Protein AF-A0A843KVV0-F1 (afdb_monomer_lite)

pLDDT: mean 82.15, std 13.53, range [39.56, 96.38]

Structure (mmCIF, N/CA/C/O backbone):
data_AF-A0A843KVV0-F1
#
_entry.id   AF-A0A843KVV0-F1
#
loop_
_atom_site.group_PDB
_atom_site.id
_atom_site.type_symbol
_atom_site.label_atom_id
_atom_site.label_alt_id
_atom_site.label_comp_id
_atom_site.label_asym_id
_atom_site.label_entity_id
_atom_site.label_seq_id
_atom_site.pdbx_PDB_ins_code
_atom_site.Cartn_x
_atom_site.Cartn_y
_atom_site.Cartn_z
_atom_site.occupancy
_atom_site.B_iso_or_equiv
_atom_site.auth_seq_id
_atom_site.auth_comp_id
_atom_site.auth_asym_id
_atom_site.auth_atom_id
_atom_site.pdbx_PDB_model_num
ATOM 1 N N . MET A 1 1 ? 4.583 -51.978 4.975 1.00 39.91 1 MET A N 1
ATOM 2 C CA . MET A 1 1 ? 3.640 -50.945 5.466 1.00 39.91 1 MET A CA 1
ATOM 3 C C . MET A 1 1 ? 4.152 -49.564 5.041 1.00 39.91 1 MET A C 1
ATOM 5 O O . MET A 1 1 ? 4.975 -48.965 5.723 1.00 39.91 1 MET A O 1
ATOM 9 N N . ILE A 1 2 ? 3.775 -49.108 3.843 1.00 44.06 2 ILE A N 1
ATOM 10 C CA . ILE A 1 2 ? 4.245 -47.837 3.266 1.00 44.06 2 ILE A CA 1
ATOM 11 C C . ILE A 1 2 ? 3.274 -46.750 3.731 1.00 44.06 2 ILE A C 1
ATOM 13 O O . ILE A 1 2 ? 2.187 -46.601 3.186 1.00 44.06 2 ILE A O 1
ATOM 17 N N . LEU A 1 3 ? 3.636 -46.039 4.799 1.00 44.34 3 LEU A N 1
ATOM 18 C CA . LEU A 1 3 ? 2.911 -44.844 5.232 1.00 44.34 3 LEU A CA 1
ATOM 19 C C . LEU A 1 3 ? 2.886 -43.823 4.073 1.00 44.34 3 LEU A C 1
ATOM 21 O O . LEU A 1 3 ? 3.948 -43.579 3.490 1.00 44.34 3 LEU A O 1
ATOM 25 N N . PRO A 1 4 ? 1.729 -43.217 3.738 1.00 61.59 4 PRO A N 1
ATOM 26 C CA . PRO A 1 4 ? 1.621 -42.285 2.618 1.00 61.59 4 PRO A CA 1
ATOM 27 C C . PRO A 1 4 ? 2.607 -41.128 2.821 1.00 61.59 4 PRO A C 1
ATOM 29 O O . PRO A 1 4 ? 2.735 -40.619 3.940 1.00 61.59 4 PRO A O 1
ATOM 32 N N . ALA A 1 5 ? 3.321 -40.733 1.759 1.00 60.72 5 ALA A N 1
ATOM 33 C CA . ALA A 1 5 ? 4.412 -39.746 1.776 1.00 60.72 5 ALA A CA 1
ATOM 34 C C . ALA A 1 5 ? 4.095 -38.474 2.597 1.00 60.72 5 ALA A C 1
ATOM 36 O O . ALA A 1 5 ? 4.961 -37.969 3.315 1.00 60.72 5 ALA A O 1
ATOM 37 N N . CYS A 1 6 ? 2.832 -38.032 2.610 1.00 59.38 6 CYS A N 1
ATOM 38 C CA . CYS A 1 6 ? 2.340 -36.922 3.434 1.00 59.38 6 CYS A CA 1
ATOM 39 C C . CYS A 1 6 ? 2.599 -37.069 4.944 1.00 59.38 6 CYS A C 1
ATOM 41 O O . CYS A 1 6 ? 2.869 -36.081 5.624 1.00 59.38 6 CYS A O 1
ATOM 43 N N . THR A 1 7 ? 2.551 -38.280 5.500 1.00 70.19 7 THR A N 1
ATOM 44 C CA . THR A 1 7 ? 2.744 -38.488 6.949 1.00 70.19 7 THR A CA 1
ATOM 45 C C . THR A 1 7 ? 4.208 -38.374 7.372 1.00 70.19 7 THR A C 1
ATOM 47 O O . THR A 1 7 ? 4.494 -37.878 8.464 1.00 70.19 7 THR A O 1
ATOM 50 N N . ARG A 1 8 ? 5.152 -38.770 6.504 1.00 71.31 8 ARG A N 1
ATOM 51 C CA . ARG A 1 8 ? 6.592 -38.566 6.735 1.00 71.31 8 ARG A CA 1
ATOM 52 C C . ARG A 1 8 ? 6.965 -37.091 6.647 1.00 71.31 8 ARG A C 1
ATOM 54 O O . ARG A 1 8 ? 7.672 -36.608 7.526 1.00 71.31 8 ARG A O 1
ATOM 61 N N . ILE A 1 9 ? 6.440 -36.379 5.648 1.00 69.19 9 ILE A N 1
ATOM 62 C CA . ILE A 1 9 ? 6.676 -34.937 5.483 1.00 69.19 9 ILE A CA 1
ATOM 63 C C . ILE A 1 9 ? 6.153 -34.178 6.707 1.00 69.19 9 ILE A C 1
ATOM 65 O O . ILE A 1 9 ? 6.880 -33.375 7.281 1.00 69.19 9 ILE A O 1
ATOM 69 N N . ARG A 1 10 ? 4.953 -34.512 7.203 1.00 74.44 10 ARG A N 1
ATOM 70 C CA . ARG A 1 10 ? 4.397 -33.887 8.414 1.00 74.44 10 ARG A CA 1
ATOM 71 C C . ARG A 1 10 ? 5.274 -34.093 9.658 1.00 74.44 10 ARG A C 1
ATOM 73 O O . ARG A 1 10 ? 5.443 -33.165 10.441 1.00 74.44 10 ARG A O 1
ATOM 80 N N . ARG A 1 11 ? 5.871 -35.279 9.838 1.00 76.25 11 ARG A N 1
ATOM 81 C CA . ARG A 1 11 ? 6.811 -35.536 10.950 1.00 76.25 11 ARG A CA 1
ATOM 82 C C . ARG A 1 11 ? 8.110 -34.737 10.817 1.00 76.25 11 ARG A C 1
ATOM 84 O O . ARG A 1 11 ? 8.640 -34.296 11.831 1.00 76.25 11 ARG A O 1
ATOM 91 N N . LEU A 1 12 ? 8.617 -34.553 9.598 1.00 73.88 12 LEU A N 1
ATOM 92 C CA . LEU A 1 12 ? 9.807 -33.734 9.344 1.00 73.88 12 LEU A CA 1
ATOM 93 C C . LEU A 1 12 ? 9.539 -32.252 9.612 1.00 73.88 12 LEU A C 1
ATOM 95 O O . LEU A 1 12 ? 10.337 -31.618 10.294 1.00 73.88 12 LEU A O 1
ATOM 99 N N . VAL A 1 13 ? 8.397 -31.734 9.153 1.00 75.12 13 VAL A N 1
ATOM 100 C CA . VAL A 1 13 ? 7.965 -30.355 9.434 1.00 75.12 13 VAL A CA 1
ATOM 101 C C . VAL A 1 13 ? 7.851 -30.130 10.939 1.00 75.12 13 VAL A C 1
ATOM 103 O O . VAL A 1 13 ? 8.415 -29.172 11.450 1.00 75.12 13 VAL A O 1
ATOM 106 N N . ARG A 1 14 ? 7.223 -31.055 11.674 1.00 78.12 14 ARG A N 1
ATOM 107 C CA . ARG A 1 14 ? 7.117 -30.953 13.134 1.00 78.12 14 ARG A CA 1
ATOM 108 C C . ARG A 1 14 ? 8.486 -30.903 13.825 1.00 78.12 14 ARG A C 1
ATOM 110 O O . ARG A 1 14 ? 8.701 -30.045 14.670 1.00 78.12 14 ARG A O 1
ATOM 117 N N . ARG A 1 15 ? 9.437 -31.752 13.418 1.00 77.81 15 ARG A N 1
ATOM 118 C CA . ARG A 1 15 ? 10.816 -31.722 13.948 1.00 77.81 15 ARG A CA 1
ATOM 119 C C . ARG A 1 15 ? 11.567 -30.433 13.601 1.00 77.81 15 ARG A C 1
ATOM 121 O O . ARG A 1 15 ? 12.422 -30.010 14.369 1.00 77.81 15 ARG A O 1
ATOM 128 N N . LEU A 1 16 ? 11.291 -29.837 12.440 1.00 73.06 16 LEU A N 1
ATOM 129 C CA . LEU A 1 16 ? 11.863 -28.546 12.044 1.00 73.06 16 LEU A CA 1
ATOM 130 C C . LEU A 1 16 ? 11.303 -27.407 12.901 1.00 73.06 16 LEU A C 1
ATOM 132 O O . LEU A 1 16 ? 12.073 -26.555 13.331 1.00 73.06 16 LEU A O 1
ATOM 136 N N . VAL A 1 17 ? 10.001 -27.430 13.196 1.00 79.19 17 VAL A N 1
ATOM 137 C CA . VAL A 1 17 ? 9.359 -26.462 14.100 1.00 79.19 17 VAL A CA 1
ATOM 138 C C . VAL A 1 17 ? 9.904 -26.584 15.523 1.00 79.19 17 VAL A C 1
ATOM 140 O O . VAL A 1 17 ? 10.209 -25.575 16.148 1.00 79.19 17 VAL A O 1
ATOM 143 N N . GLU A 1 18 ? 10.095 -27.813 16.008 1.00 80.12 18 GLU A N 1
ATOM 144 C CA . GLU A 1 18 ? 10.676 -28.088 17.330 1.00 80.12 18 GLU A CA 1
ATOM 145 C C . GLU A 1 18 ? 12.155 -27.659 17.438 1.00 80.12 18 GLU A C 1
ATOM 147 O O . GLU A 1 18 ? 12.623 -27.393 18.542 1.00 80.12 18 GLU A O 1
ATOM 152 N N . ARG A 1 19 ? 12.889 -27.558 16.317 1.00 81.50 19 ARG A N 1
ATOM 153 C CA . ARG A 1 19 ? 14.288 -27.090 16.296 1.00 81.50 19 ARG A CA 1
ATOM 154 C C . ARG A 1 19 ? 14.425 -25.580 16.497 1.00 81.50 19 ARG A C 1
ATOM 156 O O . ARG A 1 19 ? 15.286 -25.176 17.266 1.00 81.50 19 ARG A O 1
ATOM 163 N N . ASP A 1 20 ? 13.583 -24.781 15.836 1.00 80.62 20 ASP A N 1
ATOM 164 C CA . ASP A 1 20 ? 13.666 -23.310 15.844 1.00 80.62 20 ASP A CA 1
ATOM 165 C C . ASP A 1 20 ? 12.325 -22.661 16.242 1.00 80.62 20 ASP A C 1
ATOM 167 O O . ASP A 1 20 ? 11.668 -22.015 15.418 1.00 80.62 20 ASP A O 1
ATOM 171 N N . PRO A 1 21 ? 11.891 -22.780 17.508 1.00 81.19 21 PRO A N 1
ATOM 172 C CA . PRO A 1 21 ? 10.547 -22.370 17.920 1.00 81.19 21 PRO A CA 1
ATOM 173 C C . PRO A 1 21 ? 10.270 -20.873 17.709 1.00 81.19 21 PRO A C 1
ATOM 175 O O . PRO A 1 21 ? 9.140 -20.497 17.409 1.00 81.19 21 PRO A O 1
ATOM 178 N N . ILE A 1 22 ? 11.292 -20.016 17.817 1.00 83.50 22 ILE A N 1
ATOM 179 C CA . ILE A 1 22 ? 11.153 -18.555 17.692 1.00 83.50 22 ILE A CA 1
ATOM 180 C C . ILE A 1 22 ? 10.743 -18.160 16.266 1.00 83.50 22 ILE A C 1
ATOM 182 O O . ILE A 1 22 ? 9.790 -17.408 16.081 1.00 83.50 22 ILE A O 1
ATOM 186 N N . ARG A 1 23 ? 11.416 -18.710 15.247 1.00 81.62 23 ARG A N 1
ATOM 187 C CA . ARG A 1 23 ? 11.162 -18.380 13.835 1.00 81.62 23 ARG A CA 1
ATOM 188 C C . ARG A 1 23 ? 9.767 -18.807 13.379 1.00 81.62 23 ARG A C 1
ATOM 190 O O . ARG A 1 23 ? 9.136 -18.129 12.576 1.00 81.62 23 ARG A O 1
ATOM 197 N N . TYR A 1 24 ? 9.294 -19.956 13.853 1.00 84.19 24 TYR A N 1
ATOM 198 C CA . TYR A 1 24 ? 7.967 -20.450 13.483 1.00 84.19 24 TYR A CA 1
ATOM 199 C C . TYR A 1 24 ? 6.849 -19.820 14.315 1.00 84.19 24 TYR A C 1
ATOM 201 O O . TYR A 1 24 ? 5.714 -19.775 13.843 1.00 84.19 24 TYR A O 1
ATOM 209 N N . ARG A 1 25 ? 7.162 -19.286 15.505 1.00 85.31 25 ARG A N 1
ATOM 210 C CA . ARG A 1 25 ? 6.241 -18.438 16.266 1.00 85.31 25 ARG A CA 1
ATOM 211 C C . ARG A 1 25 ? 5.974 -17.126 15.532 1.00 85.31 25 ARG A C 1
ATOM 213 O O . ARG A 1 25 ? 4.811 -16.832 15.290 1.00 85.31 25 ARG A O 1
ATOM 220 N N . SER A 1 26 ? 7.011 -16.413 15.086 1.00 86.06 26 SER A N 1
ATOM 221 C CA . SER A 1 26 ? 6.810 -15.176 14.315 1.00 86.06 26 SER A CA 1
ATOM 222 C C . SER A 1 26 ? 6.075 -15.432 12.995 1.00 86.06 26 SER A C 1
ATOM 224 O O . SER A 1 26 ? 5.195 -14.668 12.620 1.00 86.06 26 SER A O 1
ATOM 226 N N . LEU A 1 27 ? 6.346 -16.559 12.323 1.00 86.62 27 LEU A N 1
ATOM 227 C CA . LEU A 1 27 ? 5.577 -16.963 11.142 1.00 86.62 27 LEU A CA 1
ATOM 228 C C . LEU A 1 27 ? 4.102 -17.239 11.474 1.00 86.62 27 LEU A C 1
ATOM 230 O O . LEU A 1 27 ? 3.225 -16.927 10.674 1.00 86.62 27 LEU A O 1
ATOM 234 N N . HIS A 1 28 ? 3.813 -17.847 12.626 1.00 87.69 28 HIS A N 1
ATOM 235 C CA . HIS A 1 28 ? 2.439 -18.075 13.063 1.00 87.69 28 HIS A CA 1
ATOM 236 C C . HIS A 1 28 ? 1.712 -16.759 13.346 1.00 87.69 28 HIS A C 1
ATOM 238 O O . HIS A 1 28 ? 0.599 -16.576 12.856 1.00 87.69 28 HIS A O 1
ATOM 244 N N . GLU A 1 29 ? 2.360 -15.844 14.064 1.00 85.69 29 GLU A N 1
ATOM 245 C CA . GLU A 1 29 ? 1.857 -14.492 14.317 1.00 85.69 29 GLU A CA 1
ATOM 246 C C . GLU A 1 29 ? 1.594 -13.756 12.997 1.00 85.69 29 GLU A C 1
ATOM 248 O O . GLU A 1 29 ? 0.510 -13.212 12.803 1.00 85.69 29 GLU A O 1
ATOM 253 N N . ASP A 1 30 ? 2.518 -13.834 12.034 1.00 87.25 30 ASP A N 1
ATOM 254 C CA . ASP A 1 30 ? 2.344 -13.234 10.710 1.00 87.25 30 ASP A CA 1
ATOM 255 C C . ASP A 1 30 ? 1.168 -13.848 9.935 1.00 87.25 30 ASP A C 1
ATOM 257 O O . ASP A 1 30 ? 0.440 -13.123 9.264 1.00 87.25 30 ASP A O 1
ATOM 261 N N . LEU A 1 31 ? 0.928 -15.161 10.036 1.00 87.75 31 LEU A N 1
ATOM 262 C CA . LEU A 1 31 ? -0.222 -15.821 9.398 1.00 87.75 31 LEU A CA 1
ATOM 263 C C . LEU A 1 31 ? -1.564 -15.374 10.001 1.00 87.75 31 LEU A C 1
ATOM 265 O O . LEU A 1 31 ? -2.535 -15.192 9.260 1.00 87.75 31 LEU A O 1
ATOM 269 N N . VAL A 1 32 ? -1.620 -15.216 11.328 1.00 85.62 32 VAL A N 1
ATOM 270 C CA . VAL A 1 32 ? -2.810 -14.736 12.053 1.00 85.62 32 VAL A CA 1
ATOM 271 C C . VAL A 1 32 ? -3.075 -13.270 11.711 1.00 85.62 32 VAL A C 1
ATOM 273 O O . VAL A 1 32 ? -4.189 -12.911 11.316 1.00 85.62 32 VAL A O 1
ATOM 276 N N . ALA A 1 33 ? -2.031 -12.445 11.767 1.00 85.56 33 ALA A N 1
ATOM 277 C CA . ALA A 1 33 ? -2.090 -11.022 11.470 1.00 85.56 33 ALA A CA 1
ATOM 278 C C . ALA A 1 33 ? -2.371 -10.743 9.980 1.00 85.56 33 ALA A C 1
ATOM 280 O O . ALA A 1 33 ? -3.014 -9.750 9.651 1.00 85.56 33 ALA A O 1
ATOM 281 N N . ALA A 1 34 ? -1.969 -11.635 9.067 1.00 86.62 34 ALA A N 1
ATOM 282 C CA . ALA A 1 34 ? -2.304 -11.574 7.640 1.00 86.62 34 ALA A CA 1
ATOM 283 C C . ALA A 1 34 ? -3.702 -12.129 7.297 1.00 86.62 34 ALA A C 1
ATOM 285 O O . ALA A 1 34 ? -4.107 -12.066 6.139 1.00 86.62 34 ALA A O 1
ATOM 286 N N . ASN A 1 35 ? -4.439 -12.688 8.267 1.00 83.25 35 ASN A N 1
ATOM 287 C CA . ASN A 1 35 ? -5.769 -13.280 8.077 1.00 83.25 35 ASN A CA 1
ATOM 288 C C . ASN A 1 35 ? -5.836 -14.376 6.988 1.00 83.25 35 ASN A C 1
ATOM 290 O O . ASN A 1 35 ? -6.824 -14.503 6.267 1.00 83.25 35 ASN A O 1
ATOM 294 N N . LEU A 1 36 ? -4.788 -15.196 6.854 1.00 84.00 36 LEU A N 1
ATOM 295 C CA . LEU A 1 36 ? -4.689 -16.178 5.761 1.00 84.00 36 LEU A CA 1
ATOM 296 C C . LEU A 1 36 ? -5.561 -17.435 5.956 1.00 84.00 36 LEU A C 1
ATOM 298 O O . LEU A 1 36 ? -5.596 -18.295 5.076 1.00 84.00 36 LEU A O 1
ATOM 302 N N . GLY A 1 37 ? -6.245 -17.579 7.098 1.00 83.56 37 GLY A N 1
ATOM 303 C CA . GLY A 1 37 ? -7.181 -18.683 7.364 1.00 83.56 37 GLY A CA 1
ATOM 304 C C . GLY A 1 37 ? -6.549 -20.084 7.353 1.00 83.56 37 GLY A C 1
ATOM 305 O O . GLY A 1 37 ? -7.247 -21.087 7.204 1.00 83.56 37 GLY A O 1
ATOM 306 N N . VAL A 1 38 ? -5.221 -20.177 7.480 1.00 87.06 38 VAL A N 1
ATOM 307 C CA . VAL A 1 38 ? -4.466 -21.435 7.420 1.00 87.06 38 VAL A CA 1
ATOM 308 C C . VAL A 1 38 ? -3.647 -21.650 8.685 1.00 87.06 38 VAL A C 1
ATOM 310 O O . VAL A 1 38 ? -2.989 -20.752 9.196 1.00 87.06 38 VAL A O 1
ATOM 313 N N . THR A 1 39 ? -3.645 -22.887 9.174 1.00 88.31 39 THR A N 1
ATOM 314 C CA . THR A 1 39 ? -2.791 -23.316 10.290 1.00 88.31 39 THR A CA 1
ATOM 315 C C . THR A 1 39 ? -1.321 -23.353 9.866 1.00 88.31 39 THR A C 1
ATOM 317 O O . THR A 1 39 ? -1.035 -23.773 8.738 1.00 88.31 39 THR A O 1
ATOM 320 N N . LEU A 1 40 ? -0.402 -23.051 10.790 1.00 87.06 40 LEU A N 1
ATOM 321 C CA . LEU A 1 40 ? 1.053 -23.090 10.576 1.00 87.06 40 LEU A CA 1
ATOM 322 C C . LEU A 1 40 ? 1.519 -24.400 9.909 1.00 87.06 40 LEU A C 1
ATOM 324 O O . LEU A 1 40 ? 2.195 -24.365 8.883 1.00 87.06 40 LEU A O 1
ATOM 328 N N . ASP A 1 41 ? 1.084 -25.552 10.427 1.00 84.94 41 ASP A N 1
ATOM 329 C CA . ASP A 1 41 ? 1.437 -26.878 9.898 1.00 84.94 41 ASP A CA 1
ATOM 330 C C . ASP A 1 41 ? 1.081 -27.043 8.414 1.00 84.94 41 ASP A C 1
ATOM 332 O O . ASP A 1 41 ? 1.881 -27.522 7.605 1.00 84.94 41 ASP A O 1
ATOM 336 N N . ARG A 1 42 ? -0.148 -26.653 8.052 1.00 86.75 42 ARG A N 1
ATOM 337 C CA . ARG A 1 42 ? -0.658 -26.752 6.678 1.00 86.75 42 ARG A CA 1
ATOM 338 C C . ARG A 1 42 ? 0.081 -25.795 5.752 1.00 86.75 42 ARG A C 1
ATOM 340 O O . ARG A 1 42 ? 0.346 -26.157 4.607 1.00 86.75 42 ARG A O 1
ATOM 347 N N . TYR A 1 43 ? 0.416 -24.605 6.248 1.00 89.50 43 TYR A N 1
ATOM 348 C CA . TYR A 1 43 ? 1.170 -23.617 5.492 1.00 89.50 43 TYR A CA 1
ATOM 349 C C . TYR A 1 43 ? 2.577 -24.120 5.174 1.00 89.50 43 TYR A C 1
ATOM 351 O O . TYR A 1 43 ? 2.945 -24.196 4.006 1.00 89.50 43 TYR A O 1
ATOM 359 N N . LEU A 1 44 ? 3.318 -24.576 6.187 1.00 88.25 44 LEU A N 1
ATOM 360 C CA . LEU A 1 44 ? 4.665 -25.120 6.014 1.00 88.25 44 LEU A CA 1
ATOM 361 C C . LEU A 1 44 ? 4.683 -26.311 5.055 1.00 88.25 44 LEU A C 1
ATOM 363 O O . LEU A 1 44 ? 5.523 -26.370 4.160 1.00 88.25 44 LEU A O 1
ATOM 367 N N . LEU A 1 45 ? 3.727 -27.234 5.190 1.00 87.44 45 LEU A N 1
ATOM 368 C CA . LEU A 1 45 ? 3.606 -28.371 4.280 1.00 87.44 45 LEU A CA 1
ATOM 369 C C . LEU A 1 45 ? 3.382 -27.915 2.832 1.00 87.44 45 LEU A C 1
ATOM 371 O O . LEU A 1 45 ? 4.034 -28.434 1.926 1.00 87.44 45 LEU A O 1
ATOM 375 N N . LYS A 1 46 ? 2.492 -26.940 2.608 1.00 88.12 46 LYS A N 1
ATOM 376 C CA . LYS A 1 46 ? 2.251 -26.377 1.273 1.00 88.12 46 LYS A CA 1
ATOM 377 C C . LYS A 1 46 ? 3.512 -25.703 0.734 1.00 88.12 46 LYS A C 1
ATOM 379 O O . LYS A 1 46 ? 3.861 -25.945 -0.414 1.00 88.12 46 LYS A O 1
ATOM 384 N N . THR A 1 47 ? 4.219 -24.941 1.562 1.00 88.75 47 THR A N 1
ATOM 385 C CA . THR A 1 47 ? 5.470 -24.272 1.194 1.00 88.75 47 THR A CA 1
ATOM 386 C C . THR A 1 47 ? 6.532 -25.264 0.735 1.00 88.75 47 THR A C 1
ATOM 388 O O . THR A 1 47 ? 7.051 -25.101 -0.363 1.00 88.75 47 THR A O 1
ATOM 391 N N . PHE A 1 48 ? 6.803 -26.327 1.501 1.00 88.44 48 PHE A N 1
ATOM 392 C CA . PHE A 1 48 ? 7.796 -27.340 1.118 1.00 88.44 48 PHE A CA 1
ATOM 393 C C . PHE A 1 48 ? 7.395 -28.143 -0.125 1.00 88.44 48 PHE A C 1
ATOM 395 O O . PHE A 1 48 ? 8.250 -28.485 -0.940 1.00 88.44 48 PHE A O 1
ATOM 402 N N . LEU A 1 49 ? 6.106 -28.460 -0.289 1.00 88.38 49 LEU A N 1
ATOM 403 C CA . LEU A 1 49 ? 5.632 -29.158 -1.487 1.00 88.38 49 LEU A CA 1
ATOM 404 C C . LEU A 1 49 ? 5.739 -28.275 -2.731 1.00 88.38 49 LEU A C 1
ATOM 406 O O . LEU A 1 49 ? 6.250 -28.721 -3.753 1.00 88.38 49 LEU A O 1
ATOM 410 N N . VAL A 1 50 ? 5.277 -27.027 -2.648 1.00 89.88 50 VAL A N 1
ATOM 411 C CA . VAL A 1 50 ? 5.301 -26.092 -3.778 1.00 89.88 50 VAL A CA 1
ATOM 412 C C . VAL A 1 50 ? 6.737 -25.719 -4.135 1.00 89.88 50 VAL A C 1
ATOM 414 O O . VAL A 1 50 ? 7.071 -25.714 -5.315 1.00 89.88 50 VAL A O 1
ATOM 417 N N . SER A 1 51 ? 7.611 -25.478 -3.154 1.00 90.88 51 SER A N 1
ATOM 418 C CA . SER A 1 51 ? 9.021 -25.188 -3.422 1.00 90.88 51 SER A CA 1
ATOM 419 C C . SER A 1 51 ? 9.762 -26.390 -4.011 1.00 90.88 51 SER A C 1
ATOM 421 O O . SER A 1 51 ? 10.562 -26.217 -4.927 1.00 90.88 51 SER A O 1
ATOM 423 N N . GLY A 1 52 ? 9.452 -27.611 -3.561 1.00 90.00 52 GLY A N 1
ATOM 424 C CA . GLY A 1 52 ? 9.982 -28.841 -4.148 1.00 90.00 52 GLY A CA 1
ATOM 425 C C . GLY A 1 52 ? 9.528 -29.050 -5.595 1.00 90.00 52 GLY A C 1
ATOM 426 O O . GLY A 1 52 ? 10.348 -29.372 -6.453 1.00 90.00 52 GLY A O 1
ATOM 427 N N . LEU A 1 53 ? 8.247 -28.815 -5.897 1.00 92.62 53 LEU A N 1
ATOM 428 C CA . LEU A 1 53 ? 7.722 -28.877 -7.267 1.00 92.62 53 LEU A CA 1
ATOM 429 C C . LEU A 1 53 ? 8.326 -27.790 -8.162 1.00 92.62 53 LEU A C 1
ATOM 431 O O . LEU A 1 53 ? 8.685 -28.069 -9.303 1.00 92.62 53 LEU A O 1
ATOM 435 N N . PHE A 1 54 ? 8.484 -26.574 -7.639 1.00 92.50 54 PHE A N 1
ATOM 436 C CA . PHE A 1 54 ? 9.135 -25.471 -8.342 1.00 92.50 54 PHE A CA 1
ATOM 437 C C . PHE A 1 54 ? 10.597 -25.798 -8.658 1.00 92.50 54 PHE A C 1
ATOM 439 O O . PHE A 1 54 ? 11.035 -25.628 -9.794 1.00 92.50 54 PHE A O 1
ATOM 446 N N . GLY A 1 55 ? 11.331 -26.350 -7.689 1.00 92.06 55 GLY A N 1
ATOM 447 C CA . GLY A 1 55 ? 12.694 -26.819 -7.911 1.00 92.06 55 GLY A CA 1
ATOM 448 C C . GLY A 1 55 ? 12.766 -27.927 -8.958 1.00 92.06 55 GLY A C 1
ATOM 449 O O . GLY A 1 55 ? 13.630 -27.895 -9.830 1.00 92.06 55 GLY A O 1
ATOM 450 N N . ALA A 1 56 ? 11.836 -28.889 -8.922 1.00 92.31 56 ALA A N 1
ATOM 451 C CA . ALA A 1 56 ? 11.773 -29.976 -9.901 1.00 92.31 56 ALA A CA 1
ATOM 452 C C . ALA A 1 56 ? 11.489 -29.455 -11.316 1.00 92.31 56 ALA A C 1
ATOM 454 O O . ALA A 1 56 ? 12.106 -29.915 -12.274 1.00 92.31 56 ALA A O 1
ATOM 455 N N . PHE A 1 57 ? 10.603 -28.466 -11.438 1.00 93.94 57 PHE A N 1
ATOM 456 C CA . PHE A 1 57 ? 10.304 -27.802 -12.702 1.00 93.94 57 PHE A CA 1
ATOM 457 C C . PHE A 1 57 ? 11.544 -27.113 -13.289 1.00 93.94 57 PHE A C 1
ATOM 459 O O . PHE A 1 57 ? 11.881 -27.354 -14.447 1.00 93.94 57 PHE A O 1
ATOM 466 N N . TRP A 1 58 ? 12.273 -26.327 -12.491 1.00 92.19 58 TRP A N 1
ATOM 467 C CA . TRP A 1 58 ? 13.497 -25.659 -12.947 1.00 92.19 58 TRP A CA 1
ATOM 468 C C . TRP A 1 58 ? 14.639 -26.624 -13.245 1.00 92.19 58 TRP A C 1
ATOM 470 O O . TRP A 1 58 ? 15.385 -26.407 -14.194 1.00 92.19 58 TRP A O 1
ATOM 480 N N . ALA A 1 59 ? 14.765 -27.704 -12.478 1.00 91.19 59 ALA A N 1
ATOM 481 C CA . ALA A 1 59 ? 15.750 -28.745 -12.740 1.00 91.19 59 ALA A CA 1
ATOM 482 C C . ALA A 1 59 ? 15.459 -29.491 -14.047 1.00 91.19 59 ALA A C 1
ATOM 484 O O . ALA A 1 59 ? 16.376 -29.730 -14.829 1.00 91.19 59 ALA A O 1
ATOM 485 N N . LEU A 1 60 ? 14.187 -29.810 -14.313 1.00 91.38 60 LEU A N 1
ATOM 486 C CA . LEU A 1 60 ? 13.754 -30.415 -15.571 1.00 91.38 60 LEU A CA 1
ATOM 487 C C . LEU A 1 60 ? 13.995 -29.467 -16.746 1.00 91.38 60 LEU A C 1
ATOM 489 O O . LEU A 1 60 ? 14.522 -29.892 -17.771 1.00 91.38 60 LEU A O 1
ATOM 493 N N . LEU A 1 61 ? 13.646 -28.188 -16.585 1.00 89.31 61 LEU A N 1
ATOM 494 C CA . LEU A 1 61 ? 13.885 -27.166 -17.597 1.00 89.31 61 LEU A CA 1
ATOM 495 C C . LEU A 1 61 ? 15.382 -27.025 -17.879 1.00 89.31 61 LEU A C 1
ATOM 497 O O . LEU A 1 61 ? 15.774 -27.065 -19.036 1.00 89.31 61 LEU A O 1
ATOM 501 N N . ALA A 1 62 ? 16.218 -26.936 -16.843 1.00 85.69 62 ALA A N 1
ATOM 502 C CA . ALA A 1 62 ? 17.668 -26.863 -16.981 1.00 85.69 62 ALA A CA 1
ATOM 503 C C . ALA A 1 62 ? 18.263 -28.119 -17.630 1.00 85.69 62 ALA A C 1
ATOM 505 O O . ALA A 1 62 ? 19.159 -28.025 -18.461 1.00 85.69 62 ALA A O 1
ATOM 506 N N . PHE A 1 63 ? 17.760 -29.304 -17.282 1.00 86.19 63 PHE A N 1
ATOM 507 C CA . PHE A 1 63 ? 18.177 -30.548 -17.921 1.00 86.19 63 PHE A CA 1
ATOM 508 C C . PHE A 1 63 ? 17.806 -30.562 -19.410 1.00 86.19 63 PHE A C 1
ATOM 510 O O . PHE A 1 63 ? 18.622 -30.941 -20.248 1.00 86.19 63 PHE A O 1
ATOM 517 N N . LEU A 1 64 ? 16.596 -30.111 -19.752 1.00 84.69 64 LEU A N 1
ATOM 518 C CA . LEU A 1 64 ? 16.116 -30.035 -21.128 1.00 84.69 64 LEU A CA 1
ATOM 519 C C . LEU A 1 64 ? 16.907 -28.995 -21.931 1.00 84.69 64 LEU A C 1
ATOM 521 O O . LEU A 1 64 ? 17.378 -29.304 -23.023 1.00 84.69 64 LEU A O 1
ATOM 525 N N . THR A 1 65 ? 17.131 -27.800 -21.382 1.00 81.50 65 THR A N 1
ATOM 526 C CA . THR A 1 65 ? 17.940 -26.771 -22.043 1.00 81.50 65 THR A CA 1
ATOM 527 C C . THR A 1 65 ? 19.377 -27.232 -22.222 1.00 81.50 65 THR A C 1
ATOM 529 O O . THR A 1 65 ? 19.885 -27.110 -23.322 1.00 81.50 65 THR A O 1
ATOM 532 N N . LEU A 1 66 ? 20.022 -27.844 -21.224 1.00 79.06 66 LEU A N 1
ATOM 533 C CA . LEU A 1 66 ? 21.389 -28.364 -21.364 1.00 79.06 66 LEU A CA 1
ATOM 534 C C . LEU A 1 66 ? 21.501 -29.526 -22.363 1.00 79.06 66 LEU A C 1
ATOM 536 O O . LEU A 1 66 ? 22.571 -29.729 -22.933 1.00 79.06 66 LEU A O 1
ATOM 540 N N . ARG A 1 67 ? 20.424 -30.296 -22.565 1.00 75.06 67 ARG A N 1
ATOM 541 C CA . ARG A 1 67 ? 20.393 -31.433 -23.495 1.00 75.06 67 ARG A CA 1
ATOM 542 C C . ARG A 1 67 ? 20.094 -31.034 -24.940 1.00 75.06 67 ARG A C 1
ATOM 544 O O . ARG A 1 67 ? 20.606 -31.683 -25.847 1.00 75.06 67 ARG A O 1
ATOM 551 N N . PHE A 1 68 ? 19.270 -30.008 -25.156 1.00 70.88 68 PHE A N 1
ATOM 552 C CA . PHE A 1 68 ? 18.914 -29.508 -26.492 1.00 70.88 68 PHE A CA 1
ATOM 553 C C . PHE A 1 68 ? 19.714 -28.276 -26.923 1.00 70.88 68 PHE A C 1
ATOM 555 O O . PHE A 1 68 ? 19.774 -27.985 -28.117 1.00 70.88 68 PHE A O 1
ATOM 562 N N . ALA A 1 69 ? 20.344 -27.555 -25.993 1.00 64.94 69 ALA A N 1
ATOM 563 C CA . ALA A 1 69 ? 21.312 -26.530 -26.339 1.00 64.94 69 ALA A CA 1
ATOM 564 C C . ALA A 1 69 ? 22.492 -27.221 -27.015 1.00 64.94 69 ALA A C 1
ATOM 566 O O . ALA A 1 69 ? 23.232 -27.983 -26.394 1.00 64.94 69 ALA A O 1
ATOM 567 N N . VAL A 1 70 ? 22.663 -26.944 -28.305 1.00 54.00 70 VAL A N 1
ATOM 568 C CA . VAL A 1 70 ? 23.896 -27.242 -29.025 1.00 54.00 70 VAL A CA 1
ATOM 569 C C . VAL A 1 70 ? 24.980 -26.419 -28.339 1.00 54.00 70 VAL A C 1
ATOM 571 O O . VAL A 1 70 ? 25.133 -25.235 -28.627 1.00 54.00 70 VAL A O 1
ATOM 574 N N . LEU A 1 71 ? 25.679 -27.006 -27.363 1.00 52.50 71 LEU A N 1
ATOM 575 C CA . LEU A 1 71 ? 26.856 -26.372 -26.784 1.00 52.50 71 LEU A CA 1
ATOM 576 C C . LEU A 1 71 ? 27.815 -26.127 -27.956 1.00 52.50 71 LEU A C 1
ATOM 578 O O . LEU A 1 71 ? 28.226 -27.103 -28.594 1.00 52.50 71 LEU A O 1
ATOM 582 N N . PRO A 1 72 ? 28.146 -24.865 -28.299 1.00 46.84 72 PRO A N 1
ATOM 583 C CA . PRO A 1 72 ? 29.171 -24.621 -29.296 1.00 46.84 72 PRO A CA 1
ATOM 584 C C . PRO A 1 72 ? 30.422 -25.339 -28.800 1.00 46.84 72 PRO A C 1
ATOM 586 O O . PRO A 1 72 ? 30.794 -25.198 -27.635 1.00 46.84 72 PRO A O 1
ATOM 589 N N . GLN A 1 73 ? 31.024 -26.172 -29.649 1.00 46.03 73 GLN A N 1
ATOM 590 C CA . GLN A 1 73 ? 32.276 -26.841 -29.325 1.00 46.03 73 GLN A CA 1
ATOM 591 C C . GLN A 1 73 ? 33.307 -25.753 -29.020 1.00 46.03 73 GLN A C 1
ATOM 593 O O . GLN A 1 73 ? 33.869 -25.146 -29.930 1.00 46.03 73 GLN A O 1
ATOM 598 N N . VAL A 1 74 ? 33.520 -25.452 -27.737 1.00 39.56 74 VAL A N 1
ATOM 599 C CA . VAL A 1 74 ? 34.532 -24.490 -27.310 1.00 39.56 74 VAL A CA 1
ATOM 600 C C . VAL A 1 74 ? 35.879 -25.171 -27.506 1.00 39.56 74 VAL A C 1
ATOM 602 O O . VAL A 1 74 ? 36.430 -25.796 -26.603 1.00 39.56 74 VAL A O 1
ATOM 605 N N . SER A 1 75 ? 36.415 -25.089 -28.722 1.00 42.72 75 SER A N 1
ATOM 606 C CA . SER A 1 75 ? 37.807 -25.418 -28.973 1.00 42.72 75 SER A CA 1
ATOM 607 C C . SER A 1 75 ? 38.651 -24.280 -28.407 1.00 42.72 75 SER A C 1
ATOM 609 O O . SER A 1 75 ? 38.839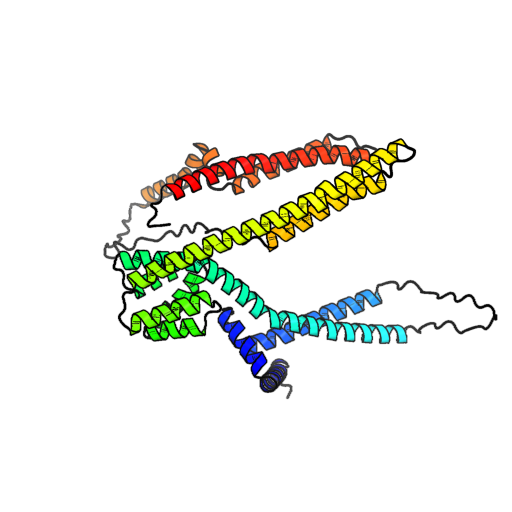 -23.252 -29.059 1.00 42.72 75 SER A O 1
ATOM 611 N N . ILE A 1 76 ? 39.164 -24.443 -27.188 1.00 45.94 76 ILE A N 1
ATOM 612 C CA . ILE A 1 76 ? 40.241 -23.585 -26.694 1.00 45.94 76 ILE A CA 1
ATOM 613 C C . ILE A 1 76 ? 41.472 -23.924 -27.542 1.00 45.94 76 ILE A C 1
ATOM 615 O O . ILE A 1 76 ? 42.206 -24.871 -27.264 1.00 45.94 76 ILE A O 1
ATOM 619 N N . ARG A 1 77 ? 41.680 -23.182 -28.633 1.00 41.28 77 ARG A N 1
ATOM 620 C CA . ARG A 1 77 ? 42.912 -23.248 -29.423 1.00 41.28 77 ARG A CA 1
ATOM 621 C C . ARG A 1 77 ? 43.997 -22.504 -28.646 1.00 41.28 77 ARG A C 1
ATOM 623 O O . ARG A 1 77 ? 44.269 -21.335 -28.895 1.00 41.28 77 ARG A O 1
ATOM 630 N N . VAL A 1 78 ? 44.607 -23.178 -27.673 1.00 47.97 78 VAL A N 1
ATOM 631 C CA . VAL A 1 78 ? 45.883 -22.719 -27.114 1.00 47.97 78 VAL A CA 1
ATOM 632 C C . VAL A 1 78 ? 46.913 -22.821 -28.240 1.00 47.97 78 VAL A C 1
ATOM 634 O O . VAL A 1 78 ? 47.117 -23.904 -28.793 1.00 47.97 78 VAL A O 1
ATOM 637 N N . TYR A 1 79 ? 47.524 -21.699 -28.628 1.00 44.25 79 TYR A N 1
ATOM 638 C CA . TYR A 1 79 ? 48.581 -21.685 -29.641 1.00 44.25 79 TYR A CA 1
ATOM 639 C C . TYR A 1 79 ? 49.793 -22.436 -29.080 1.00 44.25 79 TYR A C 1
ATOM 641 O O . TYR A 1 79 ? 50.484 -21.970 -28.175 1.00 44.25 79 TYR A O 1
ATOM 649 N N . ASN A 1 80 ? 49.997 -23.656 -29.560 1.00 42.94 80 ASN A N 1
ATOM 650 C CA . ASN A 1 80 ? 50.981 -24.579 -29.022 1.00 42.94 80 ASN A CA 1
ATOM 651 C C . ASN A 1 80 ? 52.330 -24.374 -29.720 1.00 42.94 80 ASN A C 1
ATOM 653 O O . ASN A 1 80 ? 52.581 -24.943 -30.781 1.00 42.94 80 ASN A O 1
ATOM 657 N N . VAL A 1 81 ? 53.194 -23.551 -29.122 1.00 56.34 81 VAL A N 1
ATOM 658 C CA . VAL A 1 81 ? 54.532 -23.217 -29.651 1.00 56.34 81 VAL A CA 1
ATOM 659 C C . VAL A 1 81 ? 55.481 -24.433 -29.653 1.00 56.34 81 VAL A C 1
ATOM 661 O O . VAL A 1 81 ? 56.484 -24.424 -30.358 1.00 56.34 81 VAL A O 1
ATOM 664 N N . PHE A 1 82 ? 55.147 -25.519 -28.941 1.00 46.44 82 PHE A N 1
ATOM 665 C CA . PHE A 1 82 ? 56.029 -26.680 -28.748 1.00 46.44 82 PHE A CA 1
ATOM 666 C C . PHE A 1 82 ? 55.606 -27.966 -29.477 1.00 46.44 82 PHE A C 1
ATOM 668 O O . PHE A 1 82 ? 56.209 -29.010 -29.249 1.00 46.44 82 PHE A O 1
ATOM 675 N N . ALA A 1 83 ? 54.591 -27.933 -30.351 1.00 50.31 83 ALA A N 1
ATOM 676 C CA . ALA A 1 83 ? 54.128 -29.104 -31.120 1.00 50.31 83 ALA A CA 1
ATOM 677 C C . ALA A 1 83 ? 53.843 -30.377 -30.279 1.00 50.31 83 ALA A C 1
ATOM 679 O O . ALA A 1 83 ? 53.817 -31.492 -30.804 1.00 50.31 83 ALA A O 1
ATOM 680 N N . ILE A 1 84 ? 53.585 -30.231 -28.975 1.00 56.59 84 ILE A N 1
ATOM 681 C CA . ILE A 1 84 ? 53.226 -31.349 -28.101 1.00 56.59 84 ILE A CA 1
ATOM 682 C C . ILE A 1 84 ? 51.757 -31.672 -28.364 1.00 56.59 84 ILE A C 1
ATOM 684 O O . ILE A 1 84 ? 50.893 -30.847 -28.081 1.00 56.59 84 ILE A O 1
ATOM 688 N N . ARG A 1 85 ? 51.438 -32.853 -28.903 1.00 47.81 85 ARG A N 1
ATOM 689 C CA . ARG A 1 85 ? 50.042 -33.297 -29.054 1.00 47.81 85 ARG A CA 1
ATOM 690 C C . ARG A 1 85 ? 49.405 -33.470 -27.670 1.00 47.81 85 ARG A C 1
ATOM 692 O O . ARG A 1 85 ? 49.447 -34.555 -27.102 1.00 47.81 85 ARG A O 1
ATOM 699 N N . LEU A 1 86 ? 48.830 -32.402 -27.122 1.00 49.06 86 LEU A N 1
ATOM 700 C CA . LEU A 1 86 ? 47.942 -32.506 -25.973 1.00 49.06 86 LEU A CA 1
ATOM 701 C C . LEU A 1 86 ? 46.691 -33.264 -26.438 1.00 49.06 86 LEU A C 1
ATOM 703 O O . LEU A 1 86 ? 46.122 -32.891 -27.471 1.00 49.06 86 LEU A O 1
ATOM 707 N N . PRO A 1 87 ? 46.271 -34.333 -25.741 1.00 46.16 87 PRO A N 1
ATOM 708 C CA . PRO A 1 87 ? 45.023 -35.000 -26.065 1.00 46.16 87 PRO A CA 1
ATOM 709 C C . PRO A 1 87 ? 43.898 -33.969 -25.966 1.00 46.16 87 PRO A C 1
ATOM 711 O O . PRO A 1 87 ? 43.722 -33.321 -24.934 1.00 46.16 87 PRO A O 1
ATOM 714 N N . ALA A 1 88 ? 43.153 -33.786 -27.057 1.00 49.44 88 ALA A N 1
ATOM 715 C CA . ALA A 1 88 ? 41.898 -33.061 -26.997 1.00 49.44 88 ALA A CA 1
ATOM 716 C C . ALA A 1 88 ? 41.013 -33.808 -25.994 1.00 49.44 88 ALA A C 1
ATOM 718 O O . ALA A 1 88 ? 40.709 -34.983 -26.207 1.00 49.44 88 ALA A O 1
ATOM 719 N N . PHE A 1 89 ? 40.641 -33.162 -24.888 1.00 45.19 89 PHE A N 1
ATOM 720 C CA . PHE A 1 89 ? 39.641 -33.696 -23.971 1.00 45.19 89 PHE A CA 1
ATOM 721 C C . PHE A 1 89 ? 38.297 -33.726 -24.708 1.00 45.19 89 PHE A C 1
ATOM 723 O O . PHE A 1 89 ? 37.485 -32.814 -24.592 1.00 45.19 89 PHE A O 1
ATOM 730 N N . MET A 1 90 ? 38.064 -34.766 -25.508 1.00 49.31 90 MET A N 1
ATOM 731 C CA . MET A 1 90 ? 36.711 -35.152 -25.869 1.00 49.31 90 MET A CA 1
ATOM 732 C C . MET A 1 90 ? 36.085 -35.686 -24.586 1.00 49.31 90 MET A C 1
ATOM 734 O O . MET A 1 90 ? 36.372 -36.807 -24.167 1.00 49.31 90 MET A O 1
ATOM 738 N N . LEU A 1 91 ? 35.282 -34.855 -23.916 1.00 51.75 91 LEU A N 1
ATOM 739 C CA . LEU A 1 91 ? 34.351 -35.355 -22.914 1.00 51.75 91 LEU A CA 1
ATOM 740 C C . LEU A 1 91 ? 33.484 -36.404 -23.618 1.00 51.75 91 LEU A C 1
ATOM 742 O O . LEU A 1 91 ? 32.667 -36.072 -24.471 1.00 51.75 91 LEU A O 1
ATOM 746 N N . VAL A 1 92 ? 33.720 -37.673 -23.302 1.00 52.78 92 VAL A N 1
ATOM 747 C CA . VAL A 1 92 ? 32.932 -38.805 -23.791 1.00 52.78 92 VAL A CA 1
ATOM 748 C C . VAL A 1 92 ? 31.471 -38.558 -23.379 1.00 52.78 92 VAL A C 1
ATOM 750 O O . VAL A 1 92 ? 31.232 -38.180 -22.231 1.00 52.78 92 VAL A O 1
ATOM 753 N N . ASP A 1 93 ? 30.507 -38.766 -24.283 1.00 63.88 93 ASP A N 1
ATOM 754 C CA . ASP A 1 93 ? 29.053 -38.582 -24.076 1.00 63.88 93 ASP A CA 1
ATOM 755 C C . ASP A 1 93 ? 28.505 -38.926 -22.662 1.00 63.88 93 ASP A C 1
ATOM 757 O O . ASP A 1 93 ? 27.715 -38.145 -22.122 1.00 63.88 93 ASP A O 1
ATOM 761 N N . PRO A 1 94 ? 28.917 -40.021 -21.980 1.00 67.50 94 PRO A N 1
ATOM 762 C CA . PRO A 1 94 ? 28.504 -40.304 -20.601 1.00 67.50 94 PRO A CA 1
ATOM 763 C C . PRO A 1 94 ? 28.956 -39.264 -19.564 1.00 67.50 94 PRO A C 1
ATOM 765 O O . PRO A 1 94 ? 28.202 -38.979 -18.637 1.00 67.50 94 PRO A O 1
ATOM 768 N N . ALA A 1 95 ? 30.148 -38.673 -19.691 1.00 70.12 95 ALA A N 1
ATOM 769 C CA . ALA A 1 95 ? 30.646 -37.673 -18.742 1.00 70.12 95 ALA A CA 1
ATOM 770 C C . ALA A 1 95 ? 29.852 -36.358 -18.826 1.00 70.12 95 ALA A C 1
ATOM 772 O O . ALA A 1 95 ? 29.567 -35.741 -17.799 1.00 70.12 95 ALA A O 1
ATOM 773 N N . VAL A 1 96 ? 29.431 -35.971 -20.037 1.00 72.88 96 VAL A N 1
ATOM 774 C CA . VAL A 1 96 ? 28.535 -34.824 -20.259 1.00 72.88 96 VAL A CA 1
ATOM 775 C C . VAL A 1 96 ? 27.167 -35.091 -19.628 1.00 72.88 96 VAL A C 1
ATOM 777 O O . VAL A 1 96 ? 26.637 -34.227 -18.934 1.00 72.88 96 VAL A O 1
ATOM 780 N N . GLY A 1 97 ? 26.632 -36.308 -19.777 1.00 76.06 97 GLY A N 1
ATOM 781 C CA . GLY A 1 97 ? 25.374 -36.714 -19.143 1.00 76.06 97 GLY A CA 1
ATOM 782 C C . GLY A 1 97 ? 25.420 -36.674 -17.611 1.00 76.06 97 GLY A C 1
ATOM 783 O O . GLY A 1 97 ? 24.499 -36.149 -16.983 1.00 76.06 97 GLY A O 1
ATOM 784 N N . VAL A 1 98 ? 26.504 -37.159 -16.988 1.00 82.81 98 VAL A N 1
ATOM 785 C CA . VAL A 1 98 ? 26.674 -37.061 -15.524 1.00 82.81 98 VAL A CA 1
ATOM 786 C C . VAL A 1 98 ? 26.753 -35.598 -15.084 1.00 82.81 98 VAL A C 1
ATOM 788 O O . VAL A 1 98 ? 26.076 -35.216 -14.130 1.00 82.81 98 VAL A O 1
ATOM 791 N N . LEU A 1 99 ? 27.512 -34.760 -15.798 1.00 81.62 99 LEU A N 1
ATOM 792 C CA . LEU A 1 99 ? 27.621 -33.333 -15.492 1.00 81.62 99 LEU A CA 1
ATOM 793 C C . LEU A 1 99 ? 26.265 -32.617 -15.597 1.00 81.62 99 LEU A C 1
ATOM 795 O O . LEU A 1 99 ? 25.945 -31.804 -14.735 1.00 81.62 99 LEU A O 1
ATOM 799 N N . GLN A 1 100 ? 25.442 -32.950 -16.597 1.00 82.12 100 GLN A N 1
ATOM 800 C CA . GLN A 1 100 ? 24.087 -32.407 -16.752 1.00 82.12 100 GLN A CA 1
ATOM 801 C C . GLN A 1 100 ? 23.166 -32.800 -15.592 1.00 82.12 100 GLN A C 1
ATOM 803 O O . GLN A 1 100 ? 22.444 -31.952 -15.068 1.00 82.12 100 GLN A O 1
ATOM 808 N N . VAL A 1 101 ? 23.205 -34.064 -15.154 1.00 86.94 101 VAL A N 1
ATOM 809 C CA . VAL A 1 101 ? 22.415 -34.524 -14.002 1.00 86.94 101 VAL A CA 1
ATOM 810 C C . VAL A 1 101 ? 22.857 -33.800 -12.733 1.00 86.94 101 VAL A C 1
ATOM 812 O O . VAL A 1 101 ? 22.011 -33.276 -12.010 1.00 86.94 101 VAL A O 1
ATOM 815 N N . VAL A 1 102 ? 24.166 -33.688 -12.493 1.00 89.44 102 VAL A N 1
ATOM 816 C CA . VAL A 1 102 ? 24.701 -32.956 -11.336 1.00 89.44 102 VAL A CA 1
ATOM 817 C C . VAL A 1 102 ? 24.304 -31.480 -11.393 1.00 89.44 102 VAL A C 1
ATOM 819 O O . VAL A 1 102 ? 23.803 -30.954 -10.402 1.00 89.44 102 VAL A O 1
ATOM 822 N N . ALA A 1 103 ? 24.442 -30.822 -12.546 1.00 87.38 103 ALA A N 1
ATOM 823 C CA . ALA A 1 103 ? 24.032 -29.432 -12.730 1.00 87.38 103 ALA A CA 1
ATOM 824 C C . ALA A 1 103 ? 22.528 -29.242 -12.468 1.00 87.38 103 ALA A C 1
ATOM 826 O O . ALA A 1 103 ? 22.144 -28.337 -11.728 1.00 87.38 103 ALA A O 1
ATOM 827 N N . SER A 1 104 ? 21.675 -30.131 -12.988 1.00 88.44 104 SER A N 1
ATOM 828 C CA . SER A 1 104 ? 20.229 -30.087 -12.737 1.00 88.44 104 SER A CA 1
ATOM 829 C C . SER A 1 104 ? 19.880 -30.316 -11.261 1.00 88.44 104 SER A C 1
ATOM 831 O O . SER A 1 104 ? 18.992 -29.650 -10.733 1.00 88.44 104 SER A O 1
ATOM 833 N N . ALA A 1 105 ? 20.616 -31.185 -10.559 1.00 91.62 105 ALA A N 1
ATOM 834 C CA . ALA A 1 105 ? 20.438 -31.429 -9.130 1.00 91.62 105 ALA A CA 1
ATOM 835 C C . ALA A 1 105 ? 20.878 -30.225 -8.280 1.00 91.62 105 ALA A C 1
ATOM 837 O O . ALA A 1 105 ? 20.219 -29.885 -7.299 1.00 91.62 105 ALA A O 1
ATOM 838 N N . VAL A 1 106 ? 21.950 -29.530 -8.667 1.00 92.81 106 VAL A N 1
ATOM 839 C CA . VAL A 1 106 ? 22.356 -28.274 -8.018 1.00 92.81 106 VAL A CA 1
ATOM 840 C C . VAL A 1 106 ? 21.295 -27.196 -8.239 1.00 92.81 106 VAL A C 1
ATOM 842 O O . VAL A 1 106 ? 20.870 -26.555 -7.279 1.00 92.81 106 VAL A O 1
ATOM 845 N N . ILE A 1 107 ? 20.803 -27.041 -9.473 1.00 91.81 107 ILE A N 1
ATOM 846 C CA . ILE A 1 107 ? 19.730 -26.090 -9.799 1.00 91.81 107 ILE A CA 1
ATOM 847 C C . ILE A 1 107 ? 18.461 -26.418 -9.010 1.00 91.81 107 ILE A C 1
ATOM 849 O O . ILE A 1 107 ? 17.856 -25.500 -8.458 1.00 91.81 107 ILE A O 1
ATOM 853 N N . PHE A 1 108 ? 18.098 -27.698 -8.874 1.00 93.56 108 PHE A N 1
ATOM 854 C CA . PHE A 1 108 ? 16.996 -28.148 -8.019 1.00 93.56 108 PHE A CA 1
ATOM 855 C C . PHE A 1 108 ? 17.153 -27.635 -6.585 1.00 93.56 108 PHE A C 1
ATOM 857 O O . PHE A 1 108 ? 16.242 -27.006 -6.056 1.00 93.56 108 PHE A O 1
ATOM 864 N N . ILE A 1 109 ? 18.312 -27.874 -5.960 1.00 92.62 109 ILE A N 1
ATOM 865 C CA . ILE A 1 109 ? 18.563 -27.490 -4.563 1.00 92.62 109 ILE A CA 1
ATOM 866 C C . ILE A 1 109 ? 18.491 -25.969 -4.404 1.00 92.62 109 ILE A C 1
ATOM 868 O O . ILE A 1 109 ? 17.815 -25.481 -3.498 1.00 92.62 109 ILE A O 1
ATOM 872 N N . VAL A 1 110 ? 19.147 -25.218 -5.294 1.00 93.38 110 VAL A N 1
ATOM 873 C CA . VAL A 1 110 ? 19.187 -23.750 -5.236 1.00 93.38 110 VAL A CA 1
ATOM 874 C C . VAL A 1 110 ? 17.789 -23.162 -5.423 1.00 93.38 110 VAL A C 1
ATOM 876 O O . VAL A 1 110 ? 17.341 -22.366 -4.602 1.00 93.38 110 VAL A O 1
ATOM 879 N N . THR A 1 111 ? 17.063 -23.577 -6.460 1.00 91.44 111 THR A N 1
ATOM 880 C CA . THR A 1 111 ? 15.727 -23.036 -6.763 1.00 91.44 111 THR A CA 1
ATOM 881 C C . THR A 1 111 ? 14.673 -23.473 -5.747 1.00 91.44 111 THR A C 1
ATOM 883 O O . THR A 1 111 ? 13.834 -22.658 -5.366 1.00 91.44 111 THR A O 1
ATOM 886 N N . ALA A 1 112 ? 14.739 -24.703 -5.225 1.00 92.19 112 ALA A N 1
ATOM 887 C CA . ALA A 1 112 ? 13.873 -25.148 -4.133 1.00 92.19 112 ALA A CA 1
ATOM 888 C C . ALA A 1 112 ? 14.156 -24.381 -2.831 1.00 92.19 112 ALA A C 1
ATOM 890 O O . ALA A 1 112 ? 13.221 -24.032 -2.105 1.00 92.19 112 ALA A O 1
ATOM 891 N N . TYR A 1 113 ? 15.424 -24.079 -2.535 1.00 91.81 113 TYR A N 1
ATOM 892 C CA . TYR A 1 113 ? 15.799 -23.262 -1.381 1.00 91.81 113 TYR A CA 1
ATOM 893 C C . TYR A 1 113 ? 15.285 -21.825 -1.523 1.00 91.81 113 TYR A C 1
ATOM 895 O O . TYR A 1 113 ? 14.573 -21.346 -0.641 1.00 91.81 113 TYR A O 1
ATOM 903 N N . VAL A 1 114 ? 15.563 -21.172 -2.657 1.00 92.62 114 VAL A N 1
ATOM 904 C CA . VAL A 1 114 ? 15.090 -19.809 -2.953 1.00 92.62 114 VAL A CA 1
ATOM 905 C C . VAL A 1 114 ? 13.563 -19.742 -2.913 1.00 92.62 114 VAL A C 1
ATOM 907 O O . VAL A 1 114 ? 13.007 -18.872 -2.245 1.00 92.62 114 VAL A O 1
ATOM 910 N N . GLY A 1 115 ? 12.878 -20.702 -3.541 1.00 90.00 115 GLY A N 1
ATOM 911 C CA . GLY A 1 115 ? 11.421 -20.802 -3.494 1.00 90.00 115 GLY A CA 1
ATOM 912 C C . GLY A 1 115 ? 10.904 -20.953 -2.063 1.00 90.00 115 GLY A C 1
ATOM 913 O O . GLY A 1 115 ? 9.977 -20.254 -1.667 1.00 90.00 115 GLY A O 1
ATOM 914 N N . SER A 1 116 ? 11.535 -21.802 -1.247 1.00 88.50 116 SER A N 1
ATOM 915 C CA . SER A 1 116 ? 11.151 -21.973 0.161 1.00 88.50 116 SER A CA 1
ATOM 916 C C . SER A 1 116 ? 11.315 -20.681 0.963 1.00 88.50 116 SER A C 1
ATOM 918 O O . SER A 1 116 ? 10.429 -20.338 1.739 1.00 88.50 116 SER A O 1
ATOM 920 N N . VAL A 1 117 ? 12.414 -19.944 0.771 1.00 89.56 117 VAL A N 1
ATOM 921 C CA . VAL A 1 117 ? 12.637 -18.649 1.435 1.00 89.56 117 VAL A CA 1
ATOM 922 C C . VAL A 1 117 ? 11.569 -17.637 1.020 1.00 89.56 117 VAL A C 1
ATOM 924 O O . VAL A 1 117 ? 10.966 -17.013 1.890 1.00 89.56 117 VAL A O 1
ATOM 927 N N . PHE A 1 118 ? 11.282 -17.532 -0.279 1.00 90.62 118 PHE A N 1
ATOM 928 C CA . PHE A 1 118 ? 10.253 -16.636 -0.807 1.00 90.62 118 PHE A CA 1
ATOM 929 C C . PHE A 1 118 ? 8.869 -16.940 -0.217 1.00 90.62 118 PHE A C 1
ATOM 931 O O . PHE A 1 118 ? 8.210 -16.055 0.327 1.00 90.62 118 PHE A O 1
ATOM 938 N N . PHE A 1 119 ? 8.446 -18.206 -0.243 1.00 89.25 119 PHE A N 1
ATOM 939 C CA . PHE A 1 119 ? 7.160 -18.608 0.325 1.00 89.25 119 PHE A CA 1
ATOM 940 C C . PHE A 1 119 ? 7.107 -18.435 1.846 1.00 89.25 119 PHE A C 1
ATOM 942 O O . PHE A 1 119 ? 6.049 -18.125 2.368 1.00 89.25 119 PHE A O 1
ATOM 949 N N . LEU A 1 120 ? 8.213 -18.577 2.581 1.00 88.94 120 LEU A N 1
ATOM 950 C CA . LEU A 1 120 ? 8.220 -18.286 4.021 1.00 88.94 120 LEU A CA 1
ATOM 951 C C . LEU A 1 120 ? 8.114 -16.785 4.332 1.00 88.94 120 LEU A C 1
ATOM 953 O O . LEU A 1 120 ? 7.614 -16.434 5.395 1.00 88.94 120 LEU A O 1
ATOM 957 N N . GLN A 1 121 ? 8.559 -15.907 3.430 1.00 89.06 121 GLN A N 1
ATOM 958 C CA . GLN A 1 121 ? 8.445 -14.449 3.585 1.00 89.06 121 GLN A CA 1
ATOM 959 C C . GLN A 1 121 ? 7.097 -13.893 3.107 1.00 89.06 121 GLN A C 1
ATOM 961 O O . GLN A 1 121 ? 6.705 -12.798 3.509 1.00 89.06 121 GLN A O 1
ATOM 966 N N . TYR A 1 122 ? 6.365 -14.644 2.284 1.00 90.69 122 TYR A N 1
ATOM 967 C CA . TYR A 1 122 ? 5.082 -14.222 1.728 1.00 90.69 122 TYR A CA 1
ATOM 968 C C . TYR A 1 122 ? 4.056 -13.743 2.780 1.00 90.69 122 TYR A C 1
ATOM 970 O O . TYR A 1 122 ? 3.475 -12.679 2.565 1.00 90.69 122 TYR A O 1
ATOM 978 N N . PRO A 1 123 ? 3.844 -14.417 3.933 1.00 91.25 123 PRO A N 1
ATOM 979 C CA . PRO A 1 123 ? 2.895 -13.942 4.943 1.00 91.25 123 PRO A CA 1
ATOM 980 C C . PRO A 1 123 ? 3.273 -12.580 5.514 1.00 91.25 123 PRO A C 1
ATOM 982 O O . PRO A 1 123 ? 2.397 -11.752 5.729 1.00 91.25 123 PRO A O 1
ATOM 985 N N . SER A 1 124 ? 4.571 -12.317 5.686 1.00 90.56 124 SER A N 1
ATOM 986 C CA . SER A 1 124 ? 5.070 -11.024 6.158 1.00 90.56 124 SER A CA 1
ATOM 987 C C . SER A 1 124 ? 4.762 -9.902 5.158 1.00 90.56 124 SER A C 1
ATOM 989 O O . SER A 1 124 ? 4.359 -8.812 5.556 1.00 90.56 124 SER A O 1
ATOM 991 N N . LEU A 1 125 ? 4.864 -10.172 3.849 1.00 88.56 125 LEU A N 1
ATOM 992 C CA . LEU A 1 125 ? 4.476 -9.212 2.807 1.00 88.56 125 LEU A CA 1
ATOM 993 C C . LEU A 1 125 ? 2.968 -8.924 2.825 1.00 88.56 125 LEU A C 1
ATOM 995 O O . LEU A 1 125 ? 2.565 -7.765 2.749 1.00 88.56 125 LEU A O 1
ATOM 999 N N . VAL A 1 126 ? 2.138 -9.964 2.959 1.00 90.38 126 VAL A N 1
ATOM 1000 C CA . VAL A 1 126 ? 0.675 -9.810 3.053 1.00 90.38 126 VAL A CA 1
ATOM 1001 C C . VAL A 1 126 ? 0.291 -9.047 4.320 1.00 90.38 126 VAL A C 1
ATOM 1003 O O . VAL A 1 126 ? -0.519 -8.127 4.246 1.00 90.38 126 VAL A O 1
ATOM 1006 N N . LYS A 1 127 ? 0.914 -9.371 5.460 1.00 91.50 127 LYS A N 1
ATOM 1007 C CA . LYS A 1 127 ? 0.742 -8.663 6.734 1.00 91.50 127 LYS A CA 1
ATOM 1008 C C . LYS A 1 127 ? 1.045 -7.173 6.589 1.00 91.50 127 LYS A C 1
ATOM 1010 O O . LYS A 1 127 ? 0.205 -6.370 6.970 1.00 91.50 127 LYS A O 1
ATOM 1015 N N . LYS A 1 128 ? 2.193 -6.811 6.003 1.00 89.75 128 LYS A N 1
ATOM 1016 C CA . LYS A 1 128 ? 2.581 -5.406 5.784 1.00 89.75 128 LYS A CA 1
ATOM 1017 C C . LYS A 1 128 ? 1.596 -4.665 4.883 1.00 89.75 128 LYS A C 1
ATOM 1019 O O . LYS A 1 128 ? 1.207 -3.549 5.190 1.00 89.75 128 LYS A O 1
ATOM 1024 N N . ASN A 1 129 ? 1.148 -5.294 3.796 1.00 88.19 129 ASN A N 1
ATOM 1025 C CA . ASN A 1 129 ? 0.141 -4.696 2.914 1.00 88.19 129 ASN A CA 1
ATOM 1026 C C . ASN A 1 129 ? -1.176 -4.444 3.671 1.00 88.19 129 ASN A C 1
ATOM 1028 O O . ASN A 1 129 ? -1.753 -3.362 3.594 1.00 88.19 129 ASN A O 1
ATOM 1032 N N . ARG A 1 130 ? -1.611 -5.422 4.472 1.00 90.12 130 ARG A N 1
ATOM 1033 C CA . ARG A 1 130 ? -2.807 -5.324 5.314 1.00 90.12 130 ARG A CA 1
ATOM 1034 C C . ARG A 1 130 ? -2.676 -4.237 6.386 1.00 90.12 130 ARG A C 1
ATOM 1036 O O . ARG A 1 130 ? -3.597 -3.450 6.558 1.00 90.12 130 ARG A O 1
ATOM 1043 N N . GLU A 1 131 ? -1.531 -4.159 7.058 1.00 91.81 131 GLU A N 1
ATOM 1044 C CA . GLU A 1 131 ? -1.185 -3.092 8.004 1.00 91.81 131 GLU A CA 1
ATOM 1045 C C . GLU A 1 131 ? -1.322 -1.707 7.362 1.00 91.81 131 GLU A C 1
ATOM 1047 O O . GLU A 1 131 ? -2.003 -0.846 7.916 1.00 91.81 131 GLU A O 1
ATOM 1052 N N . THR A 1 132 ? -0.750 -1.507 6.169 1.00 87.06 132 THR A N 1
ATOM 1053 C CA . THR A 1 132 ? -0.874 -0.242 5.434 1.00 87.06 132 THR A CA 1
ATOM 1054 C C . THR A 1 132 ? -2.337 0.095 5.139 1.00 87.06 132 THR A C 1
ATOM 1056 O O . THR A 1 132 ? -2.763 1.217 5.399 1.00 87.06 132 THR A O 1
ATOM 1059 N N . ARG A 1 133 ? -3.135 -0.872 4.664 1.00 86.81 133 ARG A N 1
ATOM 1060 C CA . ARG A 1 133 ? -4.568 -0.666 4.376 1.00 86.81 133 ARG A CA 1
ATOM 1061 C C . ARG A 1 133 ? -5.374 -0.296 5.622 1.00 86.81 133 ARG A C 1
ATOM 1063 O O . ARG A 1 133 ? -6.220 0.591 5.557 1.00 86.81 133 ARG A O 1
ATOM 1070 N N . ILE A 1 134 ? -5.093 -0.936 6.760 1.00 91.12 134 ILE A N 1
ATOM 1071 C CA . ILE A 1 134 ? -5.722 -0.596 8.044 1.00 91.12 134 ILE A CA 1
ATOM 1072 C C . ILE A 1 134 ? -5.349 0.832 8.444 1.00 91.12 134 ILE A C 1
ATOM 1074 O O . ILE A 1 134 ? -6.238 1.617 8.758 1.00 91.12 134 ILE A O 1
ATOM 1078 N N . ASN A 1 135 ? -4.062 1.189 8.394 1.00 89.81 135 ASN A N 1
ATOM 1079 C CA . ASN A 1 135 ? -3.577 2.509 8.806 1.00 89.81 135 ASN A CA 1
ATOM 1080 C C . ASN A 1 135 ? -4.209 3.647 7.995 1.00 89.81 135 ASN A C 1
ATOM 1082 O O . ASN A 1 135 ? -4.601 4.656 8.582 1.00 89.81 135 ASN A O 1
ATOM 1086 N N . LEU A 1 136 ? -4.344 3.467 6.676 1.00 83.31 136 LEU A N 1
ATOM 1087 C CA . LEU A 1 136 ? -4.945 4.457 5.777 1.00 83.31 136 LEU A CA 1
ATOM 1088 C C . LEU A 1 136 ? -6.423 4.716 6.104 1.00 83.31 136 LEU A C 1
ATOM 1090 O O . LEU A 1 136 ? -6.863 5.862 6.129 1.00 83.31 136 LEU A O 1
ATOM 1094 N N . LEU A 1 137 ? -7.192 3.661 6.385 1.00 86.06 137 LEU A N 1
ATOM 1095 C CA . LEU A 1 137 ? -8.640 3.761 6.608 1.00 86.06 137 LEU A CA 1
ATOM 1096 C C . LEU A 1 137 ? -9.017 4.003 8.075 1.00 86.06 137 LEU A C 1
ATOM 1098 O O . LEU A 1 137 ? -10.158 4.363 8.374 1.00 86.06 137 LEU A O 1
ATOM 1102 N N . LEU A 1 138 ? -8.064 3.848 8.997 1.00 89.94 138 LEU A N 1
ATOM 1103 C CA . LEU A 1 138 ? -8.286 4.031 10.428 1.00 89.94 138 LEU A CA 1
ATOM 1104 C C . LEU A 1 138 ? -8.767 5.446 10.758 1.00 89.94 138 LEU A C 1
ATOM 1106 O O . LEU A 1 138 ? -9.663 5.598 11.582 1.00 89.94 138 LEU A O 1
ATOM 1110 N N . HIS A 1 139 ? -8.221 6.473 10.100 1.00 88.38 139 HIS A N 1
ATOM 1111 C CA . HIS A 1 139 ? -8.638 7.854 10.338 1.00 88.38 139 HIS A CA 1
ATOM 1112 C C . HIS A 1 139 ? -10.144 8.050 10.084 1.00 88.38 139 HIS A C 1
ATOM 1114 O O . HIS A 1 139 ? -10.853 8.542 10.963 1.00 88.38 139 HIS A O 1
ATOM 1120 N N . HIS A 1 140 ? -10.642 7.581 8.936 1.00 87.62 140 HIS A N 1
ATOM 1121 C CA . HIS A 1 140 ? -12.062 7.655 8.587 1.00 87.62 140 HIS A CA 1
ATOM 1122 C C . HIS A 1 140 ? -12.938 6.819 9.524 1.00 87.62 140 HIS A C 1
ATOM 1124 O O . HIS A 1 140 ? -14.035 7.242 9.889 1.00 87.62 140 HIS A O 1
ATOM 1130 N N . ALA A 1 141 ? -12.455 5.648 9.953 1.00 91.94 141 ALA A N 1
ATOM 1131 C CA . ALA A 1 141 ? -13.168 4.827 10.925 1.00 91.94 141 ALA A CA 1
ATOM 1132 C C . ALA A 1 141 ? -13.317 5.558 12.270 1.00 91.94 141 ALA A C 1
ATOM 1134 O O . ALA A 1 141 ? -14.422 5.615 12.802 1.00 91.94 141 ALA A O 1
ATOM 1135 N N . VAL A 1 142 ? -12.250 6.173 12.795 1.00 93.06 142 VAL A N 1
ATOM 1136 C CA . VAL A 1 142 ? -12.299 6.927 14.061 1.00 93.06 142 VAL A CA 1
ATOM 1137 C C . VAL A 1 142 ? -13.152 8.194 13.938 1.00 93.06 142 VAL A C 1
ATOM 1139 O O . VAL A 1 142 ? -13.921 8.486 14.852 1.00 93.06 142 VAL A O 1
ATOM 1142 N N . ALA A 1 143 ? -13.101 8.905 12.808 1.00 91.31 143 ALA A N 1
ATOM 1143 C CA . ALA A 1 143 ? -13.989 10.043 12.545 1.00 91.31 143 ALA A CA 1
ATOM 1144 C C . ALA A 1 143 ? -15.469 9.629 12.564 1.00 91.31 143 ALA A C 1
ATOM 1146 O O . ALA A 1 143 ? -16.294 10.273 13.213 1.00 91.31 143 ALA A O 1
ATOM 1147 N N . TYR A 1 144 ? -15.800 8.491 11.950 1.00 92.19 144 TYR A N 1
ATOM 1148 C CA . TYR A 1 144 ? -17.149 7.936 12.015 1.00 92.19 144 TYR A CA 1
ATOM 1149 C C . TYR A 1 144 ? -17.544 7.508 13.436 1.00 92.19 144 TYR A C 1
ATOM 1151 O O . TYR A 1 144 ? -18.680 7.738 13.855 1.00 92.19 144 TYR A O 1
ATOM 1159 N N . MET A 1 145 ? -16.614 6.931 14.209 1.00 94.25 145 MET A N 1
ATOM 1160 C CA . MET A 1 145 ? -16.862 6.620 15.621 1.00 94.25 145 MET A CA 1
ATOM 1161 C C . MET A 1 145 ? -17.202 7.866 16.426 1.00 94.25 145 MET A C 1
ATOM 1163 O O . MET A 1 145 ? -18.164 7.847 17.193 1.00 94.25 145 MET A O 1
ATOM 1167 N N . TYR A 1 146 ? -16.429 8.937 16.240 1.00 94.44 146 TYR A N 1
ATOM 1168 C CA . TYR A 1 146 ? -16.669 10.223 16.877 1.00 94.44 146 TYR A CA 1
ATOM 1169 C C . TYR A 1 146 ? -18.054 10.766 16.517 1.00 94.44 146 TYR A C 1
ATOM 1171 O O . TYR A 1 146 ? -18.846 11.029 17.418 1.00 94.44 146 TYR A O 1
ATOM 1179 N N . ALA A 1 147 ? -18.390 10.840 15.225 1.00 93.19 147 ALA A N 1
ATOM 1180 C CA . ALA A 1 147 ? -19.675 11.361 14.758 1.00 93.19 147 ALA A CA 1
ATOM 1181 C C . ALA A 1 147 ? -20.871 10.564 15.311 1.00 93.19 147 ALA A C 1
ATOM 1183 O O . ALA A 1 147 ? -21.852 11.136 15.789 1.00 93.19 147 ALA A O 1
ATOM 1184 N N . MET A 1 148 ? -20.781 9.231 15.32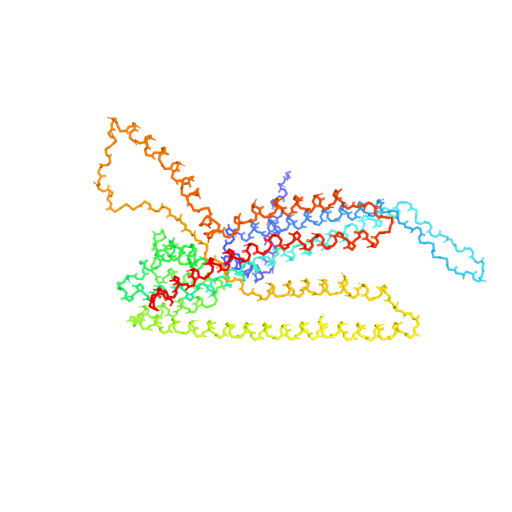0 1.00 93.31 148 MET A N 1
ATOM 1185 C CA . MET A 1 148 ? -21.833 8.375 15.875 1.00 93.31 148 MET A CA 1
ATOM 1186 C C . MET A 1 148 ? -21.947 8.510 17.399 1.00 93.31 148 MET A C 1
ATOM 1188 O O . MET A 1 148 ? -23.059 8.546 17.930 1.00 93.31 148 MET A O 1
ATOM 1192 N N . ARG A 1 149 ? -20.818 8.616 18.116 1.00 93.69 149 ARG A N 1
ATOM 1193 C CA . ARG A 1 149 ? -20.815 8.857 19.568 1.00 93.69 149 ARG A CA 1
ATOM 1194 C C . ARG A 1 149 ? -21.347 10.239 19.921 1.00 93.69 149 ARG A C 1
ATOM 1196 O O . ARG A 1 149 ? -22.083 10.350 20.897 1.00 93.69 149 ARG A O 1
ATOM 1203 N N . GLN A 1 150 ? -21.053 11.257 19.115 1.00 92.19 150 GLN A N 1
ATOM 1204 C CA . GLN A 1 150 ? -21.629 12.594 19.246 1.00 92.19 150 GLN A CA 1
ATOM 1205 C C . GLN A 1 150 ? -23.155 12.561 19.074 1.00 92.19 150 GLN A C 1
ATOM 1207 O O . GLN A 1 150 ? -23.869 13.246 19.801 1.00 92.19 150 GLN A O 1
ATOM 1212 N N . GLY A 1 151 ? -23.658 11.707 18.176 1.00 90.75 151 GLY A N 1
ATOM 1213 C CA . GLY A 1 151 ? -25.084 11.399 18.025 1.00 90.75 151 GLY A CA 1
ATOM 1214 C C . GLY A 1 151 ? -25.686 10.526 19.137 1.00 90.75 151 GLY A C 1
ATOM 1215 O O . GLY A 1 151 ? -26.861 10.178 19.059 1.00 90.75 151 GLY A O 1
ATOM 1216 N N . GLY A 1 152 ? -24.909 10.155 20.160 1.00 90.06 152 GLY A N 1
ATOM 1217 C CA . GLY A 1 152 ? -25.367 9.376 21.313 1.00 90.06 152 GLY A CA 1
ATOM 1218 C C . GLY A 1 152 ? -25.419 7.859 21.104 1.00 90.06 152 GLY A C 1
ATOM 1219 O O . GLY A 1 152 ? -25.947 7.154 21.960 1.00 90.06 152 GLY A O 1
ATOM 1220 N N . ALA A 1 153 ? -24.883 7.325 20.002 1.00 93.31 153 ALA A N 1
ATOM 1221 C CA . ALA A 1 153 ? -24.908 5.884 19.744 1.00 93.31 153 ALA A CA 1
ATOM 1222 C C . ALA A 1 153 ? -24.018 5.104 20.726 1.00 93.31 153 ALA A C 1
ATOM 1224 O O . ALA A 1 153 ? -22.918 5.536 21.047 1.00 93.31 153 ALA A O 1
ATOM 1225 N N . GLU A 1 154 ? -24.434 3.917 21.162 1.00 93.25 154 GLU A N 1
ATOM 1226 C CA . GLU A 1 154 ? -23.600 3.022 21.980 1.00 93.25 154 GLU A CA 1
ATOM 1227 C C . GLU A 1 154 ? -22.380 2.500 21.205 1.00 93.25 154 GLU A C 1
ATOM 1229 O O . GLU A 1 154 ? -22.469 2.226 20.007 1.00 93.25 154 GLU A O 1
ATOM 1234 N N . MET A 1 155 ? -21.248 2.268 21.878 1.00 91.62 155 MET A N 1
ATOM 1235 C CA . MET A 1 155 ? -20.003 1.841 21.209 1.00 91.62 155 MET A CA 1
ATOM 1236 C C . MET A 1 155 ? -20.146 0.555 20.393 1.00 91.62 155 MET A C 1
ATOM 1238 O O . MET A 1 155 ? -19.580 0.432 19.307 1.00 91.62 155 MET A O 1
ATOM 1242 N N . MET A 1 156 ? -20.947 -0.396 20.872 1.00 94.25 156 MET A N 1
ATOM 1243 C CA . MET A 1 156 ? -21.211 -1.621 20.119 1.00 94.25 156 MET A CA 1
ATOM 1244 C C . MET A 1 156 ? -22.031 -1.375 18.857 1.00 94.25 156 MET A C 1
ATOM 1246 O O . MET A 1 156 ? -21.782 -2.014 17.837 1.00 94.25 156 MET A O 1
ATOM 1250 N N . ALA A 1 157 ? -22.961 -0.418 18.882 1.00 94.50 157 ALA A N 1
ATOM 1251 C CA . ALA A 1 157 ? -23.682 -0.011 17.682 1.00 94.50 157 ALA A CA 1
ATOM 1252 C C . ALA A 1 157 ? -22.728 0.629 16.660 1.00 94.50 157 ALA A C 1
ATOM 1254 O O . ALA A 1 157 ? -22.816 0.327 15.470 1.00 94.50 157 ALA A O 1
ATOM 1255 N N . VAL A 1 158 ? -21.765 1.428 17.131 1.00 95.19 158 VAL A N 1
ATOM 1256 C CA . VAL A 1 158 ? -20.717 2.018 16.286 1.00 95.19 158 VAL A CA 1
ATOM 1257 C C . VAL A 1 158 ? -19.859 0.938 15.621 1.00 95.19 158 VAL A C 1
ATOM 1259 O O . VAL A 1 158 ? -19.687 0.961 14.402 1.00 95.19 158 VAL A O 1
ATOM 1262 N N . PHE A 1 159 ? -19.361 -0.048 16.376 1.00 95.12 159 PHE A N 1
ATOM 1263 C CA . PHE A 1 159 ? -18.551 -1.126 15.794 1.00 95.12 159 PHE A CA 1
ATOM 1264 C C . PHE A 1 159 ? -19.350 -1.981 14.807 1.00 95.12 159 PHE A C 1
ATOM 1266 O O . PHE A 1 159 ? -18.820 -2.337 13.755 1.00 95.12 159 PHE A O 1
ATOM 1273 N N . ARG A 1 160 ? -20.634 -2.255 15.084 1.00 94.75 160 ARG A N 1
ATOM 1274 C CA . ARG A 1 160 ? -21.524 -2.938 14.131 1.00 94.75 160 ARG A CA 1
ATOM 1275 C C . ARG A 1 160 ? -21.667 -2.145 12.836 1.00 94.75 160 ARG A C 1
ATOM 1277 O O . ARG A 1 160 ? -21.480 -2.722 11.766 1.00 94.75 160 ARG A O 1
ATOM 1284 N N . ALA A 1 161 ? -21.909 -0.839 12.923 1.00 92.94 161 ALA A N 1
ATOM 1285 C CA . ALA A 1 161 ? -22.046 0.028 11.756 1.00 92.94 161 ALA A CA 1
ATOM 1286 C C . ALA A 1 161 ? -20.767 0.077 10.898 1.00 92.94 161 ALA A C 1
ATOM 1288 O O . ALA A 1 161 ? -20.843 -0.063 9.678 1.00 92.94 161 ALA A O 1
ATOM 1289 N N . ILE A 1 162 ? -19.587 0.177 11.521 1.00 94.06 162 ILE A N 1
ATOM 1290 C CA . ILE A 1 162 ? -18.301 0.126 10.803 1.00 94.06 162 ILE A CA 1
ATOM 1291 C C . ILE A 1 162 ? -18.094 -1.255 10.170 1.00 94.06 162 ILE A C 1
ATOM 1293 O O . ILE A 1 162 ? -17.760 -1.355 8.991 1.00 94.06 162 ILE A O 1
ATOM 1297 N N . SER A 1 163 ? -18.350 -2.331 10.920 1.00 93.81 163 SER A N 1
ATOM 1298 C CA . SER A 1 163 ? -18.162 -3.707 10.445 1.00 93.81 163 SER A CA 1
ATOM 1299 C C . SER A 1 163 ? -19.078 -4.091 9.277 1.00 93.81 163 SER A C 1
ATOM 1301 O O . SER A 1 163 ? -18.699 -4.934 8.455 1.00 93.81 163 SER A O 1
ATOM 1303 N N . GLY A 1 164 ? -20.268 -3.482 9.202 1.00 89.31 164 GLY A N 1
ATOM 1304 C CA . GLY A 1 164 ? -21.243 -3.683 8.132 1.00 89.31 164 GLY A CA 1
ATOM 1305 C C . GLY A 1 164 ? -20.867 -2.971 6.833 1.00 89.31 164 GLY A C 1
ATOM 1306 O O . GLY A 1 164 ? -21.247 -3.425 5.763 1.00 89.31 164 GLY A O 1
ATOM 1307 N N . ASN A 1 165 ? -20.051 -1.918 6.909 1.00 86.62 165 ASN A N 1
ATOM 1308 C CA . ASN A 1 165 ? -19.697 -1.069 5.772 1.00 86.62 165 ASN A CA 1
ATOM 1309 C C . ASN A 1 165 ? -18.245 -1.292 5.311 1.00 86.62 165 ASN A C 1
ATOM 1311 O O . ASN A 1 165 ? -17.461 -0.347 5.200 1.00 86.62 165 ASN A O 1
ATOM 1315 N N . SER A 1 166 ? -17.868 -2.540 4.997 1.00 84.94 166 SER A N 1
ATOM 1316 C CA . SER A 1 166 ? -16.509 -2.837 4.497 1.00 84.94 166 SER A CA 1
ATOM 1317 C C . SER A 1 166 ? -16.194 -2.208 3.144 1.00 84.94 166 SER A C 1
ATOM 1319 O O . SER A 1 166 ? -15.028 -2.026 2.830 1.00 84.94 166 SER A O 1
ATOM 1321 N N . GLY A 1 167 ? -17.209 -1.818 2.370 1.00 80.19 167 GLY A N 1
ATOM 1322 C CA . GLY A 1 167 ? -17.000 -1.059 1.138 1.00 80.19 167 GLY A CA 1
ATOM 1323 C C . GLY A 1 167 ? -16.449 0.355 1.354 1.00 80.19 167 GLY A C 1
ATOM 1324 O O . GLY A 1 167 ? -15.851 0.914 0.443 1.00 80.19 167 GLY A O 1
ATOM 1325 N N . VAL A 1 168 ? -16.635 0.925 2.551 1.00 81.94 168 VAL A N 1
ATOM 1326 C CA . VAL A 1 168 ? -16.177 2.281 2.899 1.00 81.94 168 VAL A CA 1
ATOM 1327 C C . VAL A 1 168 ? -14.925 2.231 3.771 1.00 81.94 168 VAL A C 1
ATOM 1329 O O . VAL A 1 168 ? -13.967 2.949 3.512 1.00 81.94 168 VAL A O 1
ATOM 1332 N N . TYR A 1 169 ? -14.909 1.365 4.789 1.00 85.75 169 TYR A N 1
ATOM 1333 C CA . TYR A 1 169 ? -13.804 1.295 5.758 1.00 85.75 169 TYR A CA 1
ATOM 1334 C C . TYR A 1 169 ? -12.830 0.133 5.508 1.00 85.75 169 TYR A C 1
ATOM 1336 O O . TYR A 1 169 ? -11.939 -0.098 6.326 1.00 85.75 169 TYR A O 1
ATOM 1344 N N . GLY A 1 170 ? -12.994 -0.611 4.407 1.00 87.44 170 GLY A N 1
ATOM 1345 C CA . GLY A 1 170 ? -12.063 -1.641 3.933 1.00 87.44 170 GLY A CA 1
ATOM 1346 C C . GLY A 1 170 ? -11.598 -2.601 5.027 1.00 87.44 170 GLY A C 1
ATOM 1347 O O . GLY A 1 170 ? -12.401 -3.208 5.741 1.00 87.44 170 GLY A O 1
ATOM 1348 N N . GLU A 1 171 ? -10.280 -2.725 5.186 1.00 89.94 171 GLU A N 1
ATOM 1349 C CA . GLU A 1 171 ? -9.682 -3.632 6.168 1.00 89.94 171 GLU A CA 1
ATOM 1350 C C . GLU A 1 171 ? -9.939 -3.217 7.627 1.00 89.94 171 GLU A C 1
ATOM 1352 O O . GLU A 1 171 ? -10.049 -4.083 8.496 1.00 89.94 171 GLU A O 1
ATOM 1357 N N . ALA A 1 172 ? -10.136 -1.924 7.913 1.00 91.50 172 ALA A N 1
ATOM 1358 C CA . ALA A 1 172 ? -10.514 -1.479 9.255 1.00 91.50 172 ALA A CA 1
ATOM 1359 C C . ALA A 1 172 ? -11.902 -2.019 9.650 1.00 91.50 172 ALA A C 1
ATOM 1361 O O . ALA A 1 172 ? -12.083 -2.481 10.778 1.00 91.50 172 ALA A O 1
ATOM 1362 N N . ALA A 1 173 ? -12.866 -2.075 8.718 1.00 92.81 173 ALA A N 1
ATOM 1363 C CA . ALA A 1 173 ? -14.149 -2.745 8.967 1.00 92.81 173 ALA A CA 1
ATOM 1364 C C . ALA A 1 173 ? -13.978 -4.230 9.288 1.00 92.81 173 ALA A C 1
ATOM 1366 O O . ALA A 1 173 ? -14.692 -4.755 10.142 1.00 92.81 173 ALA A O 1
ATOM 1367 N N . HIS A 1 174 ? -13.043 -4.915 8.625 1.00 92.00 174 HIS A N 1
ATOM 1368 C CA . HIS A 1 174 ? -12.754 -6.320 8.900 1.00 92.00 174 HIS A CA 1
ATOM 1369 C C . HIS A 1 174 ? -12.160 -6.534 10.299 1.00 92.00 174 HIS A C 1
ATOM 1371 O O . HIS A 1 174 ? -12.500 -7.531 10.939 1.00 92.00 174 HIS A O 1
ATOM 1377 N N . GLU A 1 175 ? -11.351 -5.602 10.805 1.00 94.50 175 GLU A N 1
ATOM 1378 C CA . GLU A 1 175 ? -10.858 -5.636 12.188 1.00 94.50 175 GLU A CA 1
ATOM 1379 C C . GLU A 1 175 ? -11.986 -5.415 13.205 1.00 94.50 175 GLU A C 1
ATOM 1381 O O . GLU A 1 175 ? -12.173 -6.229 14.110 1.00 94.50 175 GLU A O 1
ATOM 1386 N N . PHE A 1 176 ? -12.836 -4.400 13.013 1.00 95.00 176 PHE A N 1
ATOM 1387 C CA . PHE A 1 176 ? -13.994 -4.192 13.895 1.00 95.00 176 PHE A CA 1
ATOM 1388 C C . PHE A 1 176 ? -15.035 -5.313 13.788 1.00 95.00 176 PHE A C 1
ATOM 1390 O O . PHE A 1 176 ? -15.712 -5.624 14.768 1.00 95.00 176 PHE A O 1
ATOM 1397 N N . ARG A 1 177 ? -15.116 -6.003 12.644 1.00 94.31 177 ARG A N 1
ATOM 1398 C CA . ARG A 1 177 ? -15.923 -7.221 12.492 1.00 94.31 177 ARG A CA 1
ATOM 1399 C C . ARG A 1 177 ? -15.434 -8.354 13.389 1.00 94.31 177 ARG A C 1
ATOM 1401 O O . ARG A 1 177 ? -16.262 -9.149 13.821 1.00 94.31 177 ARG A O 1
ATOM 1408 N N . ARG A 1 178 ? -14.132 -8.441 13.695 1.00 93.06 178 ARG A N 1
ATOM 1409 C CA . ARG A 1 178 ? -13.626 -9.414 14.680 1.00 93.06 178 ARG A CA 1
ATOM 1410 C C . ARG A 1 178 ? -14.162 -9.098 16.068 1.00 93.06 178 ARG A C 1
ATOM 1412 O O . ARG A 1 178 ? -14.674 -10.006 16.702 1.00 93.06 178 ARG A O 1
ATOM 1419 N N . VAL A 1 179 ? -14.150 -7.828 16.477 1.00 96.06 179 VAL A N 1
ATOM 1420 C CA . VAL A 1 179 ? -14.710 -7.399 17.772 1.00 96.06 179 VAL A CA 1
ATOM 1421 C C . VAL A 1 179 ? -16.194 -7.748 17.862 1.00 96.06 179 VAL A C 1
ATOM 1423 O O . VAL A 1 179 ? -16.602 -8.415 18.803 1.00 96.06 179 VAL A O 1
ATOM 1426 N N . VAL A 1 180 ? -16.986 -7.381 16.848 1.00 96.38 180 VAL A N 1
ATOM 1427 C CA . VAL A 1 180 ? -18.427 -7.694 16.794 1.00 96.38 180 VAL A CA 1
ATOM 1428 C C . VAL A 1 180 ? -18.678 -9.202 16.801 1.00 96.38 180 VAL A C 1
ATOM 1430 O O . VAL A 1 180 ? -19.586 -9.680 17.472 1.00 96.38 180 VAL A O 1
ATOM 1433 N N . ARG A 1 181 ? -17.874 -9.981 16.070 1.00 94.56 181 ARG A N 1
ATOM 1434 C CA . ARG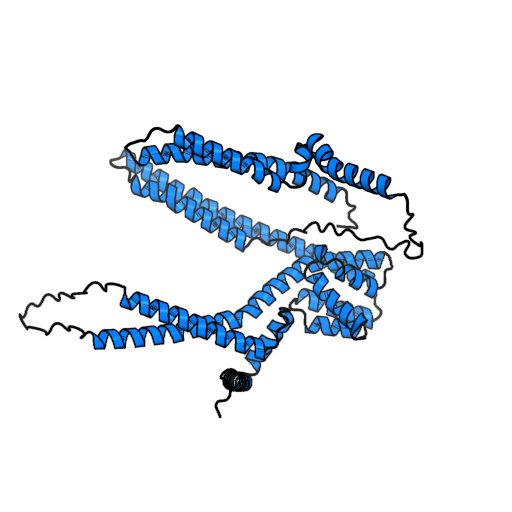 A 1 181 ? -17.988 -11.443 16.056 1.00 94.56 181 ARG A CA 1
ATOM 1435 C C . ARG A 1 181 ? -17.695 -12.033 17.434 1.00 94.56 181 ARG A C 1
ATOM 1437 O O . ARG A 1 181 ? -18.405 -12.927 17.885 1.00 94.56 181 ARG A O 1
ATOM 1444 N N . ASP A 1 182 ? -16.643 -11.550 18.075 1.00 95.69 182 ASP A N 1
ATOM 1445 C CA . ASP A 1 182 ? -16.183 -12.011 19.377 1.00 95.69 182 ASP A CA 1
ATOM 1446 C C . ASP A 1 182 ? -17.209 -11.694 20.478 1.00 95.69 182 ASP A C 1
ATOM 1448 O O . ASP A 1 182 ? -17.458 -12.535 21.341 1.00 95.69 182 ASP A O 1
ATOM 1452 N N . THR A 1 183 ? -17.914 -10.564 20.383 1.00 95.50 183 THR A N 1
ATOM 1453 C CA . THR A 1 183 ? -19.019 -10.247 21.298 1.00 95.50 183 THR A CA 1
ATOM 1454 C C . THR A 1 183 ? -20.304 -11.011 20.971 1.00 95.50 183 THR A C 1
ATOM 1456 O O . THR A 1 183 ? -20.871 -11.657 21.848 1.00 95.50 183 THR A O 1
ATOM 1459 N N . ASP A 1 184 ? -20.767 -10.979 19.717 1.00 95.06 184 ASP A N 1
ATOM 1460 C CA . ASP A 1 184 ? -22.107 -11.462 19.351 1.00 95.06 184 ASP A CA 1
ATOM 1461 C C . ASP A 1 184 ? -22.166 -12.999 19.201 1.00 95.06 184 ASP A C 1
ATOM 1463 O O . ASP A 1 184 ? -23.191 -13.603 19.512 1.00 95.06 184 ASP A O 1
ATOM 1467 N N . TYR A 1 185 ? -21.084 -13.652 18.749 1.00 94.12 185 TYR A N 1
ATOM 1468 C CA . TYR A 1 185 ? -21.052 -15.112 18.543 1.00 94.12 185 TYR A CA 1
ATOM 1469 C C . TYR A 1 185 ? -20.317 -15.870 19.647 1.00 94.12 185 TYR A C 1
ATOM 1471 O O . TYR A 1 185 ? -20.7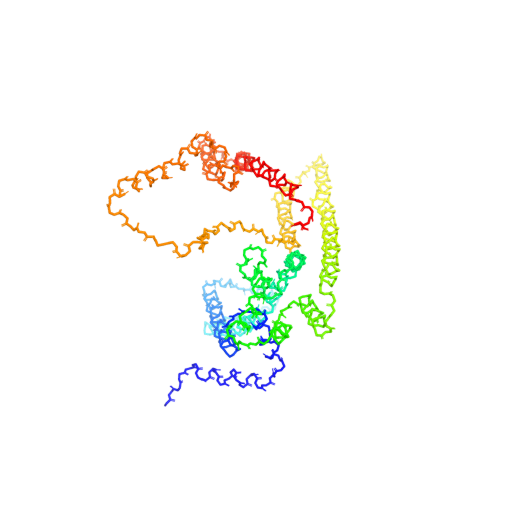36 -16.969 20.009 1.00 94.12 185 TYR A O 1
ATOM 1479 N N . PHE A 1 186 ? -19.209 -15.324 20.154 1.00 93.81 186 PHE A N 1
ATOM 1480 C CA . PHE A 1 186 ? -18.401 -15.990 21.183 1.00 93.81 186 PHE A CA 1
ATOM 1481 C C . PHE A 1 186 ? -18.754 -15.547 22.608 1.00 93.81 186 PHE A C 1
ATOM 1483 O O . PHE A 1 186 ? -18.318 -16.189 23.563 1.00 93.81 186 PHE A O 1
ATOM 1490 N N . GLY A 1 187 ? -19.579 -14.505 22.761 1.00 93.62 187 GLY A N 1
ATOM 1491 C CA . GLY A 1 187 ? -20.050 -14.029 24.060 1.00 93.62 187 GLY A CA 1
ATOM 1492 C C . GLY A 1 187 ? -18.961 -13.374 24.909 1.00 93.62 187 GLY A C 1
ATOM 1493 O O . GLY A 1 187 ? -19.101 -13.327 26.130 1.00 93.62 187 GLY A O 1
ATOM 1494 N N . TYR A 1 188 ? -17.866 -12.905 24.301 1.00 94.81 188 TYR A N 1
ATOM 1495 C CA . TYR A 1 188 ? -16.851 -12.134 25.017 1.00 94.81 188 TYR A CA 1
ATOM 1496 C C . TYR A 1 188 ? -17.396 -10.761 25.407 1.00 94.81 188 TYR A C 1
ATOM 1498 O O . TYR A 1 188 ? -18.206 -10.170 24.691 1.00 94.81 188 TYR A O 1
ATOM 1506 N N . ASP A 1 189 ? -16.941 -10.232 26.543 1.00 94.50 189 ASP A N 1
ATOM 1507 C CA . ASP A 1 189 ? -17.218 -8.843 26.891 1.00 94.50 189 ASP A CA 1
ATOM 1508 C C . ASP A 1 189 ? -16.474 -7.891 25.939 1.00 94.50 189 ASP A C 1
ATOM 1510 O O . ASP A 1 189 ? -15.473 -8.250 25.311 1.00 94.50 189 ASP A O 1
ATOM 1514 N N . GLN A 1 190 ? -16.971 -6.657 25.823 1.00 92.19 190 GLN A N 1
ATOM 1515 C CA . GLN A 1 190 ? -16.429 -5.671 24.888 1.00 92.19 190 GLN A CA 1
ATOM 1516 C C . GLN A 1 190 ? -14.939 -5.388 25.131 1.00 92.19 190 GLN A C 1
ATOM 1518 O O . GLN A 1 190 ? -14.191 -5.200 24.172 1.00 92.19 190 GLN A O 1
ATOM 1523 N N . ILE A 1 191 ? -14.497 -5.362 26.391 1.00 94.12 191 ILE A N 1
ATOM 1524 C CA . ILE A 1 191 ? -13.109 -5.059 26.746 1.00 94.12 191 ILE A CA 1
ATOM 1525 C C . ILE A 1 191 ? -12.210 -6.230 26.347 1.00 94.12 191 ILE A C 1
ATOM 1527 O O . ILE A 1 191 ? -11.187 -6.022 25.697 1.00 94.12 191 ILE A O 1
ATOM 1531 N N . THR A 1 192 ? -12.609 -7.464 26.650 1.00 95.06 192 THR A N 1
ATOM 1532 C CA . THR A 1 192 ? -11.892 -8.678 26.242 1.00 95.06 192 THR A CA 1
ATOM 1533 C C . THR A 1 192 ? -11.829 -8.808 24.723 1.00 95.06 192 THR A C 1
ATOM 1535 O O . THR A 1 192 ? -10.765 -9.109 24.184 1.00 95.06 192 THR A O 1
ATOM 1538 N N . ALA A 1 193 ? -12.916 -8.512 24.006 1.00 95.88 193 ALA A N 1
ATOM 1539 C CA . ALA A 1 193 ? -12.923 -8.515 22.543 1.00 95.88 193 ALA A CA 1
ATOM 1540 C C . ALA A 1 193 ? -11.958 -7.465 21.954 1.00 95.88 193 ALA A C 1
ATOM 1542 O O . ALA A 1 193 ? -11.259 -7.736 20.977 1.00 95.88 193 ALA A O 1
ATOM 1543 N N . LEU A 1 194 ? -11.864 -6.281 22.569 1.00 95.44 194 LEU A N 1
ATOM 1544 C CA . LEU A 1 194 ? -10.904 -5.244 22.182 1.00 95.44 194 LEU A CA 1
ATOM 1545 C C . LEU A 1 194 ? -9.453 -5.644 22.492 1.00 95.44 194 LEU A C 1
ATOM 1547 O O . LEU A 1 194 ? -8.583 -5.464 21.643 1.00 95.44 194 LEU A O 1
ATOM 1551 N N . ARG A 1 195 ? -9.181 -6.247 23.655 1.00 95.00 195 ARG A N 1
ATOM 1552 C CA . ARG A 1 195 ? -7.849 -6.784 23.995 1.00 95.00 195 ARG A CA 1
ATOM 1553 C C . ARG A 1 195 ? -7.429 -7.895 23.030 1.00 95.00 195 ARG A C 1
ATOM 1555 O O . ARG A 1 195 ? -6.297 -7.910 22.560 1.00 95.00 195 ARG A O 1
ATOM 1562 N N . HIS A 1 196 ? -8.357 -8.765 22.640 1.00 93.38 196 HIS A N 1
ATOM 1563 C CA . HIS A 1 196 ? -8.089 -9.792 21.637 1.00 93.38 196 HIS A CA 1
ATOM 1564 C C . HIS A 1 196 ? -7.792 -9.193 20.248 1.00 93.38 196 HIS A C 1
ATOM 1566 O O . HIS A 1 196 ? -6.899 -9.664 19.537 1.00 93.38 196 HIS A O 1
ATOM 1572 N N . LEU A 1 197 ? -8.475 -8.109 19.861 1.00 93.81 197 LEU A N 1
ATOM 1573 C CA . LEU A 1 197 ? -8.125 -7.363 18.650 1.00 93.81 197 LEU A CA 1
ATOM 1574 C C . LEU A 1 197 ? -6.719 -6.743 18.753 1.00 93.81 197 LEU A C 1
ATOM 1576 O O . LEU A 1 197 ? -5.945 -6.831 17.800 1.00 93.81 197 LEU A O 1
ATOM 1580 N N . GLN A 1 198 ? -6.373 -6.158 19.903 1.00 94.12 198 GLN A N 1
ATOM 1581 C CA . GLN A 1 198 ? -5.062 -5.553 20.165 1.00 94.12 198 GLN A CA 1
ATOM 1582 C C . GLN A 1 198 ? -3.908 -6.554 19.973 1.00 94.12 198 GLN A C 1
ATOM 1584 O O . GLN A 1 198 ? -2.866 -6.195 19.427 1.00 94.12 198 GLN A O 1
ATOM 1589 N N . GLU A 1 199 ? -4.095 -7.810 20.383 1.00 90.06 199 GLU A N 1
ATOM 1590 C CA . GLU A 1 199 ? -3.086 -8.872 20.254 1.00 90.06 199 GLU A CA 1
ATOM 1591 C C . GLU A 1 199 ? -2.969 -9.443 18.831 1.00 90.06 199 GLU A C 1
ATOM 1593 O O . GLU A 1 199 ? -1.933 -10.002 18.470 1.00 90.06 199 GLU A O 1
ATOM 1598 N N . THR A 1 200 ? -4.020 -9.326 18.013 1.00 88.75 200 THR A N 1
ATOM 1599 C CA . THR A 1 200 ? -4.099 -9.995 16.701 1.00 88.75 200 THR A CA 1
ATOM 1600 C C . THR A 1 200 ? -3.969 -9.057 15.502 1.00 88.75 200 THR A C 1
ATOM 1602 O O . THR A 1 200 ? -3.739 -9.534 14.383 1.00 88.75 200 THR A O 1
ATOM 1605 N N . THR A 1 201 ? -4.110 -7.745 15.703 1.00 92.38 201 THR A N 1
ATOM 1606 C CA . THR A 1 201 ? -3.979 -6.748 14.635 1.00 92.38 201 THR A CA 1
ATOM 1607 C C . THR A 1 201 ? -2.525 -6.620 14.152 1.00 92.38 201 THR A C 1
ATOM 1609 O O . THR A 1 201 ? -1.599 -6.592 14.964 1.00 92.38 201 THR A O 1
ATOM 1612 N N . PRO A 1 202 ? -2.278 -6.518 12.830 1.00 92.56 202 PRO A N 1
ATOM 1613 C CA . PRO A 1 202 ? -0.949 -6.229 12.296 1.00 92.56 202 PRO A CA 1
ATOM 1614 C C . PRO A 1 202 ? -0.547 -4.755 12.461 1.00 92.56 202 PRO A C 1
ATOM 1616 O O . PRO A 1 202 ? 0.632 -4.451 12.337 1.00 92.56 202 PRO A O 1
ATOM 1619 N N . SER A 1 203 ? -1.510 -3.853 12.686 1.00 94.44 203 SER A N 1
ATOM 1620 C CA . SER A 1 203 ? -1.300 -2.402 12.709 1.00 94.44 203 SER A CA 1
ATOM 1621 C C . SER A 1 203 ? -0.972 -1.900 14.110 1.00 94.44 203 SER A C 1
ATOM 1623 O O . SER A 1 203 ? -1.790 -2.022 15.025 1.00 94.44 203 SER A O 1
ATOM 1625 N N . GLU A 1 204 ? 0.193 -1.267 14.261 1.00 92.88 204 GLU A N 1
ATOM 1626 C CA . GLU A 1 204 ? 0.585 -0.618 15.518 1.00 92.88 204 GLU A CA 1
ATOM 1627 C C . GLU A 1 204 ? -0.332 0.564 15.852 1.00 92.88 204 GLU A C 1
ATOM 1629 O O . GLU A 1 204 ? -0.800 0.684 16.978 1.00 92.88 204 GLU A O 1
ATOM 1634 N N . LYS A 1 205 ? -0.694 1.374 14.850 1.00 92.62 205 LYS A N 1
ATOM 1635 C CA . LYS A 1 205 ? -1.586 2.529 15.024 1.00 92.62 205 LYS A CA 1
ATOM 1636 C C . LYS A 1 205 ? -2.968 2.121 15.549 1.00 92.62 205 LYS A C 1
ATOM 1638 O O . LYS A 1 205 ? -3.509 2.778 16.437 1.00 92.62 205 LYS A O 1
ATOM 1643 N N . LEU A 1 206 ? -3.534 1.028 15.024 1.00 94.75 206 LEU A N 1
ATOM 1644 C CA . LEU A 1 206 ? -4.793 0.471 15.525 1.00 94.75 206 LEU A CA 1
ATOM 1645 C C . LEU A 1 206 ? -4.605 -0.143 16.916 1.00 94.75 206 LEU A C 1
ATOM 1647 O O . LEU A 1 206 ? -5.452 0.063 17.778 1.00 94.75 206 LEU A O 1
ATOM 1651 N N . ARG A 1 207 ? -3.507 -0.867 17.157 1.00 96.12 207 ARG A N 1
ATOM 1652 C CA . ARG A 1 207 ? -3.193 -1.437 18.475 1.00 96.12 207 ARG A CA 1
ATOM 1653 C C . ARG A 1 207 ? -3.184 -0.360 19.563 1.00 96.12 207 ARG A C 1
ATOM 1655 O O . ARG A 1 207 ? -3.830 -0.545 20.592 1.00 96.12 207 ARG A O 1
ATOM 1662 N N . ASP A 1 208 ? -2.516 0.760 19.306 1.00 95.44 208 ASP A N 1
ATOM 1663 C CA . ASP A 1 208 ? -2.393 1.877 20.246 1.00 95.44 208 ASP A CA 1
ATOM 1664 C C . ASP A 1 208 ? -3.743 2.582 20.452 1.00 95.44 208 ASP A C 1
ATOM 1666 O O . ASP A 1 208 ? -4.141 2.856 21.583 1.00 95.44 208 ASP A O 1
ATOM 1670 N N . PHE A 1 209 ? -4.519 2.779 19.379 1.00 95.88 209 PHE A N 1
ATOM 1671 C CA . PHE A 1 209 ? -5.883 3.303 19.484 1.00 95.88 209 PHE A CA 1
ATOM 1672 C C . PHE A 1 209 ? -6.776 2.440 20.379 1.00 95.88 209 PHE A C 1
ATOM 1674 O O . PHE A 1 209 ? -7.482 2.963 21.239 1.00 95.88 209 PHE A O 1
ATOM 1681 N N . ILE A 1 210 ? -6.755 1.121 20.175 1.00 96.31 210 ILE A N 1
ATOM 1682 C CA . ILE A 1 210 ? -7.569 0.177 20.943 1.00 96.31 210 ILE A CA 1
ATOM 1683 C C . ILE A 1 210 ? -7.104 0.129 22.401 1.00 96.31 210 ILE A C 1
ATOM 1685 O O . ILE A 1 210 ? -7.945 0.081 23.297 1.00 96.31 210 ILE A O 1
ATOM 1689 N N . GLN A 1 211 ? -5.794 0.203 22.648 1.00 95.94 211 GLN A N 1
ATOM 1690 C CA . GLN A 1 211 ? -5.234 0.296 23.996 1.00 95.94 211 GLN A CA 1
ATOM 1691 C C . GLN A 1 211 ? -5.765 1.518 24.747 1.00 95.94 211 GLN A C 1
ATOM 1693 O O . GLN A 1 211 ? -6.255 1.397 25.873 1.00 95.94 211 GLN A O 1
ATOM 1698 N N . ASP A 1 212 ? -5.692 2.686 24.112 1.00 95.44 212 ASP A N 1
ATOM 1699 C CA . ASP A 1 212 ? -6.147 3.936 24.708 1.00 95.44 212 ASP A CA 1
ATOM 1700 C C . ASP A 1 212 ? -7.670 3.937 24.888 1.00 95.44 212 ASP A C 1
ATOM 1702 O O . ASP A 1 212 ? -8.176 4.373 25.921 1.00 95.44 212 ASP A O 1
ATOM 1706 N N . LEU A 1 213 ? -8.409 3.371 23.929 1.00 95.06 213 LEU A N 1
ATOM 1707 C CA . LEU A 1 213 ? -9.858 3.225 24.016 1.00 95.06 213 LEU A CA 1
ATOM 1708 C C . LEU A 1 213 ? -10.269 2.341 25.200 1.00 95.06 213 LEU A C 1
ATOM 1710 O O . LEU A 1 213 ? -11.166 2.714 25.952 1.00 95.06 213 LEU A O 1
ATOM 1714 N N . VAL A 1 214 ? -9.611 1.192 25.387 1.00 95.44 214 VAL A N 1
ATOM 1715 C CA . VAL A 1 214 ? -9.849 0.305 26.537 1.00 95.44 214 VAL A CA 1
ATOM 1716 C C . VAL A 1 214 ? -9.563 1.036 27.847 1.00 95.44 214 VAL A C 1
ATOM 1718 O O . VAL A 1 214 ? -10.381 0.973 28.760 1.00 95.44 214 VAL A O 1
ATOM 1721 N N . SER A 1 215 ? -8.463 1.790 27.917 1.00 94.31 215 SER A N 1
ATOM 1722 C CA . SER A 1 215 ? -8.103 2.584 29.099 1.00 94.31 215 SER A CA 1
ATOM 1723 C C . SER A 1 215 ? -9.173 3.626 29.459 1.00 94.31 215 SER A C 1
ATOM 1725 O O . SER A 1 215 ? -9.564 3.759 30.622 1.00 94.31 215 SER A O 1
ATOM 1727 N N . VAL A 1 216 ? -9.718 4.336 28.464 1.00 94.69 216 VAL A N 1
ATOM 1728 C CA . VAL A 1 216 ? -10.797 5.322 28.672 1.00 94.69 216 VAL A CA 1
ATOM 1729 C C . VAL A 1 216 ? -12.098 4.647 29.113 1.00 94.69 216 VAL A C 1
ATOM 1731 O O . VAL A 1 216 ? -12.781 5.160 29.998 1.00 94.69 216 VAL A O 1
ATOM 1734 N N . VAL A 1 217 ? -12.428 3.484 28.545 1.00 92.06 217 VAL A N 1
ATOM 1735 C CA . VAL A 1 217 ? -13.614 2.703 28.934 1.00 92.06 217 VAL A CA 1
ATOM 1736 C C . VAL A 1 217 ? -13.496 2.191 30.372 1.00 92.06 217 VAL A C 1
ATOM 1738 O O . VAL A 1 217 ? -14.435 2.348 31.146 1.00 92.06 217 VAL A O 1
ATOM 1741 N N . GLU A 1 218 ? -12.351 1.617 30.753 1.00 92.56 218 GLU A N 1
ATOM 1742 C CA . GLU A 1 218 ? -12.117 1.074 32.101 1.00 92.56 218 GLU A CA 1
ATOM 1743 C C . GLU A 1 218 ? -12.095 2.164 33.180 1.00 92.56 218 GLU A C 1
ATOM 1745 O O . GLU A 1 218 ? -12.586 1.952 34.288 1.00 92.56 218 GLU A O 1
ATOM 1750 N N . SER A 1 219 ? -11.551 3.339 32.857 1.00 93.31 219 SER A N 1
ATOM 1751 C CA . SER A 1 219 ? -11.505 4.484 33.775 1.00 93.31 219 SER A CA 1
ATOM 1752 C C . SER A 1 219 ? -12.815 5.277 33.847 1.00 93.31 219 SER A C 1
ATOM 1754 O O . SER A 1 219 ? -12.941 6.153 34.702 1.00 93.31 219 SER A O 1
ATOM 1756 N N . GLY A 1 220 ? -13.790 4.987 32.974 1.00 88.06 220 GLY A N 1
ATOM 1757 C CA . GLY A 1 220 ? -15.034 5.755 32.869 1.00 88.06 220 GLY A CA 1
ATOM 1758 C C . GLY A 1 220 ? -14.818 7.197 32.395 1.00 88.06 220 GLY A C 1
ATOM 1759 O O . GLY A 1 220 ? -15.591 8.085 32.755 1.00 88.06 220 GLY A O 1
ATOM 1760 N N . GLY A 1 221 ? -13.745 7.445 31.638 1.00 90.56 221 GLY A N 1
ATOM 1761 C CA . GLY A 1 221 ? -13.394 8.766 31.124 1.00 90.56 221 GLY A CA 1
ATOM 1762 C C . GLY A 1 221 ? -14.327 9.264 30.014 1.00 90.56 221 GLY A C 1
ATOM 1763 O O . GLY A 1 221 ? -15.192 8.544 29.510 1.00 90.56 221 GLY A O 1
ATOM 1764 N N . ASP A 1 222 ? -14.129 10.516 29.592 1.00 92.75 222 ASP A N 1
ATOM 1765 C CA . ASP A 1 222 ? -14.895 11.104 28.490 1.00 92.75 222 ASP A CA 1
ATOM 1766 C C . ASP A 1 222 ? -14.440 10.540 27.135 1.00 92.75 222 ASP A C 1
ATOM 1768 O O . ASP A 1 222 ? -13.457 10.969 26.524 1.00 92.75 222 ASP A O 1
ATOM 1772 N N . MET A 1 223 ? -15.202 9.561 26.657 1.00 91.62 223 MET A N 1
ATOM 1773 C CA . MET A 1 223 ? -14.993 8.920 25.367 1.00 91.62 223 MET A CA 1
ATOM 1774 C C . MET A 1 223 ? -15.163 9.870 24.180 1.00 91.62 223 MET A C 1
ATOM 1776 O O . MET A 1 223 ? -14.491 9.691 23.166 1.00 91.62 223 MET A O 1
ATOM 1780 N N . LEU A 1 224 ? -16.058 10.856 24.272 1.00 93.25 224 LEU A N 1
ATOM 1781 C CA . LEU A 1 224 ? -16.294 11.785 23.172 1.00 93.25 224 LEU A CA 1
ATOM 1782 C C . LEU A 1 224 ? -15.092 12.721 23.012 1.00 93.25 224 LEU A C 1
ATOM 1784 O O . LEU A 1 224 ? -14.606 12.897 21.896 1.00 93.25 224 LEU A O 1
ATOM 1788 N N . ALA A 1 225 ? -14.572 13.242 24.126 1.00 94.19 225 ALA A N 1
ATOM 1789 C CA . ALA A 1 225 ? -13.355 14.051 24.133 1.00 94.19 225 ALA A CA 1
ATOM 1790 C C . ALA A 1 225 ? -12.126 13.254 23.659 1.00 94.19 225 ALA A C 1
ATOM 1792 O O . ALA A 1 225 ? -11.318 13.769 22.886 1.00 94.19 225 ALA A O 1
ATOM 1793 N N . PHE A 1 226 ? -12.004 11.985 24.068 1.00 95.12 226 PHE A N 1
ATOM 1794 C CA . PHE A 1 226 ? -10.948 11.093 23.581 1.00 95.12 226 PHE A CA 1
ATOM 1795 C C . PHE A 1 226 ? -11.000 10.911 22.057 1.00 95.12 226 PHE A C 1
ATOM 1797 O O . PHE A 1 226 ? -9.974 11.036 21.382 1.00 95.12 226 PHE A O 1
ATOM 1804 N N . LEU A 1 227 ? -12.187 10.626 21.513 1.00 94.94 227 LEU A N 1
ATOM 1805 C CA . LEU A 1 227 ? -12.366 10.429 20.078 1.00 94.94 227 LEU A CA 1
ATOM 1806 C C . LEU A 1 227 ? -12.112 11.728 19.295 1.00 94.94 227 LEU A C 1
ATOM 1808 O O . LEU A 1 227 ? -11.399 11.661 18.299 1.00 94.94 227 LEU A O 1
ATOM 1812 N N . ASP A 1 228 ? -12.586 12.896 19.756 1.00 94.19 228 ASP A N 1
ATOM 1813 C CA . ASP A 1 228 ? -12.298 14.197 19.109 1.00 94.19 228 ASP A CA 1
ATOM 1814 C C . ASP A 1 228 ? -10.789 14.456 19.020 1.00 94.19 228 ASP A C 1
ATOM 1816 O O . ASP A 1 228 ? -10.257 14.749 17.946 1.00 94.19 228 ASP A O 1
ATOM 1820 N N . ALA A 1 229 ? -10.077 14.276 20.138 1.00 94.88 229 ALA A N 1
ATOM 1821 C CA . ALA A 1 229 ? -8.631 14.455 20.182 1.00 94.88 229 ALA A CA 1
ATOM 1822 C C . ALA A 1 229 ? -7.926 13.523 19.187 1.00 94.88 229 ALA A C 1
ATOM 1824 O O . ALA A 1 229 ? -7.050 13.959 18.438 1.00 94.88 229 ALA A O 1
ATOM 1825 N N . ARG A 1 230 ? -8.345 12.253 19.120 1.00 93.56 230 ARG A N 1
ATOM 1826 C CA . ARG A 1 230 ? -7.734 11.274 18.217 1.00 93.56 230 ARG A CA 1
ATOM 1827 C C . ARG A 1 230 ? -8.028 11.556 16.746 1.00 93.56 230 ARG A C 1
ATOM 1829 O O . ARG A 1 230 ? -7.136 11.381 15.917 1.00 93.56 230 ARG A O 1
ATOM 1836 N N . VAL A 1 231 ? -9.238 12.017 16.421 1.00 92.31 231 VAL A N 1
ATOM 1837 C CA . VAL A 1 231 ? -9.589 12.469 15.067 1.00 92.31 231 VAL A CA 1
ATOM 1838 C C . VAL A 1 231 ? -8.641 13.583 14.633 1.00 92.31 231 VAL A C 1
ATOM 1840 O O . VAL A 1 231 ? -8.032 13.462 13.572 1.00 92.31 231 VAL A O 1
ATOM 1843 N N . ARG A 1 232 ? -8.440 14.611 15.470 1.00 91.25 232 ARG A N 1
ATOM 1844 C CA . ARG A 1 232 ? -7.524 15.728 15.174 1.00 91.25 232 ARG A CA 1
ATOM 1845 C C . ARG A 1 232 ? -6.089 15.257 14.961 1.00 91.25 232 ARG A C 1
ATOM 1847 O O . ARG A 1 232 ? -5.484 15.617 13.955 1.00 91.25 232 ARG A O 1
ATOM 1854 N N . THR A 1 233 ? -5.571 14.403 15.846 1.00 91.88 233 THR A N 1
ATOM 1855 C CA . THR A 1 233 ? -4.223 13.829 15.700 1.00 91.88 233 THR A CA 1
ATOM 1856 C C . THR A 1 233 ? -4.070 13.089 14.372 1.00 91.88 233 THR A C 1
ATOM 1858 O O . THR A 1 233 ? -3.106 13.313 13.647 1.00 91.88 233 THR A O 1
ATOM 1861 N N . TYR A 1 234 ? -5.040 12.251 14.000 1.00 88.44 234 TYR A N 1
ATOM 1862 C CA . TYR A 1 234 ? -4.974 11.509 12.741 1.00 88.44 234 TYR A CA 1
ATOM 1863 C C . TYR A 1 234 ? -5.123 12.398 11.500 1.00 88.44 234 TYR A C 1
ATOM 1865 O O . TYR A 1 234 ? -4.481 12.112 10.491 1.00 88.44 234 TYR A O 1
ATOM 1873 N N . GLN A 1 235 ? -5.893 13.490 11.565 1.00 85.12 235 GLN A N 1
ATOM 1874 C CA . GLN A 1 235 ? -5.940 14.489 10.488 1.00 85.12 235 GLN A CA 1
ATOM 1875 C C . GLN A 1 235 ? -4.600 15.209 10.323 1.00 85.12 235 GLN A C 1
ATOM 1877 O O . GLN A 1 235 ? -4.158 15.449 9.199 1.00 85.12 235 GLN A O 1
ATOM 1882 N N . GLU A 1 236 ? -3.942 15.569 11.425 1.00 89.69 236 GLU A N 1
ATOM 1883 C CA . GLU A 1 236 ? -2.623 16.207 11.398 1.00 89.69 236 GLU A CA 1
ATOM 1884 C C . GLU A 1 236 ? -1.548 15.271 10.838 1.00 89.69 236 GLU A C 1
ATOM 1886 O O . GLU A 1 236 ? -0.777 15.685 9.967 1.00 89.69 236 GLU A O 1
ATOM 1891 N N . GLU A 1 237 ? -1.545 14.004 11.260 1.00 88.00 237 GLU A N 1
ATOM 1892 C CA . GLU A 1 237 ? -0.678 12.961 10.704 1.00 88.00 237 GLU A CA 1
ATOM 1893 C C . GLU A 1 237 ? -0.908 12.784 9.200 1.00 88.00 237 GLU A C 1
ATOM 1895 O O . GLU A 1 237 ? 0.047 12.848 8.430 1.00 88.00 237 GLU A O 1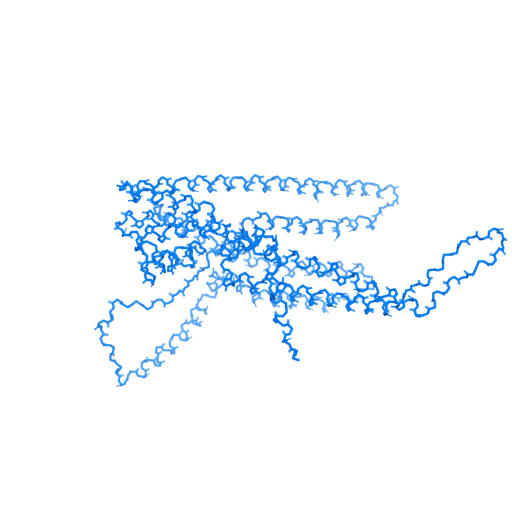
ATOM 1900 N N . ALA A 1 238 ? -2.163 12.660 8.753 1.00 82.00 238 ALA A N 1
ATOM 1901 C CA . ALA A 1 238 ? -2.488 12.515 7.333 1.00 82.00 238 ALA A CA 1
ATOM 1902 C C . ALA A 1 238 ? -2.012 13.724 6.506 1.00 82.00 238 ALA A C 1
ATOM 1904 O O . ALA A 1 238 ? -1.442 13.571 5.423 1.00 82.00 238 ALA A O 1
ATOM 1905 N N . ARG A 1 239 ? -2.167 14.948 7.035 1.00 85.00 239 ARG A N 1
ATOM 1906 C CA . ARG A 1 239 ? -1.631 16.169 6.406 1.00 85.00 239 ARG A CA 1
ATOM 1907 C C . ARG A 1 239 ? -0.103 16.146 6.328 1.00 85.00 239 ARG A C 1
ATOM 1909 O O . ARG A 1 239 ? 0.464 16.630 5.346 1.00 85.00 239 ARG A O 1
ATOM 1916 N N . PHE A 1 240 ? 0.577 15.627 7.348 1.00 89.94 240 PHE A N 1
ATOM 1917 C CA . PHE A 1 240 ? 2.034 15.502 7.364 1.00 89.94 240 PHE A CA 1
ATOM 1918 C C . PHE A 1 240 ? 2.536 14.441 6.373 1.00 89.94 240 PHE A C 1
ATOM 1920 O O . PHE A 1 240 ? 3.471 14.709 5.610 1.00 89.94 240 PHE A O 1
ATOM 1927 N N . GLU A 1 241 ? 1.884 13.279 6.318 1.00 85.00 241 GLU A N 1
ATOM 1928 C CA . GLU A 1 241 ? 2.156 12.218 5.342 1.00 85.00 241 GLU A CA 1
ATOM 1929 C C . GLU A 1 241 ? 1.973 12.734 3.911 1.00 85.00 241 GLU A C 1
ATOM 1931 O O . GLU A 1 241 ? 2.864 12.571 3.078 1.00 85.00 241 GLU A O 1
ATOM 1936 N N . GLN A 1 242 ? 0.885 13.462 3.639 1.00 85.00 242 GLN A N 1
ATOM 1937 C CA . GLN A 1 242 ? 0.637 14.064 2.329 1.00 85.00 242 GLN A CA 1
ATOM 1938 C C . GLN A 1 242 ? 1.719 15.082 1.943 1.00 85.00 242 GLN A C 1
ATOM 1940 O O . GLN A 1 242 ? 2.209 15.064 0.814 1.00 85.00 242 GLN A O 1
ATOM 1945 N N . LYS A 1 243 ? 2.141 15.957 2.866 1.00 91.44 243 LYS A N 1
ATOM 1946 C CA . LYS A 1 243 ? 3.246 16.901 2.612 1.00 91.44 243 LYS A CA 1
ATOM 1947 C C . LYS A 1 243 ? 4.554 16.174 2.308 1.00 91.44 243 LYS A C 1
ATOM 1949 O O . LYS A 1 243 ? 5.274 16.561 1.390 1.00 91.44 243 LYS A O 1
ATOM 1954 N N . THR A 1 244 ? 4.846 15.116 3.056 1.00 90.25 244 THR A N 1
ATOM 1955 C CA . THR A 1 244 ? 6.045 14.290 2.861 1.00 90.25 244 THR A CA 1
ATOM 1956 C C . THR A 1 244 ? 6.014 13.579 1.509 1.00 90.25 244 THR A C 1
ATOM 1958 O O . THR A 1 244 ? 7.011 13.565 0.783 1.00 90.25 244 THR A O 1
ATOM 1961 N N . PHE A 1 245 ? 4.849 13.061 1.120 1.00 88.12 245 PHE A N 1
ATOM 1962 C CA . PHE A 1 245 ? 4.625 12.471 -0.193 1.00 88.12 245 PHE A CA 1
ATOM 1963 C C . PHE A 1 245 ? 4.849 13.486 -1.325 1.00 88.12 245 PHE A C 1
ATOM 1965 O O . PHE A 1 245 ? 5.605 13.206 -2.254 1.00 88.12 245 PHE A O 1
ATOM 1972 N N . LEU A 1 246 ? 4.278 14.693 -1.225 1.00 91.31 246 LEU A N 1
ATOM 1973 C CA . LEU A 1 246 ? 4.472 15.756 -2.221 1.00 91.31 246 LEU A CA 1
ATOM 1974 C C . LEU A 1 246 ? 5.937 16.201 -2.328 1.00 91.31 246 LEU A C 1
ATOM 1976 O O . LEU A 1 246 ? 6.427 16.407 -3.435 1.00 91.31 246 LEU A O 1
ATOM 1980 N N . SER A 1 247 ? 6.652 16.294 -1.204 1.00 93.38 247 SER A N 1
ATOM 1981 C CA . SER A 1 247 ? 8.093 16.584 -1.187 1.00 93.38 247 SER A CA 1
ATOM 1982 C C . SER A 1 247 ? 8.900 15.500 -1.915 1.00 93.38 247 SER A C 1
ATOM 1984 O O . SER A 1 247 ? 9.778 15.796 -2.724 1.00 93.38 247 SER A O 1
ATOM 1986 N N . THR A 1 248 ? 8.545 14.228 -1.705 1.00 91.31 248 THR A N 1
ATOM 1987 C CA . THR A 1 248 ? 9.176 13.091 -2.396 1.00 91.31 248 THR A CA 1
ATOM 1988 C C . THR A 1 248 ? 8.899 13.132 -3.900 1.00 91.31 248 THR A C 1
ATOM 1990 O O . THR A 1 248 ? 9.806 12.914 -4.702 1.00 91.31 248 THR A O 1
ATOM 1993 N N . LEU A 1 249 ? 7.666 13.467 -4.296 1.00 91.81 249 LEU A N 1
ATOM 1994 C CA . LEU A 1 249 ? 7.286 13.628 -5.698 1.00 91.81 249 LEU A CA 1
ATOM 1995 C C . LEU A 1 249 ? 8.021 14.804 -6.356 1.00 91.81 249 LEU A C 1
ATOM 1997 O O . LEU A 1 249 ? 8.450 14.686 -7.500 1.00 91.81 249 LEU A O 1
ATOM 2001 N N . GLN A 1 250 ? 8.211 15.910 -5.633 1.00 93.56 250 GLN A N 1
ATOM 2002 C CA . GLN A 1 250 ? 8.990 17.055 -6.099 1.00 93.56 250 GLN A CA 1
ATOM 2003 C C . GLN A 1 250 ? 10.455 16.672 -6.339 1.00 93.56 250 GLN A C 1
ATOM 2005 O O . GLN A 1 250 ? 10.986 16.965 -7.408 1.00 93.56 250 GLN A O 1
ATOM 2010 N N . LEU A 1 251 ? 11.087 15.973 -5.390 1.00 93.56 251 LEU A N 1
ATOM 2011 C CA . LEU A 1 251 ? 12.460 15.484 -5.542 1.00 93.56 251 LEU A CA 1
ATOM 2012 C C . LEU A 1 251 ? 12.584 14.521 -6.733 1.00 93.56 251 LEU A C 1
ATOM 2014 O O . LEU A 1 251 ? 13.526 14.611 -7.519 1.00 93.56 251 LEU A O 1
ATOM 2018 N N . ALA A 1 252 ? 11.615 13.617 -6.896 1.00 92.38 252 ALA A N 1
ATOM 2019 C CA . ALA A 1 252 ? 11.573 12.711 -8.036 1.00 92.38 252 ALA A CA 1
ATOM 2020 C C . ALA A 1 252 ? 11.424 13.479 -9.362 1.00 92.38 252 ALA A C 1
ATOM 2022 O O . ALA A 1 252 ? 12.127 13.177 -10.325 1.00 92.38 252 ALA A O 1
ATOM 2023 N N . ALA A 1 253 ? 10.549 14.487 -9.419 1.00 91.88 253 ALA A N 1
ATOM 2024 C CA . ALA A 1 253 ? 10.357 15.323 -10.603 1.00 91.88 253 ALA A CA 1
ATOM 2025 C C . ALA A 1 253 ? 11.621 16.125 -10.959 1.00 91.88 253 ALA A C 1
ATOM 2027 O O . ALA A 1 253 ? 11.984 16.207 -12.132 1.00 91.88 253 ALA A O 1
ATOM 2028 N N . GLU A 1 254 ? 12.332 16.660 -9.965 1.00 93.25 254 GLU A N 1
ATOM 2029 C CA . GLU A 1 254 ? 13.620 17.331 -10.162 1.00 93.25 254 GLU A CA 1
ATOM 2030 C C . GLU A 1 254 ? 14.672 16.371 -10.736 1.00 93.25 254 GLU A C 1
ATOM 2032 O O . GLU A 1 254 ? 15.340 16.687 -11.727 1.00 93.25 254 GLU A O 1
ATOM 2037 N N . ALA A 1 255 ? 14.772 15.161 -10.178 1.00 92.69 255 ALA A N 1
ATOM 2038 C CA . ALA A 1 255 ? 15.654 14.118 -10.694 1.00 92.69 255 ALA A CA 1
ATOM 2039 C C . ALA A 1 255 ? 15.294 13.721 -12.137 1.00 92.69 255 ALA A C 1
ATOM 2041 O O . ALA A 1 255 ? 16.181 13.536 -12.967 1.00 92.69 255 ALA A O 1
ATOM 2042 N N . TYR A 1 256 ? 14.004 13.639 -12.475 1.00 91.50 256 TYR A N 1
ATOM 2043 C CA . TYR A 1 256 ? 13.557 13.338 -13.835 1.00 91.50 256 TYR A CA 1
ATOM 2044 C C . TYR A 1 256 ? 13.954 14.425 -14.836 1.00 91.50 256 TYR A C 1
ATOM 2046 O O . TYR A 1 256 ? 14.541 14.124 -15.878 1.00 91.50 256 TYR A O 1
ATOM 2054 N N . VAL A 1 257 ? 13.678 15.693 -14.518 1.00 91.94 257 VAL A N 1
ATOM 2055 C CA . VAL A 1 257 ? 14.009 16.817 -15.404 1.00 91.94 257 VAL A CA 1
ATOM 2056 C C . VAL A 1 257 ? 15.521 16.932 -15.591 1.00 91.94 257 VAL A C 1
ATOM 2058 O O . VAL A 1 257 ? 15.986 17.181 -16.698 1.00 91.94 257 VAL A O 1
ATOM 2061 N N . THR A 1 258 ? 16.316 16.706 -14.551 1.00 92.12 258 THR A N 1
ATOM 2062 C CA . THR A 1 258 ? 17.779 16.778 -14.662 1.00 92.12 258 THR A CA 1
ATOM 2063 C C . THR A 1 258 ? 18.371 15.582 -15.419 1.00 92.12 258 THR A C 1
ATOM 2065 O O . THR A 1 258 ? 19.147 15.781 -16.356 1.00 92.12 258 THR A O 1
ATOM 2068 N N . LEU A 1 259 ? 17.985 14.349 -15.073 1.00 90.31 259 LEU A N 1
ATOM 2069 C CA . LEU A 1 259 ? 18.589 13.129 -15.619 1.00 90.31 259 LEU A CA 1
ATOM 2070 C C . LEU A 1 259 ? 18.051 12.733 -16.994 1.00 90.31 259 LEU A C 1
ATOM 2072 O O . LEU A 1 259 ? 18.833 12.287 -17.827 1.00 90.31 259 LEU A O 1
ATOM 2076 N N . PHE A 1 260 ? 16.745 12.859 -17.233 1.00 88.56 260 PHE A N 1
ATOM 2077 C CA . PHE A 1 260 ? 16.100 12.352 -18.452 1.00 88.56 260 PHE A CA 1
ATOM 2078 C C . PHE A 1 260 ? 15.711 13.447 -19.445 1.00 88.56 260 PHE A C 1
ATOM 2080 O O . PHE A 1 260 ? 15.531 13.145 -20.622 1.00 88.56 260 PHE A O 1
ATOM 2087 N N . VAL A 1 261 ? 15.628 14.711 -19.017 1.00 88.56 261 VAL A N 1
ATOM 2088 C CA . VAL A 1 261 ? 15.369 15.837 -19.929 1.00 88.56 261 VAL A CA 1
ATOM 2089 C C . VAL A 1 261 ? 16.658 16.606 -20.213 1.00 88.56 261 VAL A C 1
ATOM 2091 O O . VAL A 1 261 ? 17.151 16.579 -21.337 1.00 88.56 261 VAL A O 1
ATOM 2094 N N . ALA A 1 262 ? 17.251 17.252 -19.207 1.00 93.06 262 ALA A N 1
ATOM 2095 C CA . ALA A 1 262 ? 18.405 18.132 -19.388 1.00 93.06 262 ALA A CA 1
ATOM 2096 C C . ALA A 1 262 ? 19.673 17.380 -19.830 1.00 93.06 262 ALA A C 1
ATOM 2098 O O . ALA A 1 262 ? 20.353 17.829 -20.752 1.00 93.06 262 ALA A O 1
ATOM 2099 N N . GLY A 1 263 ? 19.978 16.231 -19.215 1.00 91.00 263 GLY A N 1
ATOM 2100 C CA . GLY A 1 263 ? 21.140 15.408 -19.568 1.00 91.00 263 GLY A CA 1
ATOM 2101 C C . GLY A 1 263 ? 21.128 14.942 -21.033 1.00 91.00 263 GLY A C 1
ATOM 2102 O O . GLY A 1 263 ? 22.052 15.276 -21.781 1.00 91.00 263 GLY A O 1
ATOM 2103 N N . PRO A 1 264 ? 20.083 14.223 -21.486 1.00 90.25 264 PRO A N 1
ATOM 2104 C CA . PRO A 1 264 ? 19.945 13.810 -22.875 1.00 90.25 264 PRO A CA 1
ATOM 2105 C C . PRO A 1 264 ? 19.889 14.996 -23.829 1.00 90.25 264 PRO A C 1
ATOM 2107 O O . PRO A 1 264 ? 20.550 14.945 -24.859 1.00 90.25 264 PRO A O 1
ATOM 2110 N N . LEU A 1 265 ? 19.196 16.088 -23.479 1.00 92.31 265 LEU A N 1
ATOM 2111 C CA . LEU A 1 265 ? 19.166 17.295 -24.309 1.00 92.31 265 LEU A CA 1
ATOM 2112 C C . LEU A 1 265 ? 20.570 17.873 -24.524 1.00 92.31 265 LEU A C 1
ATOM 2114 O O . LEU A 1 265 ? 20.922 18.208 -25.651 1.00 92.31 265 LEU A O 1
ATOM 2118 N N . PHE A 1 266 ? 21.395 17.952 -23.477 1.00 93.25 266 PHE A N 1
ATOM 2119 C CA . PHE A 1 266 ? 22.778 18.412 -23.601 1.00 93.25 266 PHE A CA 1
ATOM 2120 C C . PHE A 1 266 ? 23.595 17.510 -24.536 1.00 93.25 266 PHE A C 1
ATOM 2122 O O . PHE A 1 266 ? 24.281 18.010 -25.428 1.00 93.25 266 PHE A O 1
ATOM 2129 N N . ILE A 1 267 ? 23.480 16.186 -24.384 1.00 89.81 267 ILE A N 1
ATOM 2130 C CA . ILE A 1 267 ? 24.156 15.220 -25.263 1.00 89.81 267 ILE A CA 1
ATOM 2131 C C . ILE A 1 267 ? 23.666 15.368 -26.708 1.00 89.81 267 ILE A C 1
ATOM 2133 O O . ILE A 1 267 ? 24.486 15.390 -27.623 1.00 89.81 267 ILE A O 1
ATOM 2137 N N . ILE A 1 268 ? 22.355 15.523 -26.916 1.00 89.62 268 ILE A N 1
ATOM 2138 C CA . ILE A 1 268 ? 21.749 15.749 -28.232 1.00 89.62 268 ILE A CA 1
ATOM 2139 C C . ILE A 1 268 ? 22.324 17.019 -28.860 1.00 89.62 268 ILE A C 1
ATOM 2141 O O . ILE A 1 268 ? 22.791 16.964 -29.992 1.00 89.62 268 ILE A O 1
ATOM 2145 N N . ILE A 1 269 ? 22.368 18.140 -28.133 1.00 91.25 269 ILE A N 1
ATOM 2146 C CA . ILE A 1 269 ? 22.931 19.401 -28.638 1.00 91.25 269 ILE A CA 1
ATOM 2147 C C . ILE A 1 269 ? 24.391 19.205 -29.057 1.00 91.25 269 ILE A C 1
ATOM 2149 O O . ILE A 1 269 ? 24.761 19.573 -30.169 1.00 91.25 269 ILE A O 1
ATOM 2153 N N . VAL A 1 270 ? 25.217 18.590 -28.205 1.00 90.56 270 VAL A N 1
ATOM 2154 C CA . VAL A 1 270 ? 26.633 18.336 -28.509 1.00 90.56 270 VAL A CA 1
ATOM 2155 C C . VAL A 1 270 ? 26.785 17.435 -29.739 1.00 90.56 270 VAL A C 1
ATOM 2157 O O . VAL A 1 270 ? 27.598 17.731 -30.614 1.00 90.56 270 VAL A O 1
ATOM 2160 N N . MET A 1 271 ? 25.990 16.367 -29.841 1.00 88.31 271 MET A N 1
ATOM 2161 C CA . MET A 1 271 ? 26.009 15.450 -30.985 1.00 88.31 271 MET A CA 1
ATOM 2162 C C . MET A 1 271 ? 25.563 16.123 -32.282 1.00 88.31 271 MET A C 1
ATOM 2164 O O . MET A 1 271 ? 26.176 15.898 -33.323 1.00 88.31 271 MET A O 1
ATOM 2168 N N . VAL A 1 272 ? 24.531 16.966 -32.230 1.00 88.31 272 VAL A N 1
ATOM 2169 C CA . VAL A 1 272 ? 24.048 17.729 -33.387 1.00 88.31 272 VAL A CA 1
ATOM 2170 C C . VAL A 1 272 ? 25.100 18.747 -33.832 1.00 88.31 272 VAL A C 1
ATOM 2172 O O . VAL A 1 272 ? 25.394 18.835 -35.022 1.00 88.31 272 VAL A O 1
ATOM 2175 N N . VAL A 1 273 ? 25.735 19.459 -32.892 1.00 90.00 273 VAL A N 1
ATOM 2176 C CA . VAL A 1 273 ? 26.816 20.415 -33.193 1.00 90.00 273 VAL A CA 1
ATOM 2177 C C . VAL A 1 273 ? 28.029 19.716 -33.813 1.00 90.00 273 VAL A C 1
ATOM 2179 O O . VAL A 1 273 ? 28.531 20.173 -34.838 1.00 90.00 273 VAL A O 1
ATOM 2182 N N . MET A 1 274 ? 28.476 18.586 -33.250 1.00 86.00 274 MET A N 1
ATOM 2183 C CA . MET A 1 274 ? 29.529 17.760 -33.865 1.00 86.00 274 MET A CA 1
ATOM 2184 C C . MET A 1 274 ? 29.117 17.237 -35.242 1.00 86.00 274 MET A C 1
ATOM 2186 O O . MET A 1 274 ? 29.957 17.127 -36.135 1.00 86.00 274 MET A O 1
ATOM 2190 N N . GLY A 1 275 ? 27.830 16.948 -35.428 1.00 84.56 275 GLY A N 1
ATOM 2191 C CA . GLY A 1 275 ? 27.266 16.511 -36.696 1.00 84.56 275 GLY A CA 1
ATOM 2192 C C . GLY A 1 275 ? 27.532 17.476 -37.848 1.00 84.56 275 GLY A C 1
ATOM 2193 O O . GLY A 1 275 ? 27.872 17.038 -38.946 1.00 84.56 275 GLY A O 1
ATOM 2194 N N . PHE A 1 276 ? 27.505 18.787 -37.585 1.00 84.69 276 PHE A N 1
ATOM 2195 C CA . PHE A 1 276 ? 27.848 19.810 -38.579 1.00 84.69 276 PHE A CA 1
ATOM 2196 C C . PHE A 1 276 ? 29.332 19.823 -38.978 1.00 84.69 276 PHE A C 1
ATOM 2198 O O . PHE A 1 276 ? 29.666 20.346 -40.039 1.00 84.69 276 PHE A O 1
ATOM 2205 N N . MET A 1 277 ? 30.226 19.261 -38.157 1.00 83.81 277 MET A N 1
ATOM 2206 C CA . MET A 1 277 ? 31.676 19.265 -38.395 1.00 83.81 277 MET A CA 1
ATOM 2207 C C . MET A 1 277 ? 32.184 18.057 -39.197 1.00 83.81 277 MET A C 1
ATOM 2209 O O . MET A 1 277 ? 33.358 18.040 -39.564 1.00 83.81 277 MET A O 1
ATOM 2213 N N . GLY A 1 278 ? 31.348 17.057 -39.501 1.00 73.50 278 GLY A N 1
ATOM 2214 C CA . GLY A 1 278 ? 31.761 15.987 -40.417 1.00 73.50 278 GLY A CA 1
ATOM 2215 C C . GLY A 1 278 ? 30.840 14.775 -40.488 1.00 73.50 278 GLY A C 1
ATOM 2216 O O . GLY A 1 278 ? 30.483 14.351 -41.582 1.00 73.50 278 GLY A O 1
ATOM 2217 N N . SER A 1 279 ? 30.433 14.207 -39.354 1.00 74.50 279 SER A N 1
ATOM 2218 C CA . SER A 1 279 ? 29.484 13.090 -39.351 1.00 74.50 279 SER A CA 1
ATOM 2219 C C . SER A 1 279 ? 28.637 13.099 -38.090 1.00 74.50 279 SER A C 1
ATOM 2221 O O . SER A 1 279 ? 29.166 12.927 -36.990 1.00 74.50 279 SER A O 1
ATOM 2223 N N . THR A 1 280 ? 27.323 13.253 -38.248 1.00 72.38 280 THR A N 1
ATOM 2224 C CA . THR A 1 280 ? 26.375 13.063 -37.150 1.00 72.38 280 THR A CA 1
ATOM 2225 C C . THR A 1 280 ? 26.304 11.571 -36.830 1.00 72.38 280 THR A C 1
ATOM 2227 O O . THR A 1 280 ? 26.004 10.778 -37.724 1.00 72.38 280 THR A O 1
ATOM 2230 N N . PRO A 1 281 ? 26.552 11.148 -35.583 1.00 79.19 281 PRO A N 1
ATOM 2231 C CA . PRO A 1 281 ? 26.353 9.767 -35.165 1.00 79.19 281 PRO A CA 1
ATOM 2232 C C . PRO A 1 281 ? 24.844 9.466 -35.049 1.00 79.19 281 PRO A C 1
ATOM 2234 O O . PRO A 1 281 ? 24.298 9.377 -33.950 1.00 79.19 281 PRO A O 1
ATOM 2237 N N . ILE A 1 282 ? 24.157 9.360 -36.198 1.00 81.56 282 ILE A N 1
ATOM 2238 C CA . ILE A 1 282 ? 22.693 9.203 -36.313 1.00 81.56 282 ILE A CA 1
ATOM 2239 C C . ILE A 1 282 ? 22.218 7.986 -35.517 1.00 81.56 282 ILE A C 1
ATOM 2241 O O . ILE A 1 282 ? 21.234 8.080 -34.790 1.00 81.56 282 ILE A O 1
ATOM 2245 N N . LEU A 1 283 ? 22.955 6.871 -35.575 1.00 83.25 283 LEU A N 1
ATOM 2246 C CA . LEU A 1 283 ? 22.628 5.669 -34.807 1.00 83.25 283 LEU A CA 1
ATOM 2247 C C . LEU A 1 283 ? 22.658 5.933 -33.295 1.00 83.25 283 LEU A C 1
ATOM 2249 O O . LEU A 1 283 ? 21.710 5.585 -32.600 1.00 83.25 283 LEU A O 1
ATOM 2253 N N . GLN A 1 284 ? 23.691 6.594 -32.773 1.00 84.19 284 GLN A N 1
ATOM 2254 C CA . GLN A 1 284 ? 23.799 6.909 -31.346 1.00 84.19 284 GLN A CA 1
ATOM 2255 C C . GLN A 1 284 ? 22.710 7.892 -30.900 1.00 84.19 284 GLN A C 1
ATOM 2257 O O . GLN A 1 284 ? 22.124 7.711 -29.833 1.00 84.19 284 GLN A O 1
ATOM 2262 N N . LEU A 1 285 ? 22.403 8.894 -31.728 1.00 86.12 285 LEU A N 1
ATOM 2263 C CA . LEU A 1 285 ? 21.323 9.846 -31.475 1.00 86.12 285 LEU A CA 1
ATOM 2264 C C . LEU A 1 285 ? 19.953 9.145 -31.476 1.00 86.12 285 LEU A C 1
ATOM 2266 O O . LEU A 1 285 ? 19.155 9.374 -30.569 1.00 86.12 285 LEU A O 1
ATOM 2270 N N . SER A 1 286 ? 19.720 8.218 -32.413 1.00 84.75 286 SER A N 1
ATOM 2271 C CA . SER A 1 286 ? 18.495 7.408 -32.469 1.00 84.75 286 SER A CA 1
ATOM 2272 C C . SER A 1 286 ? 18.336 6.518 -31.234 1.00 84.75 286 SER A C 1
ATOM 2274 O O . SER A 1 286 ? 17.251 6.454 -30.670 1.00 84.75 286 SER A O 1
ATOM 2276 N N . VAL A 1 287 ? 19.416 5.902 -30.735 1.00 87.75 287 VAL A N 1
ATOM 2277 C CA . VAL A 1 287 ? 19.379 5.087 -29.509 1.00 87.75 287 VAL A CA 1
ATOM 2278 C C . VAL A 1 287 ? 19.031 5.950 -28.296 1.00 87.75 287 VAL A C 1
ATOM 2280 O O . VAL A 1 287 ? 18.253 5.532 -27.444 1.00 87.75 287 VAL A O 1
ATOM 2283 N N . ILE A 1 288 ? 19.555 7.171 -28.201 1.00 86.12 288 ILE A N 1
ATOM 2284 C CA . ILE A 1 288 ? 19.216 8.064 -27.087 1.00 86.12 288 ILE A CA 1
ATOM 2285 C C . ILE A 1 288 ? 17.733 8.468 -27.148 1.00 86.12 288 ILE A C 1
ATOM 2287 O O . ILE A 1 288 ? 17.032 8.370 -26.142 1.00 86.12 288 ILE A O 1
ATOM 2291 N N . ILE A 1 289 ? 17.237 8.876 -28.317 1.00 85.94 289 ILE A N 1
ATOM 2292 C CA . ILE A 1 289 ? 15.867 9.388 -28.464 1.00 85.94 289 ILE A CA 1
ATOM 2293 C C . ILE A 1 289 ? 14.826 8.267 -28.400 1.00 85.94 289 ILE A C 1
ATOM 2295 O O . ILE A 1 289 ? 13.850 8.395 -27.670 1.00 85.94 289 ILE A O 1
ATOM 2299 N N . TYR A 1 290 ? 15.030 7.167 -29.126 1.00 86.19 290 TYR A N 1
ATOM 2300 C CA . TYR A 1 290 ? 14.032 6.103 -29.274 1.00 86.19 290 TYR A CA 1
ATOM 2301 C C . TYR A 1 290 ? 14.168 4.967 -28.256 1.00 86.19 290 TYR A C 1
ATOM 2303 O O . TYR A 1 290 ? 13.211 4.222 -28.059 1.00 86.19 290 TYR A O 1
ATOM 2311 N N . LEU A 1 291 ? 15.318 4.817 -27.587 1.00 86.69 291 LEU A N 1
ATOM 2312 C CA . LEU A 1 291 ? 15.504 3.780 -26.565 1.00 86.69 291 LEU A CA 1
ATOM 2313 C C . LEU A 1 291 ? 15.696 4.376 -25.170 1.00 86.69 291 LEU A C 1
ATOM 2315 O O . LEU A 1 291 ? 14.930 4.051 -24.265 1.00 86.69 291 LEU A O 1
ATOM 2319 N N . LEU A 1 292 ? 16.695 5.243 -24.975 1.00 87.44 292 LEU A N 1
ATOM 2320 C CA . LEU A 1 292 ? 17.048 5.728 -23.637 1.00 87.44 292 LEU A CA 1
ATOM 2321 C C . LEU A 1 292 ? 15.916 6.547 -23.007 1.00 87.44 292 LEU A C 1
ATOM 2323 O O . LEU A 1 292 ? 15.559 6.285 -21.859 1.00 87.44 292 LEU A O 1
ATOM 2327 N N . VAL A 1 293 ? 15.345 7.510 -23.740 1.00 89.12 293 VAL A N 1
ATOM 2328 C CA . VAL A 1 293 ? 14.271 8.366 -23.212 1.00 89.12 293 VAL A CA 1
ATOM 2329 C C . VAL A 1 293 ? 13.001 7.553 -22.907 1.00 89.12 293 VAL A C 1
ATOM 2331 O O . VAL A 1 293 ? 12.570 7.596 -21.758 1.00 89.12 293 VAL A O 1
ATOM 2334 N N . PRO A 1 294 ? 12.432 6.735 -23.818 1.00 89.44 294 PRO A N 1
ATOM 2335 C CA . PRO A 1 294 ? 11.214 5.977 -23.527 1.00 89.44 294 PRO A CA 1
ATOM 2336 C C . PRO A 1 294 ? 11.393 4.936 -22.422 1.00 89.44 294 PRO A C 1
ATOM 2338 O O . PRO A 1 294 ? 10.535 4.822 -21.548 1.00 89.44 294 PRO A O 1
ATOM 2341 N N . VAL A 1 295 ? 12.511 4.198 -22.413 1.00 91.94 295 VAL A N 1
ATOM 2342 C CA . VAL A 1 295 ? 12.796 3.210 -21.356 1.00 91.94 295 VAL A CA 1
ATOM 2343 C C . VAL A 1 295 ? 13.028 3.908 -20.017 1.00 91.94 295 VAL A C 1
ATOM 2345 O O . VAL A 1 295 ? 12.528 3.448 -18.991 1.00 91.94 295 VAL A O 1
ATOM 2348 N N . GLY A 1 296 ? 13.739 5.037 -20.024 1.00 90.06 296 GLY A N 1
ATOM 2349 C CA . GLY A 1 296 ? 13.960 5.873 -18.848 1.00 90.06 296 GLY A CA 1
ATOM 2350 C C . GLY A 1 296 ? 12.660 6.429 -18.272 1.00 90.06 296 GLY A C 1
ATOM 2351 O O . GLY A 1 296 ? 12.396 6.271 -17.080 1.00 90.06 296 GLY A O 1
ATOM 2352 N N . SER A 1 297 ? 11.806 7.002 -19.121 1.00 89.88 297 SER A N 1
ATOM 2353 C CA . SER A 1 297 ? 10.479 7.489 -18.742 1.00 89.88 297 SER A CA 1
ATOM 2354 C C . SER A 1 297 ? 9.582 6.359 -18.242 1.00 89.88 297 SER A C 1
ATOM 2356 O O . SER A 1 297 ? 8.910 6.537 -17.231 1.00 89.88 297 SER A O 1
ATOM 2358 N N . LEU A 1 298 ? 9.601 5.180 -18.873 1.00 92.25 298 LEU A N 1
ATOM 2359 C CA . LEU A 1 298 ? 8.847 4.017 -18.403 1.00 92.25 298 LEU A CA 1
ATOM 2360 C C . LEU A 1 298 ? 9.317 3.569 -17.014 1.00 92.25 298 LEU A C 1
ATOM 2362 O O . LEU A 1 298 ? 8.494 3.359 -16.126 1.00 92.25 298 LEU A O 1
ATOM 2366 N N . PHE A 1 299 ? 10.631 3.460 -16.806 1.00 91.31 299 PHE A N 1
ATOM 2367 C CA . PHE A 1 299 ? 11.198 3.131 -15.500 1.00 91.31 299 PHE A CA 1
ATOM 2368 C C . PHE A 1 299 ? 10.804 4.167 -14.443 1.00 91.31 299 PHE A C 1
ATOM 2370 O O . PHE A 1 299 ? 10.426 3.802 -13.332 1.00 91.31 299 PHE A O 1
ATOM 2377 N N . PHE A 1 300 ? 10.835 5.453 -14.794 1.00 90.75 300 PHE A N 1
ATOM 2378 C CA . PHE A 1 300 ? 10.441 6.527 -13.893 1.00 90.75 300 PHE A CA 1
ATOM 2379 C C . PHE A 1 300 ? 8.943 6.494 -13.556 1.00 90.75 300 PHE A C 1
ATOM 2381 O O . PHE A 1 300 ? 8.579 6.645 -12.393 1.00 90.75 300 PHE A O 1
ATOM 2388 N N . ILE A 1 301 ? 8.072 6.220 -14.533 1.00 90.75 301 ILE A N 1
ATOM 2389 C CA . ILE A 1 301 ? 6.634 6.018 -14.301 1.00 90.75 301 ILE A CA 1
ATOM 2390 C C . ILE A 1 301 ? 6.408 4.847 -13.338 1.00 90.75 301 ILE A C 1
ATOM 2392 O O . ILE A 1 301 ? 5.634 4.979 -12.394 1.00 90.75 301 ILE A O 1
ATOM 2396 N N . LEU A 1 302 ? 7.109 3.725 -13.528 1.00 90.88 302 LEU A N 1
ATOM 2397 C CA . LEU A 1 302 ? 7.019 2.570 -12.629 1.00 90.88 302 LEU A CA 1
ATOM 2398 C C . LEU A 1 302 ? 7.538 2.886 -11.221 1.00 90.88 302 LEU A C 1
ATOM 2400 O O . LEU A 1 302 ? 6.949 2.452 -10.235 1.00 90.88 302 LEU A O 1
ATOM 2404 N N . PHE A 1 303 ? 8.619 3.657 -11.118 1.00 89.25 303 PHE A N 1
ATOM 2405 C CA . PHE A 1 303 ? 9.145 4.135 -9.843 1.00 89.25 303 PHE A CA 1
ATOM 2406 C C . PHE A 1 303 ? 8.131 5.028 -9.113 1.00 89.25 303 PHE A C 1
ATOM 2408 O O . PHE A 1 303 ? 7.892 4.833 -7.921 1.00 89.25 303 PHE A O 1
ATOM 2415 N N . LEU A 1 304 ? 7.485 5.957 -9.827 1.00 89.25 304 LEU A N 1
ATOM 2416 C CA . LEU A 1 304 ? 6.422 6.786 -9.263 1.00 89.25 304 LEU A CA 1
ATOM 2417 C C . LEU A 1 304 ? 5.205 5.957 -8.844 1.00 89.25 304 LEU A C 1
ATOM 2419 O O . LEU A 1 304 ? 4.691 6.183 -7.754 1.00 89.25 304 LEU A O 1
ATOM 2423 N N . ASP A 1 305 ? 4.767 4.986 -9.649 1.00 87.06 305 ASP A N 1
ATOM 2424 C CA . ASP A 1 305 ? 3.645 4.103 -9.295 1.00 87.06 305 ASP A CA 1
ATOM 2425 C C . ASP A 1 305 ? 3.946 3.252 -8.051 1.00 87.06 305 ASP A C 1
ATOM 2427 O O . ASP A 1 305 ? 3.054 2.999 -7.244 1.00 87.06 305 ASP A O 1
ATOM 2431 N N . ALA A 1 306 ? 5.207 2.849 -7.864 1.00 84.88 306 ALA A N 1
ATOM 2432 C CA . ALA A 1 306 ? 5.641 2.077 -6.702 1.00 84.88 306 ALA A CA 1
ATOM 2433 C C . ALA A 1 306 ? 5.676 2.898 -5.400 1.00 84.88 306 ALA A C 1
ATOM 2435 O O . ALA A 1 306 ? 5.447 2.340 -4.328 1.00 84.88 306 ALA A O 1
ATOM 2436 N N . ILE A 1 307 ? 5.976 4.199 -5.479 1.00 83.25 307 ILE A N 1
ATOM 2437 C CA . ILE A 1 307 ? 6.011 5.106 -4.315 1.00 83.25 307 ILE A CA 1
ATOM 2438 C C . ILE A 1 307 ? 4.652 5.772 -4.075 1.00 83.25 307 ILE A C 1
ATOM 2440 O O . ILE A 1 307 ? 4.352 6.188 -2.955 1.00 83.25 307 ILE A O 1
ATOM 2444 N N . SER A 1 308 ? 3.817 5.881 -5.108 1.00 79.81 308 SER A N 1
ATOM 2445 C CA . SER A 1 308 ? 2.480 6.450 -5.001 1.00 79.81 308 SER A CA 1
ATOM 2446 C C . SER A 1 308 ? 1.636 5.649 -4.014 1.00 79.81 308 SER A C 1
ATOM 2448 O O . SER A 1 308 ? 1.394 4.453 -4.189 1.00 79.81 308 SER A O 1
ATOM 2450 N N . ILE A 1 309 ? 1.164 6.327 -2.966 1.00 66.44 309 ILE A N 1
ATOM 2451 C CA . ILE A 1 309 ? 0.177 5.763 -2.052 1.00 66.44 309 ILE A CA 1
ATOM 2452 C C . ILE A 1 309 ? -1.124 5.650 -2.846 1.00 66.44 309 ILE A C 1
ATOM 2454 O O . ILE A 1 309 ? -1.830 6.636 -3.057 1.00 66.44 309 ILE A O 1
ATOM 2458 N N . LYS A 1 310 ? -1.436 4.440 -3.316 1.00 64.12 310 LYS A N 1
ATOM 2459 C CA . LYS A 1 310 ? -2.745 4.137 -3.891 1.00 64.12 310 LYS A CA 1
ATOM 2460 C C . LYS A 1 310 ? -3.742 4.122 -2.741 1.00 64.12 310 LYS A C 1
ATOM 2462 O O . LYS A 1 310 ? -3.924 3.089 -2.102 1.00 64.12 310 LYS A O 1
ATOM 2467 N N . THR A 1 311 ? -4.367 5.263 -2.455 1.00 57.50 311 THR A N 1
ATOM 2468 C CA . THR A 1 311 ? -5.626 5.262 -1.708 1.00 57.50 311 THR A CA 1
ATOM 2469 C C . THR A 1 311 ? -6.549 4.324 -2.472 1.00 57.50 311 THR A C 1
ATOM 2471 O O . THR A 1 311 ? -6.782 4.541 -3.664 1.00 57.50 311 THR A O 1
ATOM 2474 N N . GLU A 1 312 ? -6.983 3.229 -1.844 1.00 54.22 312 GLU A N 1
ATOM 2475 C CA . GLU A 1 312 ? -7.997 2.368 -2.446 1.00 54.22 312 GLU A CA 1
ATOM 2476 C C . GLU A 1 312 ? -9.152 3.277 -2.856 1.00 54.22 312 GLU A C 1
ATOM 2478 O O . GLU A 1 312 ? -9.705 3.999 -2.025 1.00 54.22 312 GLU A O 1
ATOM 2483 N N . GLY A 1 313 ? -9.446 3.326 -4.158 1.00 50.53 313 GLY A N 1
ATOM 2484 C CA . GLY A 1 313 ? -10.606 4.061 -4.626 1.00 50.53 313 GLY A CA 1
ATOM 2485 C C . GLY A 1 313 ? -11.803 3.497 -3.879 1.00 50.53 313 GLY A C 1
ATOM 2486 O O . GLY A 1 313 ? -12.000 2.284 -3.901 1.00 50.53 313 GLY A O 1
ATOM 2487 N N . ILE A 1 314 ? -12.549 4.352 -3.179 1.00 51.47 314 ILE A N 1
ATOM 2488 C CA . ILE A 1 314 ? -13.779 3.949 -2.502 1.00 51.47 314 ILE A CA 1
ATOM 2489 C C . ILE A 1 314 ? -14.708 3.445 -3.606 1.00 51.47 314 ILE A C 1
ATOM 2491 O O . ILE A 1 314 ? -15.314 4.231 -4.341 1.00 51.47 314 ILE A O 1
ATOM 2495 N N . GLU A 1 315 ? -14.739 2.129 -3.806 1.00 52.31 315 GLU A N 1
ATOM 2496 C CA . GLU A 1 315 ? -15.607 1.525 -4.799 1.00 52.31 315 GLU A CA 1
ATOM 2497 C C . GLU A 1 315 ? -17.039 1.847 -4.390 1.00 52.31 315 GLU A C 1
ATOM 2499 O O . GLU A 1 315 ? -17.450 1.670 -3.242 1.00 52.31 315 GLU A O 1
ATOM 2504 N N . ARG A 1 316 ? -17.812 2.390 -5.330 1.00 50.22 316 ARG A N 1
ATOM 2505 C CA . ARG A 1 316 ? -19.197 2.758 -5.067 1.00 50.22 316 ARG A CA 1
ATOM 2506 C C . ARG A 1 316 ? -20.032 1.485 -4.977 1.00 50.22 316 ARG A C 1
ATOM 2508 O O . ARG A 1 316 ? -20.627 1.053 -5.963 1.00 50.22 316 ARG A O 1
ATOM 2515 N N . TYR A 1 317 ? -20.091 0.893 -3.791 1.00 50.72 317 TYR A N 1
ATOM 2516 C CA . TYR A 1 317 ? -20.986 -0.221 -3.512 1.00 50.72 317 TYR A CA 1
ATOM 2517 C C . TYR A 1 317 ? -22.424 0.295 -3.521 1.00 50.72 317 TYR A C 1
ATOM 2519 O O . TYR A 1 317 ? -22.872 0.992 -2.615 1.00 50.72 317 TYR A O 1
ATOM 2527 N N . THR A 1 318 ? -23.152 -0.021 -4.592 1.00 51.69 318 THR A N 1
ATOM 2528 C CA . THR A 1 318 ? -24.607 0.141 -4.621 1.00 51.69 318 THR A CA 1
ATOM 2529 C C . THR A 1 318 ? -25.200 -1.166 -4.125 1.00 51.69 318 THR A C 1
ATOM 2531 O O . THR A 1 318 ? -25.506 -2.057 -4.914 1.00 51.69 318 THR A O 1
ATOM 2534 N N . GLU A 1 319 ? -25.298 -1.318 -2.808 1.00 48.34 319 GLU A N 1
ATOM 2535 C CA . GLU A 1 319 ? -26.035 -2.436 -2.235 1.00 48.34 319 GLU A CA 1
ATOM 2536 C C . GLU A 1 319 ? -27.522 -2.076 -2.207 1.00 48.34 319 GLU A C 1
ATOM 2538 O O . GLU A 1 319 ? -27.937 -1.090 -1.595 1.00 48.34 319 GLU A O 1
ATOM 2543 N N . ALA A 1 320 ? -28.339 -2.861 -2.909 1.00 54.44 320 ALA A N 1
ATOM 2544 C CA . ALA A 1 320 ? -29.786 -2.765 -2.796 1.00 54.44 320 ALA A CA 1
ATOM 2545 C C . ALA A 1 320 ? -30.198 -3.376 -1.452 1.00 54.44 320 ALA A C 1
ATOM 2547 O O . ALA A 1 320 ? -30.473 -4.571 -1.354 1.00 54.44 320 ALA A O 1
ATOM 2548 N N . ARG A 1 321 ? -30.199 -2.557 -0.399 1.00 51.47 321 ARG A N 1
ATOM 2549 C CA . ARG A 1 321 ? -30.715 -2.971 0.901 1.00 51.47 321 ARG A CA 1
ATOM 2550 C C . ARG A 1 321 ? -32.234 -2.892 0.866 1.00 51.47 321 ARG A C 1
ATOM 2552 O O . ARG A 1 321 ? -32.803 -1.811 0.727 1.00 51.47 321 ARG A O 1
ATOM 2559 N N . TRP A 1 322 ? -32.886 -4.039 1.002 1.00 57.31 322 TRP A N 1
ATOM 2560 C CA . TRP A 1 322 ? -34.311 -4.070 1.296 1.00 57.31 322 TRP A CA 1
ATOM 2561 C C . TRP A 1 322 ? -34.506 -3.432 2.671 1.00 57.31 322 TRP A C 1
ATOM 2563 O O . TRP A 1 322 ? -33.981 -3.921 3.671 1.00 57.31 322 TRP A O 1
ATOM 2573 N N . LEU A 1 323 ? -35.177 -2.283 2.703 1.00 61.56 323 LEU A N 1
ATOM 2574 C CA . LEU A 1 323 ? -35.563 -1.620 3.941 1.00 61.56 323 LEU A CA 1
ATOM 2575 C C . LEU A 1 323 ? -36.668 -2.465 4.578 1.00 61.56 323 LEU A C 1
ATOM 2577 O O . LEU A 1 323 ? -37.834 -2.349 4.211 1.00 61.56 323 LEU A O 1
ATOM 2581 N N . THR A 1 324 ? -36.299 -3.328 5.520 1.00 59.94 324 THR A N 1
ATOM 2582 C CA . THR A 1 324 ? -37.217 -4.089 6.382 1.00 59.94 324 THR A CA 1
ATOM 2583 C C . THR A 1 324 ? -37.813 -3.199 7.479 1.00 59.94 324 THR A C 1
ATOM 2585 O O . THR A 1 324 ? -37.905 -3.564 8.643 1.00 59.94 324 THR A O 1
ATOM 2588 N N . GLU A 1 325 ? -38.192 -1.972 7.120 1.00 66.12 325 GLU A N 1
ATOM 2589 C CA . GLU A 1 325 ? -38.821 -1.017 8.041 1.00 66.12 325 GLU A CA 1
ATOM 2590 C C . GLU A 1 325 ? -40.289 -1.396 8.318 1.00 66.12 325 GLU A C 1
ATOM 2592 O O . GLU A 1 325 ? -40.890 -0.937 9.284 1.00 66.12 325 GLU A O 1
ATOM 2597 N N . PHE A 1 326 ? -40.840 -2.300 7.499 1.00 68.56 326 PHE A N 1
ATOM 2598 C CA . PHE A 1 326 ? -42.209 -2.800 7.573 1.00 68.56 326 PHE A CA 1
ATOM 2599 C C . PHE A 1 326 ? -42.275 -4.335 7.490 1.00 68.56 326 PHE A C 1
ATOM 2601 O O . PHE A 1 326 ? -43.091 -4.872 6.743 1.00 68.56 326 PHE A O 1
ATOM 2608 N N . ASP A 1 327 ? -41.441 -5.054 8.248 1.00 61.75 327 ASP A N 1
ATOM 2609 C CA . ASP A 1 327 ? -41.518 -6.530 8.321 1.00 61.75 327 ASP A CA 1
ATOM 2610 C C . ASP A 1 327 ? -42.879 -7.032 8.839 1.00 61.75 327 ASP A C 1
ATOM 2612 O O . ASP A 1 327 ? -43.323 -8.125 8.487 1.00 61.75 327 ASP A O 1
ATOM 2616 N N . ASP A 1 328 ? -43.582 -6.203 9.615 1.00 70.38 328 ASP A N 1
ATOM 2617 C CA . ASP A 1 328 ? -44.912 -6.505 10.152 1.00 70.38 328 ASP A CA 1
ATOM 2618 C C . ASP A 1 328 ? -46.042 -6.357 9.116 1.00 70.38 328 ASP A C 1
ATOM 2620 O O . ASP A 1 328 ? -47.188 -6.746 9.371 1.00 70.38 328 ASP A O 1
ATOM 2624 N N . VAL A 1 329 ? -45.762 -5.791 7.934 1.00 76.19 329 VAL A N 1
ATOM 2625 C CA . VAL A 1 329 ? -46.768 -5.632 6.880 1.00 76.19 329 VAL A CA 1
ATOM 2626 C C . VAL A 1 329 ? -46.848 -6.917 6.071 1.00 76.19 329 VAL A C 1
ATOM 2628 O O . VAL A 1 329 ? -45.965 -7.264 5.289 1.00 76.19 329 VAL A O 1
ATOM 2631 N N . ARG A 1 330 ? -47.962 -7.629 6.241 1.00 69.00 330 ARG A N 1
ATOM 2632 C CA . ARG A 1 330 ? -48.242 -8.871 5.524 1.00 69.00 330 ARG A CA 1
ATOM 2633 C C . ARG A 1 330 ? -48.323 -8.601 4.018 1.00 69.00 330 ARG A C 1
ATOM 2635 O O . ARG A 1 330 ? -49.277 -7.992 3.540 1.00 69.00 330 ARG A O 1
ATOM 2642 N N . VAL A 1 331 ? -47.320 -9.064 3.277 1.00 69.50 331 VAL A N 1
ATOM 2643 C CA . VAL A 1 331 ? -47.312 -9.020 1.811 1.00 69.50 331 VAL A CA 1
ATOM 2644 C C . VAL A 1 331 ? -48.329 -10.041 1.300 1.00 69.50 331 VAL A C 1
ATOM 2646 O O . VAL A 1 331 ? -48.123 -11.247 1.416 1.00 69.50 331 VAL A O 1
ATOM 2649 N N . GLU A 1 332 ? -49.454 -9.565 0.771 1.00 73.19 332 GLU A N 1
ATOM 2650 C CA . GLU A 1 332 ? -50.426 -10.409 0.072 1.00 73.19 332 GLU A CA 1
ATOM 2651 C C . GLU A 1 332 ? -50.128 -10.405 -1.429 1.00 73.19 332 GLU A C 1
ATOM 2653 O O . GLU A 1 332 ? -50.263 -9.381 -2.101 1.00 73.19 332 GLU A O 1
ATOM 2658 N N . GLU A 1 333 ? -49.755 -11.563 -1.974 1.00 61.34 333 GLU A N 1
ATOM 2659 C CA . GLU A 1 333 ? -49.708 -11.766 -3.421 1.00 61.34 333 GLU A CA 1
ATOM 2660 C C . GLU A 1 333 ? -51.143 -11.801 -3.966 1.00 61.34 333 GLU A C 1
ATOM 2662 O O . GLU A 1 333 ? -51.848 -12.809 -3.884 1.00 61.34 333 GLU A O 1
ATOM 2667 N N . ARG A 1 334 ? -51.613 -10.671 -4.505 1.00 67.44 334 ARG A N 1
ATOM 2668 C CA . ARG A 1 334 ? -52.913 -10.601 -5.179 1.00 67.44 334 ARG A CA 1
ATOM 2669 C C . ARG A 1 334 ? -52.839 -11.295 -6.538 1.00 67.44 334 ARG A C 1
ATOM 2671 O O . ARG A 1 334 ? -52.216 -10.802 -7.479 1.00 67.44 334 ARG A O 1
ATOM 2678 N N . ALA A 1 335 ? -53.534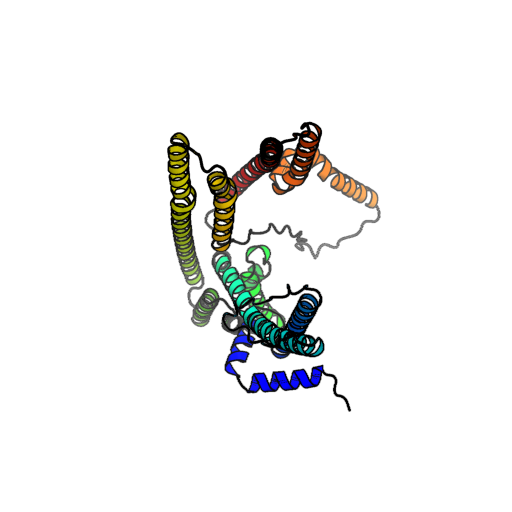 -12.423 -6.664 1.00 65.50 335 ALA A N 1
ATOM 2679 C CA . ALA A 1 335 ? -53.762 -13.072 -7.951 1.00 65.50 335 ALA A CA 1
ATOM 2680 C C . ALA A 1 335 ? -54.592 -12.141 -8.858 1.00 65.50 335 ALA A C 1
ATOM 2682 O O . ALA A 1 335 ? -55.757 -11.866 -8.575 1.00 65.50 335 ALA A O 1
ATOM 2683 N N . GLY A 1 336 ? -53.976 -11.628 -9.928 1.00 74.19 336 GLY A N 1
ATOM 2684 C CA . GLY A 1 336 ? -54.588 -10.664 -10.855 1.00 74.19 336 GLY A CA 1
ATOM 2685 C C . GLY A 1 336 ? -53.685 -9.494 -11.258 1.00 74.19 336 GLY A C 1
ATOM 2686 O O . GLY A 1 336 ? -53.944 -8.869 -12.284 1.00 74.19 336 GLY A O 1
ATOM 2687 N N . ASP A 1 337 ? -52.593 -9.249 -10.524 1.00 73.38 337 ASP A N 1
ATOM 2688 C CA . ASP A 1 337 ? -51.646 -8.158 -10.812 1.00 73.38 337 ASP A CA 1
ATOM 2689 C C . ASP A 1 337 ? -50.538 -8.547 -11.810 1.00 73.38 337 ASP A C 1
ATOM 2691 O O . ASP A 1 337 ? -49.754 -7.702 -12.237 1.00 73.38 337 ASP A O 1
ATOM 2695 N N . GLU A 1 338 ? -50.494 -9.805 -12.264 1.00 79.31 338 GLU A N 1
ATOM 2696 C CA . GLU A 1 338 ? -49.566 -10.291 -13.297 1.00 79.31 338 GLU A CA 1
ATOM 2697 C C . GLU A 1 338 ? -49.435 -9.382 -14.540 1.00 79.31 338 GLU A C 1
ATOM 2699 O O . GLU A 1 338 ? -48.301 -9.141 -14.974 1.00 79.31 338 GLU A O 1
ATOM 2704 N N . PRO A 1 339 ? -50.525 -8.853 -15.145 1.00 80.81 339 PRO A N 1
ATOM 2705 C CA . PRO A 1 339 ? -50.411 -7.926 -16.268 1.00 80.81 339 PRO A CA 1
ATOM 2706 C C . PRO A 1 339 ? -49.782 -6.583 -15.872 1.00 80.81 339 PRO A C 1
ATOM 2708 O O . PRO A 1 339 ? -48.966 -6.067 -16.637 1.00 80.81 339 PRO A O 1
ATOM 2711 N N . LEU A 1 340 ? -50.089 -6.039 -14.685 1.00 81.31 340 LEU A N 1
ATOM 2712 C CA . LEU A 1 340 ? -49.469 -4.804 -14.187 1.00 81.31 340 LEU A CA 1
ATOM 2713 C C . LEU A 1 340 ? -47.981 -5.010 -13.885 1.00 81.31 340 LEU A C 1
ATOM 2715 O O . LEU A 1 340 ? -47.159 -4.178 -14.268 1.00 81.31 340 LEU A O 1
ATOM 2719 N N . VAL A 1 341 ? -47.617 -6.135 -13.262 1.00 81.00 341 VAL A N 1
ATOM 2720 C CA . VAL A 1 341 ? -46.220 -6.486 -12.971 1.00 81.00 341 VAL A CA 1
ATOM 2721 C C . VAL A 1 341 ? -45.436 -6.675 -14.271 1.00 81.00 341 VAL A C 1
ATOM 2723 O O . VAL A 1 341 ? -44.335 -6.141 -14.397 1.00 81.00 341 VAL A O 1
ATOM 2726 N N . ARG A 1 342 ? -46.004 -7.340 -15.290 1.00 81.25 342 ARG A N 1
ATOM 2727 C CA . ARG A 1 342 ? -45.374 -7.423 -16.624 1.00 81.25 342 ARG A CA 1
ATOM 2728 C C . ARG A 1 342 ? -45.220 -6.054 -17.279 1.00 81.25 342 ARG A C 1
ATOM 2730 O O . ARG A 1 342 ? -44.197 -5.807 -17.916 1.00 81.25 342 ARG A O 1
ATOM 2737 N N . GLN A 1 343 ? -46.203 -5.165 -17.137 1.00 83.19 343 GLN A N 1
ATOM 2738 C CA . GLN A 1 343 ? -46.131 -3.813 -17.687 1.00 83.19 343 GLN A CA 1
ATOM 2739 C C . GLN A 1 343 ? -45.039 -2.985 -16.997 1.00 83.19 343 GLN A C 1
ATOM 2741 O O . GLN A 1 343 ? -44.264 -2.321 -17.683 1.00 83.19 343 GLN A O 1
ATOM 2746 N N . LEU A 1 344 ? -44.916 -3.084 -15.671 1.00 83.12 344 LEU A N 1
ATOM 2747 C CA . LEU A 1 344 ? -43.828 -2.486 -14.892 1.00 83.12 344 LEU A CA 1
ATOM 2748 C C . LEU A 1 344 ? -42.462 -3.038 -15.311 1.00 83.12 344 LEU A C 1
ATOM 2750 O O . LEU A 1 344 ? -41.569 -2.257 -15.623 1.00 83.12 344 LEU A O 1
ATOM 2754 N N . GLN A 1 345 ? -42.318 -4.360 -15.434 1.00 81.50 345 GLN A N 1
ATOM 2755 C CA . GLN A 1 345 ? -41.077 -4.993 -15.897 1.00 81.50 345 GLN A CA 1
ATOM 2756 C C . GLN A 1 345 ? -40.692 -4.556 -17.319 1.00 81.50 345 GLN A C 1
ATOM 2758 O O . GLN A 1 345 ? -39.514 -4.335 -17.610 1.00 81.50 345 GLN A O 1
ATOM 2763 N N . TYR A 1 346 ? -41.672 -4.405 -18.216 1.00 83.00 346 TYR A N 1
ATOM 2764 C CA . TYR A 1 346 ? -41.442 -3.884 -19.562 1.00 83.00 346 TYR A CA 1
ATOM 2765 C C . TYR A 1 346 ? -40.996 -2.418 -19.526 1.00 83.00 346 TYR A C 1
ATOM 2767 O O . TYR A 1 346 ? -40.000 -2.061 -20.161 1.00 83.00 346 TYR A O 1
ATOM 2775 N N . TYR A 1 347 ? -41.680 -1.577 -18.745 1.00 81.62 347 TYR A N 1
ATOM 2776 C CA . TYR A 1 347 ? -41.299 -0.179 -18.559 1.00 81.62 347 TYR A CA 1
ATOM 2777 C C . TYR A 1 347 ? -39.906 -0.043 -17.947 1.00 81.62 347 TYR A C 1
ATOM 2779 O O . TYR A 1 347 ? -39.134 0.771 -18.440 1.00 81.62 347 TYR A O 1
ATOM 2787 N N . ASP A 1 348 ? -39.543 -0.856 -16.956 1.00 78.88 348 ASP A N 1
ATOM 2788 C CA . ASP A 1 348 ? -38.214 -0.853 -16.340 1.00 78.88 348 ASP A CA 1
ATOM 2789 C C . ASP A 1 348 ? -37.122 -1.297 -17.320 1.00 78.88 348 ASP A C 1
ATOM 2791 O O . ASP A 1 348 ? -36.050 -0.686 -17.379 1.00 78.88 348 ASP A O 1
ATOM 2795 N N . ARG A 1 349 ? -37.403 -2.300 -18.162 1.00 75.62 349 ARG A N 1
ATOM 2796 C CA . ARG A 1 349 ? -36.468 -2.769 -19.196 1.00 75.62 349 ARG A CA 1
ATOM 2797 C C . ARG A 1 349 ? -36.230 -1.702 -20.270 1.00 75.62 349 ARG A C 1
ATOM 2799 O O . ARG A 1 349 ? -35.096 -1.502 -20.703 1.00 75.62 349 ARG A O 1
ATOM 2806 N N . VAL A 1 350 ? -37.276 -0.975 -20.669 1.00 79.56 350 VAL A N 1
ATOM 2807 C CA . VAL A 1 350 ? -37.184 0.111 -21.662 1.00 79.56 350 VAL A CA 1
ATOM 2808 C C . VAL A 1 350 ? -36.698 1.422 -21.036 1.00 79.56 350 VAL A C 1
ATOM 2810 O O . VAL A 1 350 ? -36.102 2.242 -21.734 1.00 79.56 350 VAL A O 1
ATOM 2813 N N . ARG A 1 351 ? -36.874 1.629 -19.725 1.00 76.38 351 ARG A N 1
ATOM 2814 C CA . ARG A 1 351 ? -36.441 2.835 -19.001 1.00 76.38 351 ARG A CA 1
ATOM 2815 C C . ARG A 1 351 ? -34.952 3.076 -19.176 1.00 76.38 351 ARG A C 1
ATOM 2817 O O . ARG A 1 351 ? -34.572 4.202 -19.480 1.00 76.38 351 ARG A O 1
ATOM 2824 N N . ASN A 1 352 ? -34.130 2.037 -19.051 1.00 67.31 352 ASN A N 1
ATOM 2825 C CA . ASN A 1 352 ? -32.677 2.168 -19.169 1.00 67.31 352 ASN A CA 1
ATOM 2826 C C . ASN A 1 352 ? -32.252 2.554 -20.596 1.00 67.31 352 ASN A C 1
ATOM 2828 O O . ASN A 1 352 ? -31.454 3.471 -20.774 1.00 67.31 352 ASN A O 1
ATOM 2832 N N . LEU A 1 353 ? -32.856 1.933 -21.614 1.00 69.50 353 LEU A N 1
ATOM 2833 C CA . LEU A 1 353 ? -32.633 2.267 -23.028 1.00 69.50 353 LEU A CA 1
ATOM 2834 C C . LEU A 1 353 ? -33.112 3.682 -23.372 1.00 69.50 353 LEU A C 1
ATOM 2836 O O . LEU A 1 353 ? -32.411 4.439 -24.038 1.00 69.50 353 LEU A O 1
ATOM 2840 N N . ARG A 1 354 ? -34.293 4.071 -22.887 1.00 73.81 354 ARG A N 1
ATOM 2841 C CA . ARG A 1 354 ? -34.874 5.396 -23.130 1.00 73.81 354 ARG A CA 1
ATOM 2842 C C . ARG A 1 354 ? -34.108 6.491 -22.391 1.00 73.81 354 ARG A C 1
ATOM 2844 O O . ARG A 1 354 ? -33.942 7.577 -22.934 1.00 73.81 354 ARG A O 1
ATOM 2851 N N . ALA A 1 355 ? -33.618 6.210 -21.186 1.00 69.31 355 ALA A N 1
ATOM 2852 C CA . ALA A 1 355 ? -32.745 7.105 -20.432 1.00 69.31 355 ALA A CA 1
ATOM 2853 C C . ALA A 1 355 ? -31.387 7.286 -21.127 1.00 69.31 355 ALA A C 1
ATOM 2855 O O . ALA A 1 355 ? -30.907 8.416 -21.212 1.00 69.31 355 ALA A O 1
ATOM 2856 N N . PHE A 1 356 ? -30.820 6.208 -21.682 1.00 70.75 356 PHE A N 1
ATOM 2857 C CA . PHE A 1 356 ? -29.597 6.253 -22.486 1.00 70.75 356 PHE A CA 1
ATOM 2858 C C . PHE A 1 356 ? -29.787 7.075 -23.768 1.00 70.75 356 PHE A C 1
ATOM 2860 O O . PHE A 1 356 ? -29.032 8.008 -24.012 1.00 70.75 356 PHE A O 1
ATOM 2867 N N . LEU A 1 357 ? -30.838 6.802 -24.549 1.00 75.44 357 LEU A N 1
ATOM 2868 C CA . LEU A 1 357 ? -31.118 7.515 -25.803 1.00 75.44 357 LEU A CA 1
ATOM 2869 C C . LEU A 1 357 ? -31.459 8.992 -25.593 1.00 75.44 357 LEU A C 1
ATOM 2871 O O . LEU A 1 357 ? -31.120 9.832 -26.419 1.00 75.44 357 LEU A O 1
ATOM 2875 N N . ARG A 1 358 ? -32.132 9.322 -24.487 1.00 75.38 358 ARG A N 1
ATOM 2876 C CA . ARG A 1 358 ? -32.518 10.701 -24.181 1.00 75.38 358 ARG A CA 1
ATOM 2877 C C . ARG A 1 358 ? -31.321 11.560 -23.768 1.00 75.38 358 ARG A C 1
ATOM 2879 O O . ARG A 1 358 ? -31.386 12.766 -23.954 1.00 75.38 358 ARG A O 1
ATOM 2886 N N . ASN A 1 359 ? -30.261 10.963 -23.216 1.00 75.44 359 ASN A N 1
ATOM 2887 C CA . ASN A 1 359 ? -29.032 11.655 -22.819 1.00 75.44 359 ASN A CA 1
ATOM 2888 C C . ASN A 1 359 ? -27.804 10.728 -22.949 1.00 75.44 359 ASN A C 1
ATOM 2890 O O . ASN A 1 359 ? -27.267 10.293 -21.924 1.00 75.44 359 ASN A O 1
ATOM 2894 N N . PRO A 1 360 ? -27.311 10.449 -24.170 1.00 73.88 360 PRO A N 1
ATOM 2895 C CA . PRO A 1 360 ? -26.204 9.510 -24.375 1.00 73.88 360 PRO A CA 1
ATOM 2896 C C . PRO A 1 360 ? -24.932 9.963 -23.650 1.00 73.88 360 PRO A C 1
ATOM 2898 O O . PRO A 1 360 ? -24.229 9.154 -23.053 1.00 73.88 360 PRO A O 1
ATOM 2901 N N . LEU A 1 361 ? -24.693 11.277 -23.593 1.00 70.25 361 LEU A N 1
ATOM 2902 C CA . LEU A 1 361 ? -23.542 11.865 -22.907 1.00 70.25 361 LEU A CA 1
ATOM 2903 C C . LEU A 1 361 ? -23.543 11.604 -21.393 1.00 70.25 361 LEU A C 1
ATOM 2905 O O . LEU A 1 361 ? -22.477 11.418 -20.816 1.00 70.25 361 LEU A O 1
ATOM 2909 N N . ARG A 1 362 ? -24.711 11.509 -20.734 1.00 70.00 362 ARG A N 1
ATOM 2910 C CA . ARG A 1 362 ? -24.764 11.201 -19.291 1.00 70.00 362 ARG A CA 1
ATOM 2911 C C . ARG A 1 362 ? -24.255 9.798 -18.978 1.00 70.00 362 ARG A C 1
ATOM 2913 O O . ARG A 1 362 ? -23.670 9.603 -17.922 1.00 70.00 362 ARG A O 1
ATOM 2920 N N . ALA A 1 363 ? -24.444 8.837 -19.880 1.00 66.88 363 ALA A N 1
ATOM 2921 C CA . ALA A 1 363 ? -23.981 7.470 -19.661 1.00 66.88 363 ALA A CA 1
ATOM 2922 C C . ALA A 1 363 ? -22.446 7.365 -19.644 1.00 66.88 363 ALA A C 1
ATOM 2924 O O . ALA A 1 363 ? -21.909 6.566 -18.882 1.00 66.88 363 ALA A O 1
ATOM 2925 N N . PHE A 1 364 ? -21.758 8.193 -20.437 1.00 70.75 364 PHE A N 1
ATOM 2926 C CA . PHE A 1 364 ? -20.294 8.297 -20.447 1.00 70.75 364 PHE A CA 1
ATOM 2927 C C . PHE A 1 364 ? -19.753 9.175 -19.309 1.00 70.75 364 PHE A C 1
ATOM 2929 O O . PHE A 1 364 ? -18.655 8.938 -18.819 1.00 70.75 364 PHE A O 1
ATOM 2936 N N . LEU A 1 365 ? -20.540 10.153 -18.843 1.00 67.19 365 LEU A N 1
ATOM 2937 C CA . LEU A 1 365 ? -20.179 11.013 -17.710 1.00 67.19 365 LEU A CA 1
ATOM 2938 C C . LEU A 1 365 ? -20.244 10.306 -16.349 1.00 67.19 365 LEU A C 1
ATOM 2940 O O . LEU A 1 365 ? -19.568 10.737 -15.425 1.00 67.19 365 LEU A O 1
ATOM 2944 N N . VAL A 1 366 ? -21.070 9.265 -16.196 1.00 68.81 366 VAL A N 1
ATOM 2945 C CA . VAL A 1 366 ? -21.182 8.515 -14.929 1.00 68.81 366 VAL A CA 1
ATOM 2946 C C . VAL A 1 366 ? -20.053 7.491 -14.782 1.00 68.81 366 VAL A C 1
ATOM 2948 O O . VAL A 1 366 ? -19.524 7.327 -13.688 1.00 68.81 366 VAL A O 1
ATOM 2951 N N . GLU A 1 367 ? -19.662 6.839 -15.880 1.00 73.81 367 GLU A N 1
ATOM 2952 C CA . GLU A 1 367 ? -18.559 5.873 -15.924 1.00 73.81 367 GLU A CA 1
ATOM 2953 C C . GLU A 1 367 ? -17.609 6.212 -17.089 1.00 73.81 367 GLU A C 1
ATOM 2955 O O . GLU A 1 367 ? -17.823 5.735 -18.211 1.00 73.81 367 GLU A O 1
ATOM 2960 N N . PRO A 1 368 ? -16.534 6.991 -16.843 1.00 77.56 368 PRO A N 1
ATOM 2961 C CA . PRO A 1 368 ? -15.582 7.402 -17.880 1.00 77.56 368 PRO A CA 1
ATOM 2962 C C . PRO A 1 368 ? -14.964 6.229 -18.655 1.00 77.56 368 PRO A C 1
ATOM 2964 O O . PRO A 1 368 ? -14.717 6.345 -19.857 1.00 77.56 368 PRO A O 1
ATOM 2967 N N . ASN A 1 369 ? -14.797 5.067 -18.010 1.00 82.06 369 ASN A N 1
ATOM 2968 C CA . ASN A 1 369 ? -14.259 3.848 -18.627 1.00 82.06 369 ASN A CA 1
ATOM 2969 C C . ASN A 1 369 ? -15.110 3.332 -19.797 1.00 82.06 369 ASN A C 1
ATOM 2971 O O . ASN A 1 369 ? -14.581 2.671 -20.689 1.00 82.06 369 ASN A O 1
ATOM 2975 N N . ARG A 1 370 ? -16.409 3.665 -19.855 1.00 82.12 370 ARG A N 1
ATOM 2976 C CA . ARG A 1 370 ? -17.267 3.282 -20.989 1.00 82.12 370 ARG A CA 1
ATOM 2977 C C . ARG A 1 370 ? -16.854 3.949 -22.298 1.00 82.12 370 ARG A C 1
ATOM 2979 O O . ARG A 1 370 ? -17.198 3.446 -23.364 1.00 82.12 370 ARG A O 1
ATOM 2986 N N . THR A 1 371 ? -16.096 5.042 -22.229 1.00 84.56 371 THR A N 1
ATOM 2987 C CA . THR A 1 371 ? -15.549 5.737 -23.402 1.00 84.56 371 THR A CA 1
ATOM 2988 C C . THR A 1 371 ? -14.644 4.815 -24.223 1.00 84.56 371 THR A C 1
ATOM 2990 O O . THR A 1 371 ? -14.714 4.839 -25.451 1.00 84.56 371 THR A O 1
ATOM 2993 N N . PHE A 1 372 ? -13.880 3.927 -23.569 1.00 85.75 372 PHE A N 1
ATOM 2994 C CA . PHE A 1 372 ? -12.981 2.987 -24.248 1.00 85.75 372 PHE A CA 1
ATOM 2995 C C . PHE A 1 372 ? -13.711 2.002 -25.165 1.00 85.75 372 PHE A C 1
ATOM 2997 O O . PHE A 1 372 ? -13.170 1.632 -26.203 1.00 85.75 372 PHE A O 1
ATOM 3004 N N . TYR A 1 373 ? -14.956 1.627 -24.848 1.00 87.81 373 TYR A N 1
ATOM 3005 C CA . TYR A 1 373 ? -15.745 0.743 -25.714 1.00 87.81 373 TYR A CA 1
ATOM 3006 C C . TYR A 1 373 ? -16.060 1.360 -27.080 1.00 87.81 373 TYR A C 1
ATOM 3008 O O . TYR A 1 373 ? -16.339 0.626 -28.021 1.00 87.81 373 TYR A O 1
ATOM 3016 N N . VAL A 1 374 ? -16.022 2.689 -27.195 1.00 87.62 374 VAL A N 1
ATOM 3017 C CA . VAL A 1 374 ? -16.269 3.408 -28.450 1.00 87.62 374 VAL A CA 1
ATOM 3018 C C . VAL A 1 374 ? -14.950 3.843 -29.081 1.00 87.62 374 VAL A C 1
ATOM 3020 O O . VAL A 1 374 ? -14.739 3.627 -30.271 1.00 87.62 374 VAL A O 1
ATOM 3023 N N . THR A 1 375 ? -14.042 4.430 -28.300 1.00 91.06 375 THR A N 1
ATOM 3024 C CA . THR A 1 375 ? -12.818 5.025 -28.846 1.00 91.06 375 THR A CA 1
ATOM 3025 C C . THR A 1 375 ? -11.788 3.992 -29.287 1.00 91.06 375 THR A C 1
ATOM 3027 O O . THR A 1 375 ? -11.127 4.220 -30.295 1.00 91.06 375 THR A O 1
ATOM 3030 N N . VAL A 1 376 ? -11.679 2.837 -28.616 1.00 91.12 376 VAL A N 1
ATOM 3031 C CA . VAL A 1 376 ? -10.725 1.783 -29.006 1.00 91.12 376 VAL A CA 1
ATOM 3032 C C . VAL A 1 376 ? -11.089 1.156 -30.360 1.00 91.12 376 VAL A C 1
ATOM 3034 O O . VAL A 1 376 ? -10.211 1.104 -31.221 1.00 91.12 376 VAL A O 1
ATOM 3037 N N . PRO A 1 377 ? -12.347 0.743 -30.631 1.00 92.69 377 PRO A N 1
ATOM 3038 C CA . PRO A 1 377 ? -12.724 0.274 -31.966 1.00 92.69 377 PRO A CA 1
ATOM 3039 C C . PRO A 1 377 ? -12.528 1.325 -33.059 1.00 92.69 377 PRO A C 1
ATOM 3041 O O . PRO A 1 377 ? -12.088 0.986 -34.154 1.00 92.69 377 PRO A O 1
ATOM 3044 N N . VAL A 1 378 ? -12.817 2.598 -32.769 1.00 92.56 378 VAL A N 1
ATOM 3045 C CA . VAL A 1 378 ? -12.610 3.700 -33.723 1.00 92.56 378 VAL A CA 1
ATOM 3046 C C . VAL A 1 378 ? -11.122 3.903 -34.014 1.00 92.56 378 VAL A C 1
ATOM 3048 O O . VAL A 1 378 ? -10.749 4.042 -35.175 1.00 92.56 378 VAL A O 1
ATOM 3051 N N . ALA A 1 379 ? -10.264 3.862 -32.994 1.00 90.31 379 ALA A N 1
ATOM 3052 C CA . ALA A 1 379 ? -8.818 3.965 -33.161 1.00 90.31 379 ALA A CA 1
ATOM 3053 C C . ALA A 1 379 ? -8.244 2.772 -33.939 1.00 90.31 379 ALA A C 1
ATOM 3055 O O . ALA A 1 379 ? -7.443 2.966 -34.847 1.00 90.31 379 ALA A O 1
ATOM 3056 N N . LEU A 1 380 ? -8.700 1.546 -33.660 1.00 91.44 380 LEU A N 1
ATOM 3057 C CA . LEU A 1 380 ? -8.304 0.360 -34.427 1.00 91.44 380 LEU A CA 1
ATOM 3058 C C . LEU A 1 380 ? -8.761 0.439 -35.886 1.00 91.44 380 LEU A C 1
ATOM 3060 O O . LEU A 1 380 ? -7.989 0.112 -36.783 1.00 91.44 380 LEU A O 1
ATOM 3064 N N . ALA A 1 381 ? -9.988 0.903 -36.136 1.00 92.38 381 ALA A N 1
ATOM 3065 C CA . ALA A 1 381 ? -10.481 1.129 -37.491 1.00 92.38 381 ALA A CA 1
ATOM 3066 C C . ALA A 1 381 ? -9.649 2.195 -38.218 1.00 92.38 381 ALA A C 1
ATOM 3068 O O . ALA A 1 381 ? -9.319 2.013 -39.387 1.00 92.38 381 ALA A O 1
ATOM 3069 N N . TYR A 1 382 ? -9.260 3.269 -37.525 1.00 92.69 382 TYR A N 1
ATOM 3070 C CA . TYR A 1 382 ? -8.375 4.297 -38.066 1.00 92.69 382 TYR A CA 1
ATOM 3071 C C . TYR A 1 382 ? -6.994 3.735 -38.426 1.00 92.69 382 TYR A C 1
ATOM 3073 O O . TYR A 1 382 ? -6.554 3.928 -39.554 1.00 92.69 382 TYR A O 1
ATOM 3081 N N . VAL A 1 383 ? -6.343 2.990 -37.524 1.00 89.38 383 VAL A N 1
ATOM 3082 C CA . VAL A 1 383 ? -5.032 2.365 -37.790 1.00 89.38 383 VAL A CA 1
ATOM 3083 C C . VAL A 1 383 ? -5.118 1.385 -38.954 1.00 89.38 383 VAL A C 1
ATOM 3085 O O . VAL A 1 383 ? -4.245 1.380 -39.815 1.00 89.38 383 VAL A O 1
ATOM 3088 N N . LEU A 1 384 ? -6.182 0.581 -39.021 1.00 89.56 384 LEU A N 1
ATOM 3089 C CA . LEU A 1 384 ? -6.393 -0.359 -40.119 1.00 89.56 384 LEU A CA 1
ATOM 3090 C C . LEU A 1 384 ? -6.557 0.368 -41.461 1.00 89.56 384 LEU A C 1
ATOM 3092 O O . LEU A 1 384 ? -5.961 -0.037 -42.455 1.00 89.56 384 LEU A O 1
ATOM 3096 N N . LEU A 1 385 ? -7.347 1.443 -41.494 1.00 89.31 385 LEU A N 1
ATOM 3097 C CA . LEU A 1 385 ? -7.522 2.259 -42.694 1.00 89.31 385 LEU A CA 1
ATOM 3098 C C . LEU A 1 385 ? -6.228 2.972 -43.091 1.00 89.31 385 LEU A C 1
ATOM 3100 O O . LEU A 1 385 ? -5.905 2.998 -44.274 1.00 89.31 385 LEU A O 1
ATOM 3104 N N . ALA A 1 386 ? -5.482 3.504 -42.122 1.00 85.44 386 ALA A N 1
ATOM 3105 C CA . ALA A 1 386 ? -4.184 4.125 -42.353 1.00 85.44 386 ALA A CA 1
ATOM 3106 C C . ALA A 1 386 ? -3.200 3.112 -42.951 1.00 85.44 386 ALA A C 1
ATOM 3108 O O . ALA A 1 386 ? -2.633 3.376 -44.003 1.00 85.44 386 ALA A O 1
ATOM 3109 N N . PHE A 1 387 ? -3.102 1.914 -42.371 1.00 84.31 387 PHE A N 1
ATOM 3110 C CA . PHE A 1 387 ? -2.254 0.831 -42.871 1.00 84.31 387 PHE A CA 1
ATOM 3111 C C . PHE A 1 387 ? -2.620 0.385 -44.297 1.00 84.31 387 PHE A C 1
ATOM 3113 O O . PHE A 1 387 ? -1.745 0.093 -45.108 1.00 84.31 387 PHE A O 1
ATOM 3120 N N . LEU A 1 388 ? -3.914 0.341 -44.626 1.00 85.44 388 LEU A N 1
ATOM 3121 C CA . LEU A 1 388 ? -4.383 0.005 -45.976 1.00 85.44 388 LEU A CA 1
ATOM 3122 C C . LEU A 1 388 ? -4.150 1.134 -46.992 1.00 85.44 388 LEU A C 1
ATOM 3124 O O . LEU A 1 388 ? -4.029 0.859 -48.184 1.00 85.44 388 LEU A O 1
ATOM 3128 N N . ALA A 1 389 ? -4.126 2.389 -46.540 1.00 84.88 389 ALA A N 1
ATOM 3129 C CA . ALA A 1 389 ? -3.912 3.562 -47.382 1.00 84.88 389 ALA A CA 1
ATOM 3130 C C . ALA A 1 389 ? -2.422 3.890 -47.589 1.00 84.88 389 ALA A C 1
ATOM 3132 O O . ALA A 1 389 ? -2.075 4.511 -48.596 1.00 84.88 389 ALA A O 1
ATOM 3133 N N . THR A 1 390 ? -1.543 3.483 -46.667 1.00 81.31 390 THR A N 1
ATOM 3134 C CA . THR A 1 390 ? -0.095 3.701 -46.771 1.00 81.31 390 THR A CA 1
ATOM 3135 C C . THR A 1 390 ? 0.519 2.840 -47.881 1.00 81.31 390 THR A C 1
ATOM 3137 O O . THR A 1 390 ? 0.377 1.615 -47.846 1.00 81.31 390 THR A O 1
ATOM 3140 N N . PRO A 1 391 ? 1.229 3.435 -48.862 1.00 79.06 391 PRO A N 1
ATOM 3141 C CA . PRO A 1 391 ? 1.972 2.677 -49.864 1.00 79.06 391 PRO A CA 1
ATOM 3142 C C . PRO A 1 391 ? 3.062 1.819 -49.209 1.00 79.06 391 PRO A C 1
ATOM 3144 O O . PRO A 1 391 ? 3.648 2.209 -48.201 1.00 79.06 391 PRO A O 1
ATOM 3147 N N . ALA A 1 392 ? 3.388 0.671 -49.806 1.00 75.56 392 ALA A N 1
ATOM 3148 C CA . ALA A 1 392 ? 4.532 -0.121 -49.364 1.00 75.56 392 ALA A CA 1
ATOM 3149 C C . ALA A 1 392 ? 5.838 0.606 -49.731 1.00 75.56 392 ALA A C 1
ATOM 3151 O O . ALA A 1 392 ? 6.269 0.579 -50.885 1.00 75.56 392 ALA A O 1
ATOM 3152 N N . TYR A 1 393 ? 6.451 1.276 -48.756 1.00 77.69 393 TYR A N 1
ATOM 3153 C CA . TYR A 1 393 ? 7.778 1.871 -48.904 1.00 77.69 393 TYR A CA 1
ATOM 3154 C C . TYR A 1 393 ? 8.851 0.773 -48.915 1.00 77.69 393 TYR A C 1
ATOM 3156 O O . TYR A 1 393 ? 8.777 -0.191 -48.154 1.00 77.69 393 TYR A O 1
ATOM 3164 N N . THR A 1 394 ? 9.852 0.906 -49.789 1.00 73.94 394 THR A N 1
ATOM 3165 C CA . THR A 1 394 ? 11.001 -0.015 -49.855 1.00 73.94 394 THR A CA 1
ATOM 3166 C C . THR A 1 394 ? 11.998 0.217 -48.724 1.00 73.94 394 THR A C 1
ATOM 3168 O O . THR A 1 394 ? 12.682 -0.719 -48.312 1.00 73.94 394 THR A O 1
ATOM 3171 N N . ASP A 1 395 ? 12.054 1.447 -48.211 1.00 79.81 395 ASP A N 1
ATOM 3172 C CA . ASP A 1 395 ? 12.892 1.827 -47.081 1.00 79.81 395 ASP A CA 1
ATOM 3173 C C . ASP A 1 395 ? 12.139 1.618 -45.767 1.00 79.81 395 ASP A C 1
ATOM 3175 O O . ASP A 1 395 ? 11.074 2.193 -45.529 1.00 79.81 395 ASP A O 1
ATOM 3179 N N . VAL A 1 396 ? 12.723 0.793 -44.898 1.00 74.56 396 VAL A N 1
ATOM 3180 C CA . VAL A 1 396 ? 12.144 0.435 -43.596 1.00 74.56 396 VAL A CA 1
ATOM 3181 C C . VAL A 1 396 ? 12.012 1.662 -42.688 1.00 74.56 396 VAL A C 1
ATOM 3183 O O . VAL A 1 396 ? 11.043 1.761 -41.945 1.00 74.56 396 VAL A O 1
ATOM 3186 N N . GLU A 1 397 ? 12.939 2.620 -42.777 1.00 73.19 397 GLU A N 1
ATOM 3187 C CA . GLU A 1 397 ? 12.907 3.852 -41.975 1.00 73.19 397 GLU A CA 1
ATOM 3188 C C . GLU A 1 397 ? 11.700 4.734 -42.319 1.00 73.19 397 GLU A C 1
ATOM 3190 O O . GLU A 1 397 ? 10.978 5.154 -41.422 1.00 73.19 397 GLU A O 1
ATOM 3195 N N . VAL A 1 398 ? 11.421 4.939 -43.611 1.00 76.25 398 VAL A N 1
ATOM 3196 C CA . VAL A 1 398 ? 10.284 5.756 -44.075 1.00 76.25 398 VAL A CA 1
ATOM 3197 C C . VAL A 1 398 ? 8.951 5.105 -43.707 1.00 76.25 398 VAL A C 1
ATOM 3199 O O . VAL A 1 398 ? 8.003 5.789 -43.329 1.00 76.25 398 VAL A O 1
ATOM 3202 N N . LEU A 1 399 ? 8.876 3.773 -43.784 1.00 77.75 399 LEU A N 1
ATOM 3203 C CA . LEU A 1 399 ? 7.687 3.033 -43.369 1.00 77.75 399 LEU A CA 1
ATOM 3204 C C . LEU A 1 399 ? 7.399 3.203 -41.870 1.00 77.75 399 LEU A C 1
ATOM 3206 O O . LEU A 1 399 ? 6.240 3.360 -41.493 1.00 77.75 399 LEU A O 1
ATOM 3210 N N . ILE A 1 400 ? 8.436 3.148 -41.028 1.00 77.44 400 ILE A N 1
ATOM 3211 C CA . ILE A 1 400 ? 8.299 3.316 -39.577 1.00 77.44 400 ILE A CA 1
ATOM 3212 C C . ILE A 1 400 ? 7.835 4.738 -39.243 1.00 77.44 400 ILE A C 1
ATOM 3214 O O . ILE A 1 400 ? 6.913 4.878 -38.448 1.00 77.44 400 ILE A O 1
ATOM 3218 N N . ASP A 1 401 ? 8.411 5.760 -39.881 1.00 79.19 401 ASP A N 1
ATOM 3219 C CA . ASP A 1 401 ? 8.103 7.176 -39.623 1.00 79.19 401 ASP A CA 1
ATOM 3220 C C . ASP A 1 401 ? 6.631 7.515 -39.937 1.00 79.19 401 ASP A C 1
ATOM 3222 O O . ASP A 1 401 ? 5.907 8.072 -39.115 1.00 79.19 401 ASP A O 1
ATOM 3226 N N . VAL A 1 402 ? 6.129 7.066 -41.095 1.00 81.38 402 VAL A N 1
ATOM 3227 C CA . VAL A 1 402 ? 4.721 7.271 -41.487 1.00 81.38 402 VAL A CA 1
ATOM 3228 C C . VAL A 1 402 ? 3.760 6.507 -40.572 1.00 81.38 402 VAL A C 1
ATOM 3230 O O . VAL A 1 402 ? 2.670 6.988 -40.256 1.00 81.38 402 VAL A O 1
ATOM 3233 N N . LEU A 1 403 ? 4.135 5.296 -40.151 1.00 81.75 403 LEU A N 1
ATOM 3234 C CA . LEU A 1 403 ? 3.301 4.499 -39.257 1.00 81.75 403 LEU A CA 1
ATOM 3235 C C . LEU A 1 403 ? 3.245 5.107 -37.848 1.00 81.75 403 LEU A C 1
ATOM 3237 O O . LEU A 1 403 ? 2.191 5.040 -37.214 1.00 81.75 403 LEU A O 1
ATOM 3241 N N . ASP A 1 404 ? 4.340 5.711 -37.381 1.00 81.00 404 ASP A N 1
ATOM 3242 C CA . ASP A 1 404 ? 4.423 6.360 -36.071 1.00 81.00 404 ASP A CA 1
ATOM 3243 C C . ASP A 1 404 ? 3.419 7.516 -35.947 1.00 81.00 404 ASP A C 1
ATOM 3245 O O . ASP A 1 404 ? 2.586 7.511 -35.038 1.00 81.00 404 ASP A O 1
ATOM 3249 N N . ASP A 1 405 ? 3.374 8.425 -36.926 1.00 85.38 405 ASP A N 1
ATOM 3250 C CA . ASP A 1 405 ? 2.409 9.535 -36.954 1.00 85.38 405 ASP A CA 1
ATOM 3251 C C . ASP A 1 405 ? 0.954 9.045 -36.831 1.00 85.38 405 ASP A C 1
ATOM 3253 O O . ASP A 1 405 ? 0.144 9.577 -36.059 1.00 85.38 405 ASP A O 1
ATOM 3257 N N . HIS A 1 406 ? 0.605 7.978 -37.555 1.00 87.50 406 HIS A N 1
ATOM 3258 C CA . HIS A 1 406 ? -0.731 7.388 -37.492 1.00 87.50 406 HIS A CA 1
ATOM 3259 C C . HIS A 1 406 ? -1.016 6.699 -36.150 1.00 87.50 406 HIS A C 1
ATOM 3261 O O . HIS A 1 406 ? -2.144 6.772 -35.650 1.00 87.50 406 HIS A O 1
ATOM 3267 N N . LEU A 1 407 ? -0.019 6.060 -35.534 1.00 85.94 407 LEU A N 1
ATOM 3268 C CA . LEU A 1 407 ? -0.153 5.475 -34.200 1.00 85.94 407 LEU A CA 1
ATOM 3269 C C . LEU A 1 407 ? -0.373 6.552 -33.131 1.00 85.94 407 LEU A C 1
ATOM 3271 O O . LEU A 1 407 ? -1.233 6.379 -32.263 1.00 85.94 407 LEU A O 1
ATOM 3275 N N . VAL A 1 408 ? 0.323 7.687 -33.223 1.00 87.25 408 VAL A N 1
ATOM 3276 C CA . VAL A 1 408 ? 0.126 8.834 -32.324 1.00 87.25 408 VAL A CA 1
ATOM 3277 C C . VAL A 1 408 ? -1.295 9.391 -32.452 1.00 87.25 408 VAL A C 1
ATOM 3279 O O . VAL A 1 408 ? -1.965 9.625 -31.442 1.00 87.25 408 VAL A O 1
ATOM 3282 N N . VAL A 1 409 ? -1.815 9.543 -33.673 1.00 90.38 409 VAL A N 1
ATOM 3283 C CA . VAL A 1 409 ? -3.203 9.990 -33.890 1.00 90.38 409 VAL A CA 1
ATOM 3284 C C . VAL A 1 409 ? -4.209 8.991 -33.313 1.00 90.38 409 VAL A C 1
ATOM 3286 O O . VAL A 1 409 ? -5.166 9.394 -32.647 1.00 90.38 409 VAL A O 1
ATOM 3289 N N . ALA A 1 410 ? -3.988 7.689 -33.501 1.00 90.50 410 ALA A N 1
ATOM 3290 C CA . ALA A 1 410 ? -4.839 6.650 -32.925 1.00 90.50 410 ALA A CA 1
ATOM 3291 C C . ALA A 1 410 ? -4.858 6.705 -31.389 1.00 90.50 410 ALA A C 1
ATOM 3293 O O . ALA A 1 410 ? -5.922 6.604 -30.773 1.00 90.50 410 ALA A O 1
ATOM 3294 N N . LEU A 1 411 ? -3.697 6.930 -30.769 1.00 89.19 411 LEU A N 1
ATOM 3295 C CA . LEU A 1 411 ? -3.575 7.118 -29.327 1.00 89.19 411 LEU A CA 1
ATOM 3296 C C . LEU A 1 411 ? -4.376 8.343 -28.852 1.00 89.19 411 LEU A C 1
ATOM 3298 O O . LEU A 1 411 ? -5.105 8.260 -27.861 1.00 89.19 411 LEU A O 1
ATOM 3302 N N . LEU A 1 412 ? -4.295 9.466 -29.573 1.00 91.38 412 LEU A N 1
ATOM 3303 C CA . LEU A 1 412 ? -5.044 10.685 -29.254 1.00 91.38 412 LEU A CA 1
ATOM 3304 C C . LEU A 1 412 ? -6.563 10.487 -29.361 1.00 91.38 412 LEU A C 1
ATOM 3306 O O . LEU A 1 412 ? -7.296 10.971 -28.497 1.00 91.38 412 LEU A O 1
ATOM 3310 N N . ILE A 1 413 ? -7.039 9.731 -30.357 1.00 91.81 413 ILE A N 1
ATOM 3311 C CA . ILE A 1 413 ? -8.461 9.364 -30.500 1.00 91.81 413 ILE A CA 1
ATOM 3312 C C . ILE A 1 413 ? -8.968 8.615 -29.258 1.00 91.81 413 ILE A C 1
ATOM 3314 O O . ILE A 1 413 ? -10.126 8.777 -28.869 1.00 91.81 413 ILE A O 1
ATOM 3318 N N . VAL A 1 414 ? -8.117 7.816 -28.611 1.00 90.38 414 VAL A N 1
ATOM 3319 C CA . VAL A 1 414 ? -8.467 7.102 -27.376 1.00 90.38 414 VAL A CA 1
ATOM 3320 C C . VAL A 1 414 ? -8.389 8.011 -26.151 1.00 90.38 414 VAL A C 1
ATOM 3322 O O . VAL A 1 414 ? -9.344 8.070 -25.371 1.00 90.38 414 VAL A O 1
ATOM 3325 N N . LEU A 1 415 ? -7.269 8.715 -25.975 1.00 90.81 415 LEU A N 1
ATOM 3326 C CA . LEU A 1 415 ? -6.961 9.447 -24.744 1.00 90.81 415 LEU A CA 1
ATOM 3327 C C . LEU A 1 415 ? -7.750 10.747 -24.591 1.00 90.81 415 LEU A C 1
ATOM 3329 O O . LEU A 1 415 ? -8.203 11.045 -23.487 1.00 90.81 415 LEU A O 1
ATOM 3333 N N . VAL A 1 416 ? -7.934 11.524 -25.662 1.00 92.38 416 VAL A N 1
ATOM 3334 C CA . VAL A 1 416 ? -8.558 12.855 -25.566 1.00 92.38 416 VAL A CA 1
ATOM 3335 C C . VAL A 1 416 ? -10.020 12.767 -25.109 1.00 92.38 416 VAL A C 1
ATOM 3337 O O . VAL A 1 416 ? -10.365 13.435 -24.129 1.00 92.38 416 VAL A O 1
ATOM 3340 N N . PRO A 1 417 ? -10.892 11.933 -25.716 1.00 88.75 417 PRO A N 1
ATOM 3341 C CA . PRO A 1 417 ? -12.273 11.818 -25.255 1.00 88.75 417 PRO A CA 1
ATOM 3342 C C . PRO A 1 417 ? -12.354 11.279 -23.827 1.00 88.75 417 PRO A C 1
ATOM 3344 O O . PRO A 1 417 ? -13.121 11.803 -23.020 1.00 88.75 417 PRO A O 1
ATOM 3347 N N . PHE A 1 418 ? -11.532 10.277 -23.491 1.00 88.88 418 PHE A N 1
ATOM 3348 C CA . PHE A 1 418 ? -11.464 9.732 -22.135 1.00 88.88 418 PHE A CA 1
ATOM 3349 C C . PHE A 1 418 ? -11.092 10.815 -21.114 1.00 88.88 418 PHE A C 1
ATOM 3351 O O . PHE A 1 418 ? -11.783 10.967 -20.108 1.00 88.88 418 PHE A O 1
ATOM 3358 N N . GLY A 1 419 ? -10.063 11.617 -21.405 1.00 87.50 419 GLY A N 1
ATOM 3359 C CA . GLY A 1 419 ? -9.630 12.721 -20.552 1.00 87.50 419 GLY A CA 1
ATOM 3360 C C . GLY A 1 419 ? -10.732 13.755 -20.312 1.00 87.50 419 GLY A C 1
ATOM 3361 O O . GLY A 1 419 ? -10.942 14.171 -19.174 1.00 87.50 419 GLY A O 1
ATOM 3362 N N . ILE A 1 420 ? -11.494 14.118 -21.349 1.00 88.25 420 ILE A N 1
ATOM 3363 C CA . ILE A 1 420 ? -12.612 15.071 -21.237 1.00 88.25 420 ILE A CA 1
ATOM 3364 C C . ILE A 1 420 ? -13.722 14.525 -20.326 1.00 88.25 420 ILE A C 1
ATOM 3366 O O . ILE A 1 420 ? -14.183 15.230 -19.422 1.00 88.25 420 ILE A O 1
ATOM 3370 N N . PHE A 1 421 ? -14.154 13.276 -20.534 1.00 87.00 421 PHE A N 1
ATOM 3371 C CA . PHE A 1 421 ? -15.207 12.667 -19.713 1.00 87.00 421 PHE A CA 1
ATOM 3372 C C . PHE A 1 421 ? -14.757 12.462 -18.266 1.00 87.00 421 PHE A C 1
ATOM 3374 O O . PHE A 1 421 ? -15.514 12.773 -17.345 1.00 87.00 421 PHE A O 1
ATOM 3381 N N . HIS A 1 422 ? -13.520 12.007 -18.063 1.00 85.56 422 HIS A N 1
ATOM 3382 C CA . HIS A 1 422 ? -12.934 11.844 -16.738 1.00 85.56 422 HIS A CA 1
ATOM 3383 C C . HIS A 1 422 ? -12.867 13.179 -15.984 1.00 85.56 422 HIS A C 1
ATOM 3385 O O . HIS A 1 422 ? -13.311 13.267 -14.841 1.00 85.56 422 HIS A O 1
ATOM 3391 N N . TRP A 1 423 ? -12.397 14.244 -16.640 1.00 85.56 423 TRP A N 1
ATOM 3392 C CA . TRP A 1 423 ? -12.346 15.584 -16.053 1.00 85.56 423 TRP A CA 1
ATOM 3393 C C . TRP A 1 423 ? -13.735 16.111 -15.670 1.00 85.56 423 TRP A C 1
ATOM 3395 O O . TRP A 1 423 ? -13.927 16.639 -14.572 1.00 85.56 423 TRP A O 1
ATOM 3405 N N . SER A 1 424 ? -14.735 15.933 -16.540 1.00 84.44 424 SER A N 1
ATOM 3406 C CA . SER A 1 424 ? -16.104 16.373 -16.248 1.00 84.44 424 SER A CA 1
ATOM 3407 C C . SER A 1 424 ? -16.733 15.600 -15.083 1.00 84.44 424 SER A C 1
ATOM 3409 O O . SER A 1 424 ? -17.464 16.187 -14.277 1.00 84.44 424 SER A O 1
ATOM 3411 N N . TRP A 1 425 ? -16.467 14.296 -14.986 1.00 82.06 425 TRP A N 1
ATOM 3412 C CA . TRP A 1 425 ? -16.898 13.475 -13.857 1.00 82.06 425 TRP A CA 1
ATOM 3413 C C . TRP A 1 425 ? -16.240 13.951 -12.560 1.00 82.06 425 TRP A C 1
ATOM 3415 O O . TRP A 1 425 ? -16.941 14.253 -11.595 1.00 82.06 425 TRP A O 1
ATOM 3425 N N . GLN A 1 426 ? -14.918 14.133 -12.572 1.00 80.88 426 GLN A N 1
ATOM 3426 C CA . GLN A 1 426 ? -14.147 14.570 -11.411 1.00 80.88 426 GLN A CA 1
ATOM 3427 C C . GLN A 1 426 ? -14.631 15.924 -10.881 1.00 80.88 426 GLN A C 1
ATOM 3429 O O . GLN A 1 426 ? -14.852 16.075 -9.683 1.00 80.88 426 GLN A O 1
ATOM 3434 N N . LYS A 1 427 ? -14.904 16.888 -11.770 1.00 82.81 427 LYS A N 1
ATOM 3435 C CA . LYS A 1 427 ? -15.484 18.184 -11.388 1.00 82.81 427 LYS A CA 1
ATOM 3436 C C . LYS A 1 427 ? -16.839 18.037 -10.687 1.00 82.81 427 LYS A C 1
ATOM 3438 O O . LYS A 1 427 ? -17.126 18.764 -9.740 1.00 82.81 427 LYS A O 1
ATOM 3443 N N . THR A 1 428 ? -17.671 17.108 -11.152 1.00 80.44 428 THR A N 1
ATOM 3444 C CA . THR A 1 428 ? -18.987 16.845 -10.554 1.00 80.44 428 THR A CA 1
ATOM 3445 C C . THR A 1 428 ? -18.845 16.216 -9.169 1.00 80.44 428 THR A C 1
ATOM 3447 O O . THR A 1 428 ? -19.533 16.633 -8.243 1.00 80.44 428 THR A O 1
ATOM 3450 N N . VAL A 1 429 ? -17.931 15.255 -9.011 1.00 78.38 429 VAL A N 1
ATOM 3451 C CA . VAL A 1 429 ? -17.649 14.599 -7.725 1.00 78.38 429 VAL A CA 1
ATOM 3452 C C . VAL A 1 429 ? -17.097 15.592 -6.706 1.00 78.38 429 VAL A C 1
ATOM 3454 O O . VAL A 1 429 ? -17.654 15.692 -5.620 1.00 78.38 429 VAL A O 1
ATOM 3457 N N . MET A 1 430 ? -16.093 16.391 -7.074 1.00 77.19 430 MET A N 1
ATOM 3458 C CA . MET A 1 430 ? -15.538 17.416 -6.181 1.00 77.19 430 MET A CA 1
ATOM 3459 C C . MET A 1 430 ? -16.589 18.458 -5.774 1.00 77.19 430 MET A C 1
ATOM 3461 O O . MET A 1 430 ? -16.590 18.931 -4.643 1.00 77.19 430 MET A O 1
ATOM 3465 N N . GLY A 1 431 ? -17.512 18.805 -6.679 1.00 81.56 431 GLY A N 1
ATOM 3466 C CA . GLY A 1 431 ? -18.633 19.691 -6.360 1.00 81.56 431 GLY A CA 1
ATOM 3467 C C . GLY A 1 431 ? -19.629 19.085 -5.364 1.00 81.56 431 GLY A C 1
ATOM 3468 O O . GLY A 1 431 ? -20.198 19.818 -4.562 1.00 81.56 431 GLY A O 1
ATOM 3469 N N . LEU A 1 432 ? -19.831 17.764 -5.398 1.00 77.88 432 LEU A N 1
ATOM 3470 C CA . LEU A 1 432 ? -20.657 17.046 -4.423 1.00 77.88 432 LEU A CA 1
ATOM 3471 C C . LEU A 1 432 ? -19.957 16.944 -3.065 1.00 77.88 432 LEU A C 1
ATOM 3473 O O . LEU A 1 432 ? -20.591 17.195 -2.049 1.00 77.88 432 LEU A O 1
ATOM 3477 N N . GLU A 1 433 ? -18.666 16.621 -3.053 1.00 70.00 433 GLU A N 1
ATOM 3478 C CA . GLU A 1 433 ? -17.848 16.529 -1.838 1.00 70.00 433 GLU A CA 1
ATOM 3479 C C . GLU A 1 433 ? -17.779 17.872 -1.099 1.00 70.00 433 GLU A C 1
ATOM 3481 O O . GLU A 1 433 ? -18.007 17.930 0.104 1.00 70.00 433 GLU A O 1
ATOM 3486 N N . ALA A 1 434 ? -17.586 18.978 -1.827 1.00 75.75 434 ALA A N 1
ATOM 3487 C CA . ALA A 1 434 ? -17.576 20.322 -1.245 1.00 75.75 434 ALA A CA 1
ATOM 3488 C C . ALA A 1 434 ? -18.943 20.767 -0.685 1.00 75.75 434 ALA A C 1
ATOM 3490 O O . ALA A 1 434 ? -19.009 21.707 0.105 1.00 75.75 434 ALA A O 1
ATOM 3491 N N . ALA A 1 435 ? -20.037 20.126 -1.111 1.00 74.62 435 ALA A N 1
ATOM 3492 C CA . ALA A 1 435 ? -21.382 20.388 -0.604 1.00 74.62 435 ALA A CA 1
ATOM 3493 C C . ALA A 1 435 ? -21.720 19.564 0.653 1.00 74.62 435 ALA A C 1
ATOM 3495 O O . ALA A 1 435 ? -22.736 19.841 1.295 1.00 74.62 435 ALA A O 1
ATOM 3496 N N . ILE A 1 436 ? -20.897 18.568 1.010 1.00 71.00 436 ILE A N 1
ATOM 3497 C CA . ILE A 1 436 ? -21.040 17.812 2.255 1.00 71.00 436 ILE A CA 1
ATOM 3498 C C . ILE A 1 436 ? -20.498 18.685 3.401 1.00 71.00 436 ILE A C 1
ATOM 3500 O O . ILE A 1 436 ? -19.351 19.129 3.338 1.00 71.00 436 ILE A O 1
ATOM 3504 N N . PRO A 1 437 ? -21.304 18.981 4.437 1.00 59.47 437 PRO A N 1
ATOM 3505 C CA . PRO A 1 437 ? -20.862 19.820 5.543 1.00 59.47 437 PRO A CA 1
ATOM 3506 C C . PRO A 1 437 ? -19.661 19.225 6.288 1.00 59.47 437 PRO A C 1
ATOM 3508 O O . PRO A 1 437 ? -19.576 18.014 6.473 1.00 59.47 437 PRO A O 1
ATOM 3511 N N . GLU A 1 438 ? -18.791 20.098 6.796 1.00 52.06 438 GLU A N 1
ATOM 3512 C CA . GLU A 1 438 ? -17.483 19.788 7.403 1.00 52.06 438 GLU A CA 1
ATOM 3513 C C . GLU A 1 438 ? -17.534 18.810 8.598 1.00 52.06 438 GLU A C 1
ATOM 3515 O O . GLU A 1 438 ? -16.525 18.224 8.961 1.00 52.06 438 GLU A O 1
ATOM 3520 N N . PHE A 1 439 ? -18.711 18.579 9.185 1.00 51.97 439 PHE A N 1
ATOM 3521 C CA . PHE A 1 439 ? -18.931 17.587 10.245 1.00 51.97 439 PHE A CA 1
ATOM 3522 C C . PHE A 1 439 ? -19.066 16.132 9.746 1.00 51.97 439 PHE A C 1
ATOM 3524 O O . PHE A 1 439 ? -19.164 15.222 10.566 1.00 51.97 439 PHE A O 1
ATOM 3531 N N . LEU A 1 440 ? -19.076 15.899 8.428 1.00 41.00 440 LEU A N 1
ATOM 3532 C CA . LEU A 1 440 ? -19.074 14.567 7.801 1.00 41.00 440 LEU A CA 1
ATOM 3533 C C . LEU A 1 440 ? -17.781 14.251 7.019 1.00 41.00 440 LEU A C 1
ATOM 3535 O O . LEU A 1 440 ? -17.696 13.155 6.464 1.00 41.00 440 LEU A O 1
ATOM 3539 N N . ASN A 1 441 ? -16.809 15.175 6.975 1.00 40.12 441 ASN A N 1
ATOM 3540 C CA . ASN A 1 441 ? -15.534 15.023 6.256 1.00 40.12 441 ASN A CA 1
ATOM 3541 C C . ASN A 1 441 ? -14.370 14.647 7.179 1.00 40.12 441 ASN A C 1
ATOM 3543 O O . ASN A 1 441 ? -14.213 15.291 8.242 1.00 40.12 441 ASN A O 1
#

Secondary structure (DSSP, 8-state):
----HHHHHHHHHHHHHHH-HHHHHHHHHHHHHTT----HHHHHHHHHHHHHHHHHHHHHHHHHHHHHS-----------TT---PPP----HHHHHHHHHHHHHHHHHHHHHHHHHHHHHHHHHHHHHHHHHHHHHHHHHHHHHHHHHHTT--HHHHHHHHHH-HHHHHHHHHHHHHHHHHHHTT---HHHHHHHHHHH-S-HHHHHHHHHHHHHHHHT--HHHHHHHHHHHHHHHHHHHHHHHHHHHHHHHHHHIIIIIIHHHHHHHHHHHHHTTT---HHHHHHIIIIIHHHHHHHHHHHHHHHS--PPP-----------TTTTS-----TT-HHHHHHHHHHHHHHHHHHHHH-HHHHHHH-GGGGHHHHHHHHHHHHHHHHHHS---SSHHHHHHHHHHHHHHHHHHHHHHHHHHHHHHHHHHHHHHTTS-GGG-

Radius of gyration: 33.03 Å; chains: 1; bounding box: 111×71×84 Å

Sequence (441 aa):
MILPACTRIRRLVRRLVERDPIRYRSLHEDLVAANLGVTLDRYLLKTFLVSGLFGAFWALLAFLTLRFAVLPQVSIRVYNVFAIRLPAFMLVDPAVGVLQVVASAVIFIVTAYVGSVFFLQYPSLVKKNRETRINLLLHHAVAYMYAMRQGGAEMMAVFRAISGNSGVYGEAAHEFRRVVRDTDYFGYDQITALRHLQETTPSEKLRDFIQDLVSVVESGGDMLAFLDARVRTYQEEARFEQKTFLSTLQLAAEAYVTLFVAGPLFIIIVMVVMGFMGSTPILQLSVIIYLLVPVGSLFFILFLDAISIKTEGIERYTEARWLTEFDDVRVEERAGDEPLVRQLQYYDRVRNLRAFLRNPLRAFLVEPNRTFYVTVPVALAYVLLAFLATPAYTDVEVLIDVLDDHLVVALLIVLVPFGIFHWSWQKTVMGLEAAIPEFLN

Foldseek 3Di:
DDDPPLVVLLVVVVVVCVVCVPLLVVLQLLCLQLVVVDDSSRLLSCQLVVLLVQLLVQLVVQLVCLVPPPPPPPPPPPPDPPPPPDPDPPPDPVNSVVVSNVVSVVSSVVSSVVSSVVSSCVSVVSSVVLQLLQLLLVLLLLLQQLLVVVVVDDNLVSLVVLLVPCLRSPSNSVLSVQLNCCCPPVVDDSLVSLVVSLSRHSYPVSNVVSVVQSVCVVVVHDPSVVSVVVSVVSVVVVVVVVVVLVVVVVVLVVCCCVPQPVVLVVVLVVLVVVCVVPHRPVVVNCCSPVPVNVVVVVVSVVVNVVSDDPPPDSPPDPDPDDPVVPVVDDDDPDDPCVVVVVVVVVCVVVVVVCVCVVCVLVVCLQPLVVLCVPLVVVLVVQLVVQVVPDDDDPDPVVVVVSSVVSNVVSVCSRPVSSVVSVVSSVVVVVVVVVVPDPSSD